Protein AF-A0A8S2EMT2-F1 (afdb_monomer)

Secondary structure (DSSP, 8-state):
-HHHHHTTS-HHHHHTT--THHHHTS---EEEEEEEEEETTTTEEEEEEEETTTTEEEEEE---S---SS--THHHHHHHHHHSS----EEESTT-TT-EEEHHHHHHHHHHHHHHHHHHHHHHHH-TT-EEEEEEETHHHHHHHHHHHHHHHH-TTS-EEEEEESPPP-B-HHHHHHHHHHS-TTSEEEEEETTBSGGG-S-GGGT-B--SEEEEE-SSSS--EEE---TT--S-TTTGGGGTTS-BTTGGGEETTEETTSSS-S---TT----PPP------S---SS-SSSHHHHHHHHHHHHHHHHHHHHHHHTTT-S-SSS--TTB-SS-B-TTT--BSS-B-S-TTEESTTS-EEPPTTB-SS-B-TTT--BSSPBPTTSSEESTTS-EEPPTTB-SS-B-TTT--BSS-BSSTTTEE-TTT--EEPPTTB-SS-B-TTT--BSS-BPTT-SEE-TTT--EE--S-B-SS-B-TTT--BTT-B-TTSSEE-TTT--EEPPTTB-SS-B-TTT--BTT-B-TTEESTTS-EE-TTS-TTTB-TTT--BSSPPPP----

Radius of gyration: 33.52 Å; Cα contacts (8 Å, |Δi|>4): 1206; chains: 1; bounding box: 61×83×91 Å

Structure (mmCIF, N/CA/C/O backbone):
data_AF-A0A8S2EMT2-F1
#
_entry.id   AF-A0A8S2EMT2-F1
#
loop_
_atom_site.group_PDB
_atom_site.id
_atom_site.type_symbol
_atom_site.label_atom_id
_atom_site.label_alt_id
_atom_site.label_comp_id
_atom_site.label_asym_id
_atom_site.label_entity_id
_atom_site.label_seq_id
_atom_site.pdbx_PDB_ins_code
_atom_site.Cartn_x
_atom_site.Cartn_y
_atom_site.Cartn_z
_atom_site.occupancy
_atom_site.B_iso_or_equiv
_atom_site.auth_seq_id
_atom_site.auth_comp_id
_atom_site.auth_asym_id
_atom_site.auth_atom_id
_atom_site.pdbx_PDB_model_num
ATOM 1 N N . MET A 1 1 ? 0.355 -5.137 -4.061 1.00 90.19 1 MET A N 1
ATOM 2 C CA . MET A 1 1 ? 1.809 -4.926 -3.924 1.00 90.19 1 MET A CA 1
ATOM 3 C C . MET A 1 1 ? 2.127 -3.438 -3.892 1.00 90.19 1 MET A C 1
ATOM 5 O O . MET A 1 1 ? 2.565 -2.979 -2.849 1.00 90.19 1 MET A O 1
ATOM 9 N N . PHE A 1 2 ? 1.824 -2.662 -4.943 1.00 91.38 2 PHE A N 1
ATOM 10 C CA . PHE A 1 2 ? 2.103 -1.216 -4.968 1.00 91.38 2 PHE A CA 1
ATOM 11 C C . PHE A 1 2 ? 1.474 -0.435 -3.798 1.00 91.38 2 PHE A C 1
ATOM 13 O O . PHE A 1 2 ? 2.176 0.338 -3.159 1.00 91.38 2 PHE A O 1
ATOM 20 N N . TYR A 1 3 ? 0.226 -0.721 -3.400 1.00 93.12 3 TYR A N 1
ATOM 21 C CA . TYR A 1 3 ? -0.347 -0.154 -2.164 1.00 93.12 3 TYR A CA 1
ATOM 22 C C . TYR A 1 3 ? 0.468 -0.448 -0.896 1.00 93.12 3 TYR A C 1
ATOM 24 O O . TYR A 1 3 ? 0.648 0.434 -0.057 1.00 93.12 3 TYR A O 1
ATOM 32 N N . SER A 1 4 ? 0.963 -1.679 -0.750 1.00 93.06 4 SER A N 1
ATOM 33 C CA . SER A 1 4 ? 1.810 -2.094 0.373 1.00 93.06 4 SER A CA 1
ATOM 34 C C . SER A 1 4 ? 3.169 -1.388 0.318 1.00 93.06 4 SER A C 1
ATOM 36 O O . SER A 1 4 ? 3.699 -0.995 1.351 1.00 93.06 4 SER A O 1
ATOM 38 N N . SER A 1 5 ? 3.704 -1.182 -0.889 1.00 89.88 5 SER A N 1
ATOM 39 C CA . SER A 1 5 ? 4.933 -0.424 -1.128 1.00 89.88 5 SER A CA 1
ATOM 40 C C . SER A 1 5 ? 4.777 1.061 -0.789 1.00 89.88 5 SER A C 1
ATOM 42 O O . SER A 1 5 ? 5.636 1.628 -0.125 1.00 89.88 5 SER A O 1
ATOM 44 N N . ALA A 1 6 ? 3.644 1.680 -1.136 1.00 87.56 6 ALA A N 1
ATOM 45 C CA . ALA A 1 6 ? 3.365 3.084 -0.825 1.00 87.56 6 ALA A CA 1
ATOM 46 C C . ALA A 1 6 ? 3.378 3.375 0.686 1.00 87.56 6 ALA A C 1
ATOM 48 O O . ALA A 1 6 ? 3.703 4.485 1.101 1.00 87.56 6 ALA A O 1
ATOM 49 N N . ALA A 1 7 ? 3.107 2.370 1.528 1.00 88.62 7 ALA A N 1
ATOM 50 C CA . ALA A 1 7 ? 3.228 2.503 2.977 1.00 88.62 7 ALA A CA 1
ATOM 51 C C . ALA A 1 7 ? 4.682 2.719 3.445 1.00 88.62 7 ALA A C 1
ATOM 53 O O . ALA A 1 7 ? 4.890 3.099 4.588 1.00 88.62 7 ALA A O 1
ATOM 54 N N . TYR A 1 8 ? 5.695 2.502 2.604 1.00 82.12 8 TYR A N 1
ATOM 55 C CA . TYR A 1 8 ? 7.089 2.838 2.917 1.00 82.12 8 TYR A CA 1
ATOM 56 C C . TYR A 1 8 ? 7.453 4.289 2.601 1.00 82.12 8 TYR A C 1
ATOM 58 O O . TYR A 1 8 ? 8.500 4.758 3.039 1.00 82.12 8 TYR A O 1
ATOM 66 N N . CYS A 1 9 ? 6.604 5.006 1.867 1.00 78.81 9 CYS A N 1
ATOM 67 C CA . CYS A 1 9 ? 6.913 6.358 1.432 1.00 78.81 9 CYS A CA 1
ATOM 68 C C . CYS A 1 9 ? 6.706 7.369 2.561 1.00 78.81 9 CYS A C 1
ATOM 70 O O . CYS A 1 9 ? 5.952 7.130 3.512 1.00 78.81 9 CYS A O 1
ATOM 72 N N . ASP A 1 10 ? 7.370 8.521 2.448 1.00 72.12 10 ASP A N 1
ATOM 73 C CA . ASP A 1 10 ? 7.250 9.569 3.451 1.00 72.12 10 ASP A CA 1
ATOM 74 C C . ASP A 1 10 ? 5.797 10.083 3.555 1.00 72.12 10 ASP A C 1
ATOM 76 O O . ASP A 1 10 ? 5.048 10.063 2.569 1.00 72.12 10 ASP A O 1
ATOM 80 N N . PRO A 1 11 ? 5.377 10.562 4.740 1.00 66.38 11 PRO A N 1
ATOM 81 C CA . PRO A 1 11 ? 3.988 10.947 4.970 1.00 66.38 11 PRO A CA 1
ATOM 82 C C . PRO A 1 11 ? 3.484 12.039 4.031 1.00 66.38 11 PRO A C 1
ATOM 84 O O . PRO A 1 11 ? 2.315 12.013 3.653 1.00 66.38 11 PRO A O 1
ATOM 87 N N . LEU A 1 12 ? 4.336 12.996 3.647 1.00 62.09 12 LEU A N 1
ATOM 88 C CA . LEU A 1 12 ? 3.917 14.101 2.790 1.00 62.09 12 LEU A CA 1
ATOM 89 C C . LEU A 1 12 ? 3.658 13.603 1.369 1.00 62.09 12 LEU A C 1
ATOM 91 O O . LEU A 1 12 ? 2.616 13.927 0.796 1.00 62.09 12 LEU A O 1
ATOM 95 N N . SER A 1 13 ? 4.556 12.777 0.831 1.00 65.31 13 SER A N 1
ATOM 96 C CA . SER A 1 13 ? 4.378 12.231 -0.512 1.00 65.31 13 SER A CA 1
ATOM 97 C C . SER A 1 13 ? 3.191 11.273 -0.602 1.00 65.31 13 SER A C 1
ATOM 99 O O . SER A 1 13 ? 2.497 11.210 -1.618 1.00 65.31 13 SER A O 1
ATOM 101 N N . LEU A 1 14 ? 2.914 10.546 0.481 1.00 71.25 14 LEU A N 1
ATOM 102 C CA . LEU A 1 14 ? 1.743 9.684 0.586 1.00 71.25 14 LEU A CA 1
ATOM 103 C C . LEU A 1 14 ? 0.446 10.503 0.662 1.00 71.25 14 LEU A C 1
ATOM 105 O O . LEU A 1 14 ? -0.489 10.225 -0.083 1.00 71.25 14 LEU A O 1
ATOM 109 N N . LEU A 1 15 ? 0.399 11.557 1.486 1.00 64.81 15 LEU A N 1
ATOM 110 C CA . LEU A 1 15 ? -0.756 12.464 1.599 1.00 64.81 15 LEU A CA 1
ATOM 111 C C . LEU A 1 15 ? -1.109 13.154 0.274 1.00 64.81 15 LEU A C 1
ATOM 113 O O . LEU A 1 15 ? -2.287 13.393 -0.003 1.00 64.81 15 LEU A O 1
ATOM 117 N N . LEU A 1 16 ? -0.094 13.485 -0.527 1.00 65.00 16 LEU A N 1
ATOM 118 C CA . LEU A 1 16 ? -0.238 14.096 -1.851 1.00 65.00 16 LEU A CA 1
ATOM 119 C C . LEU A 1 16 ? -0.380 13.068 -2.984 1.00 65.00 16 LEU A C 1
ATOM 121 O O . LEU A 1 16 ? -0.591 13.462 -4.129 1.00 65.00 16 LEU A O 1
ATOM 125 N N . TRP A 1 17 ? -0.260 11.774 -2.675 1.00 73.31 17 TRP A N 1
ATOM 126 C CA . TRP A 1 17 ? -0.222 10.667 -3.632 1.00 73.31 17 TRP A CA 1
ATOM 127 C C . TRP A 1 17 ? 0.763 10.867 -4.798 1.00 73.31 17 TRP A C 1
ATOM 129 O O . TRP A 1 17 ? 0.495 10.502 -5.941 1.00 73.31 17 TRP A O 1
ATOM 139 N N . ASN A 1 18 ? 1.928 11.451 -4.518 1.00 69.56 18 ASN A N 1
ATOM 140 C CA . ASN A 1 18 ? 2.980 11.740 -5.501 1.00 69.56 18 ASN A CA 1
ATOM 141 C C . ASN A 1 18 ? 4.268 10.941 -5.225 1.00 69.56 18 ASN A C 1
ATOM 143 O O . ASN A 1 18 ? 5.365 11.342 -5.606 1.00 69.56 18 ASN A O 1
ATOM 147 N N . CYS A 1 19 ? 4.129 9.780 -4.586 1.00 71.19 19 CYS A N 1
ATOM 148 C CA . CYS A 1 19 ? 5.221 8.946 -4.095 1.00 71.19 19 CYS A CA 1
ATOM 149 C C . CYS A 1 19 ? 5.916 8.075 -5.165 1.00 71.19 19 CYS A C 1
ATOM 151 O O . CYS A 1 19 ? 6.325 6.946 -4.898 1.00 71.19 19 CYS A O 1
ATOM 153 N N . GLY A 1 20 ? 6.060 8.591 -6.389 1.00 75.12 20 GLY A N 1
ATOM 154 C CA . GLY A 1 20 ? 6.711 7.889 -7.498 1.00 75.12 20 GLY A CA 1
ATOM 155 C C . GLY A 1 20 ? 5.977 6.613 -7.924 1.00 75.12 20 GLY A C 1
ATOM 156 O O . GLY A 1 20 ? 4.745 6.566 -7.915 1.00 75.12 20 GLY A O 1
ATOM 157 N N . ILE A 1 21 ? 6.747 5.577 -8.282 1.00 77.44 21 ILE A N 1
ATOM 158 C CA . ILE A 1 21 ? 6.247 4.306 -8.838 1.00 77.44 21 ILE A CA 1
ATOM 159 C C . ILE A 1 21 ? 5.255 3.630 -7.885 1.00 77.44 21 ILE A C 1
ATOM 161 O O . ILE A 1 21 ? 4.264 3.057 -8.342 1.00 77.44 21 ILE A O 1
ATOM 165 N N . ALA A 1 22 ? 5.478 3.734 -6.571 1.00 81.81 22 ALA A N 1
ATOM 166 C CA . ALA A 1 22 ? 4.587 3.164 -5.563 1.00 81.81 22 ALA A CA 1
ATOM 167 C C . ALA A 1 22 ? 3.153 3.717 -5.649 1.00 81.81 22 ALA A C 1
ATOM 169 O O . ALA A 1 22 ? 2.200 2.970 -5.430 1.00 81.81 22 ALA A O 1
ATOM 170 N N . CYS A 1 23 ? 3.000 5.000 -5.994 1.00 81.62 23 CYS A N 1
ATOM 171 C CA . CYS A 1 23 ? 1.708 5.668 -6.150 1.00 81.62 23 CYS A CA 1
ATOM 172 C C . CYS A 1 23 ? 1.177 5.547 -7.586 1.00 81.62 23 CYS A C 1
ATOM 174 O O . CYS A 1 23 ? 0.016 5.175 -7.771 1.00 81.62 23 CYS A O 1
ATOM 176 N N . SER A 1 24 ? 2.016 5.828 -8.593 1.00 80.00 24 SER A N 1
ATOM 177 C CA . SER A 1 24 ? 1.608 5.929 -10.004 1.00 80.00 24 SER A CA 1
ATOM 178 C C . SER A 1 24 ? 1.220 4.597 -10.640 1.00 80.00 24 SER A C 1
ATOM 180 O O . SER A 1 24 ? 0.508 4.595 -11.636 1.00 80.00 24 SER A O 1
ATOM 182 N N . SER A 1 25 ? 1.668 3.476 -10.069 1.00 81.62 25 SER A N 1
ATOM 183 C CA . SER A 1 25 ? 1.337 2.130 -10.561 1.00 81.62 25 SER A CA 1
ATOM 184 C C . SER A 1 25 ? 0.007 1.592 -10.019 1.00 81.62 25 SER A C 1
ATOM 186 O O . SER A 1 25 ? -0.362 0.460 -10.319 1.00 81.62 25 SER A O 1
ATOM 188 N N . ASN A 1 26 ? -0.709 2.360 -9.189 1.00 78.56 26 ASN A N 1
ATOM 189 C CA . ASN A 1 26 ? -2.070 2.015 -8.794 1.00 78.56 26 ASN A CA 1
ATOM 190 C C . ASN A 1 26 ? -3.043 2.697 -9.761 1.00 78.56 26 ASN A C 1
ATOM 192 O O . ASN A 1 26 ? -3.207 3.915 -9.702 1.00 78.56 26 ASN A O 1
ATOM 196 N N . ASP A 1 27 ? -3.706 1.915 -10.615 1.00 58.19 27 ASP A N 1
ATOM 197 C CA . ASP A 1 27 ? -4.757 2.402 -11.514 1.00 58.19 27 ASP A CA 1
ATOM 198 C C . ASP A 1 27 ? -5.907 3.001 -10.682 1.00 58.19 27 ASP A C 1
ATOM 200 O O . ASP A 1 27 ? -6.735 2.285 -10.111 1.00 58.19 27 ASP A O 1
ATOM 204 N N . GLY A 1 28 ? -5.927 4.326 -10.512 1.00 54.31 28 GLY A N 1
ATOM 205 C CA . GLY A 1 28 ? -6.880 4.976 -9.615 1.00 54.31 28 GLY A CA 1
ATOM 206 C C . GLY A 1 28 ? -6.704 6.480 -9.465 1.00 54.31 28 GLY A C 1
ATOM 207 O O . GLY A 1 28 ? -5.623 6.958 -9.141 1.00 54.31 28 GLY A O 1
ATOM 208 N N . ILE A 1 29 ? -7.804 7.228 -9.586 1.00 51.94 29 ILE A N 1
ATOM 209 C CA . ILE A 1 29 ? -7.896 8.578 -9.019 1.00 51.94 29 ILE A CA 1
ATOM 210 C C . ILE A 1 29 ? -8.283 8.406 -7.547 1.00 51.94 29 ILE A C 1
ATOM 212 O O . ILE A 1 29 ? -9.406 7.987 -7.244 1.00 51.94 29 ILE A O 1
ATOM 216 N N . LEU A 1 30 ? -7.367 8.711 -6.627 1.00 55.41 30 LEU A N 1
ATOM 217 C CA . LEU A 1 30 ? -7.718 8.823 -5.215 1.00 55.41 30 LEU A CA 1
ATOM 218 C C . LEU A 1 30 ? -8.499 10.117 -4.995 1.00 55.41 30 LEU A C 1
ATOM 220 O O . LEU A 1 30 ? -7.953 11.211 -5.116 1.00 55.41 30 LEU A O 1
ATOM 224 N N . THR A 1 31 ? -9.784 10.009 -4.671 1.00 43.38 31 THR A N 1
ATOM 225 C CA . THR A 1 31 ? -10.615 11.180 -4.339 1.00 43.38 31 THR A CA 1
ATOM 226 C C . THR A 1 31 ? -10.537 11.567 -2.869 1.00 43.38 31 THR A C 1
ATOM 228 O O . THR A 1 31 ? -10.885 12.694 -2.524 1.00 43.38 31 THR A O 1
ATOM 231 N N . VAL A 1 32 ? -10.054 10.669 -2.005 1.00 50.59 32 VAL A N 1
ATOM 232 C CA . VAL A 1 32 ? -9.861 10.925 -0.574 1.00 50.59 32 VAL A CA 1
ATOM 233 C C . VAL A 1 32 ? -8.372 10.885 -0.261 1.00 50.59 32 VAL A C 1
ATOM 235 O O . VAL A 1 32 ? -7.713 9.866 -0.486 1.00 50.59 32 VAL A O 1
ATOM 238 N N . ARG A 1 33 ? -7.842 11.997 0.267 1.00 55.78 33 ARG A N 1
ATOM 239 C CA . ARG A 1 33 ? -6.451 12.058 0.736 1.00 55.78 33 ARG A CA 1
ATOM 240 C C . ARG A 1 33 ? -6.209 10.936 1.751 1.00 55.78 33 ARG A C 1
ATOM 242 O O . ARG A 1 33 ? -7.058 10.746 2.624 1.00 55.78 33 ARG A O 1
ATOM 249 N N . PRO A 1 34 ? -5.092 10.196 1.654 1.00 56.75 34 PRO A N 1
ATOM 250 C CA . PRO A 1 34 ? -4.808 9.127 2.596 1.00 56.75 34 PRO A CA 1
ATOM 251 C C . PRO A 1 34 ? -4.825 9.613 4.047 1.00 56.75 34 PRO A C 1
ATOM 253 O O . PRO A 1 34 ? -4.205 10.620 4.374 1.00 56.75 34 PRO A O 1
ATOM 256 N N . VAL A 1 35 ? -5.505 8.889 4.933 1.00 63.19 35 VAL A N 1
ATOM 257 C CA . VAL A 1 35 ? -5.385 9.108 6.379 1.00 63.19 35 VAL A CA 1
ATOM 258 C C . VAL A 1 35 ? -4.200 8.287 6.860 1.00 63.19 35 VAL A C 1
ATOM 260 O O . VAL A 1 35 ? -4.246 7.064 6.775 1.00 63.19 35 VAL A O 1
ATOM 263 N N . VAL A 1 36 ? -3.138 8.949 7.322 1.00 62.56 36 VAL A N 1
ATOM 264 C CA . VAL A 1 36 ? -1.882 8.301 7.730 1.00 62.56 36 VAL A CA 1
ATOM 265 C C . VAL A 1 36 ? -1.873 8.037 9.238 1.00 62.56 36 VAL A C 1
ATOM 267 O O . VAL A 1 36 ? -2.155 8.926 10.040 1.00 62.56 36 VAL A O 1
ATOM 270 N N . TYR A 1 37 ? -1.504 6.820 9.627 1.00 66.62 37 TYR A N 1
ATOM 271 C CA . TYR A 1 37 ? -1.344 6.384 11.013 1.00 66.62 37 TYR A CA 1
ATOM 272 C C . TYR A 1 37 ? 0.135 6.371 11.366 1.00 66.62 37 TYR A C 1
ATOM 274 O O . TYR A 1 37 ? 0.910 5.676 10.713 1.00 66.62 37 TYR A O 1
ATOM 282 N N . VAL A 1 38 ? 0.531 7.103 12.408 1.00 59.66 38 VAL A N 1
ATOM 283 C CA . VAL A 1 38 ? 1.911 7.094 12.906 1.00 59.66 38 VAL A CA 1
ATOM 284 C C . VAL A 1 38 ? 1.902 6.994 14.420 1.00 59.66 38 VAL A C 1
ATOM 286 O O . VAL A 1 38 ? 1.283 7.808 15.101 1.00 59.66 38 VAL A O 1
ATOM 289 N N . THR A 1 39 ? 2.638 6.028 14.961 1.00 54.03 39 THR A N 1
ATOM 290 C CA . THR A 1 39 ? 2.944 5.973 16.394 1.00 54.03 39 THR A CA 1
ATOM 291 C C . THR A 1 39 ? 4.429 5.732 16.605 1.00 54.03 39 THR A C 1
ATOM 293 O O . THR A 1 39 ? 5.025 4.800 16.068 1.00 54.03 39 THR A O 1
ATOM 296 N N . THR A 1 40 ? 5.044 6.590 17.415 1.00 51.91 40 THR A N 1
ATOM 297 C CA . THR A 1 40 ? 6.455 6.472 17.801 1.00 51.91 40 THR A CA 1
ATOM 298 C C . THR A 1 40 ? 6.669 5.437 18.904 1.00 51.91 40 THR A C 1
ATOM 300 O O . THR A 1 40 ? 7.792 4.977 19.077 1.00 51.91 40 THR A O 1
ATOM 303 N N . LYS A 1 41 ? 5.607 5.044 19.628 1.00 48.59 41 LYS A N 1
ATOM 304 C CA . LYS A 1 41 ? 5.672 4.055 20.719 1.00 48.59 41 LYS A CA 1
ATOM 305 C C . LYS A 1 41 ? 5.903 2.635 20.185 1.00 48.59 41 LYS A C 1
ATOM 307 O O . LYS A 1 41 ? 6.656 1.884 20.789 1.00 48.59 41 LYS A O 1
ATOM 312 N N . SER A 1 42 ? 5.300 2.288 19.045 1.00 51.97 42 SER A N 1
ATOM 313 C CA . SER A 1 42 ? 5.423 0.965 18.406 1.00 51.97 42 SER A CA 1
ATOM 314 C C . SER A 1 42 ? 6.009 1.015 16.990 1.00 51.97 42 SER A C 1
ATOM 316 O O . SER A 1 42 ? 5.944 0.024 16.266 1.00 51.97 42 SER A O 1
ATOM 318 N N . PHE A 1 43 ? 6.545 2.171 16.569 1.00 63.72 43 PHE A N 1
ATOM 319 C CA . PHE A 1 43 ? 7.090 2.419 15.222 1.00 63.72 43 PHE A CA 1
ATOM 320 C C . PHE A 1 43 ? 6.164 1.966 14.080 1.00 63.72 43 PHE A C 1
ATOM 322 O O . PHE A 1 43 ? 6.614 1.601 12.993 1.00 63.72 43 PHE A O 1
ATOM 329 N N . THR A 1 44 ? 4.856 1.971 14.339 1.00 67.88 44 THR A N 1
ATOM 330 C CA . THR A 1 44 ? 3.846 1.459 13.420 1.00 67.88 44 THR A CA 1
ATOM 331 C C . THR A 1 44 ? 3.396 2.563 12.477 1.00 67.88 44 THR A C 1
ATOM 333 O O . THR A 1 44 ? 3.132 3.689 12.909 1.00 67.88 44 THR A O 1
ATOM 336 N N . TYR A 1 45 ? 3.313 2.219 11.192 1.00 76.75 45 TYR A N 1
ATOM 337 C CA . TYR A 1 45 ? 2.970 3.140 10.121 1.00 76.75 45 TYR A CA 1
ATOM 338 C C . TYR A 1 45 ? 2.007 2.492 9.126 1.00 76.75 45 TYR A C 1
ATOM 340 O O . TYR A 1 45 ? 2.179 1.330 8.749 1.00 76.75 45 TYR A O 1
ATOM 348 N N . GLY A 1 46 ? 1.004 3.239 8.680 1.00 86.88 46 GLY A N 1
ATOM 349 C CA . GLY A 1 46 ? 0.066 2.786 7.659 1.00 86.88 46 GLY A CA 1
ATOM 350 C C . GLY A 1 46 ? -0.825 3.912 7.161 1.00 86.88 46 GLY A C 1
ATOM 351 O O . GLY A 1 46 ? -0.707 5.047 7.617 1.00 86.88 46 GLY A O 1
ATOM 352 N N . TYR A 1 47 ? -1.723 3.603 6.234 1.00 87.50 47 TYR A N 1
ATOM 353 C CA . TYR A 1 47 ? -2.706 4.559 5.744 1.00 87.50 47 TYR A CA 1
ATOM 354 C C . TYR A 1 47 ? -4.011 3.890 5.325 1.00 87.50 47 TYR A C 1
ATOM 356 O O . TYR A 1 47 ? -4.038 2.689 5.045 1.00 87.50 47 TYR A O 1
ATOM 364 N N . ALA A 1 48 ? -5.076 4.684 5.229 1.00 89.00 48 ALA A N 1
ATOM 365 C CA . ALA A 1 48 ? -6.282 4.304 4.505 1.00 89.00 48 ALA A CA 1
ATOM 366 C C . ALA A 1 48 ? -6.661 5.331 3.438 1.00 89.00 48 ALA A C 1
ATOM 368 O O . ALA A 1 48 ? -6.505 6.534 3.637 1.00 89.00 48 ALA A O 1
ATOM 369 N N . THR A 1 49 ? -7.171 4.862 2.304 1.00 87.00 49 THR A N 1
ATOM 370 C CA . THR A 1 49 ? -7.665 5.709 1.209 1.00 87.00 49 THR A CA 1
ATOM 371 C C . THR A 1 49 ? -8.766 4.996 0.423 1.00 87.00 49 THR A C 1
ATOM 373 O O . THR A 1 49 ? -9.121 3.859 0.727 1.00 87.00 49 THR A O 1
ATOM 376 N N . TYR A 1 50 ? -9.319 5.657 -0.588 1.00 84.62 50 TYR A N 1
ATOM 377 C CA . TYR A 1 50 ? -10.337 5.116 -1.474 1.00 84.62 50 TYR A CA 1
ATOM 378 C C . TYR A 1 50 ? -9.936 5.291 -2.938 1.00 84.62 50 TYR A C 1
ATOM 380 O O . TYR A 1 50 ? -9.672 6.405 -3.398 1.00 84.62 50 TYR A O 1
ATOM 388 N N . ASN A 1 51 ? -9.925 4.182 -3.673 1.00 85.75 51 ASN A N 1
ATOM 389 C CA . ASN A 1 51 ? -9.724 4.153 -5.111 1.00 85.75 51 ASN A CA 1
ATOM 390 C C . ASN A 1 51 ? -11.086 4.128 -5.819 1.00 85.75 51 ASN A C 1
ATOM 392 O O . ASN A 1 51 ? -11.844 3.162 -5.714 1.00 85.75 51 ASN A O 1
ATOM 396 N N . THR A 1 52 ? -11.365 5.190 -6.577 1.00 81.62 52 THR A N 1
ATOM 397 C CA . THR A 1 52 ? -12.624 5.364 -7.319 1.00 81.62 52 THR A CA 1
ATOM 398 C C . THR A 1 52 ? -12.797 4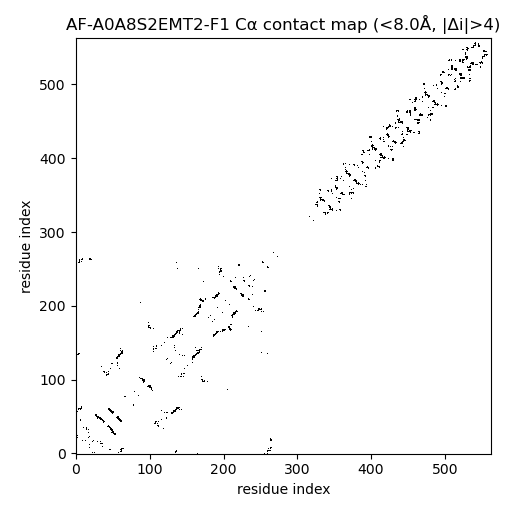.420 -8.500 1.00 81.62 52 THR A C 1
ATOM 400 O O . THR A 1 52 ? -13.926 4.057 -8.815 1.00 81.62 52 THR A O 1
ATOM 403 N N . ILE A 1 53 ? -11.706 4.030 -9.160 1.00 81.44 53 ILE A N 1
ATOM 404 C CA . ILE A 1 53 ? -11.741 3.194 -10.366 1.00 81.44 53 ILE A CA 1
ATOM 405 C C . ILE A 1 53 ? -12.093 1.759 -9.990 1.00 81.44 53 ILE A C 1
ATOM 407 O O . ILE A 1 53 ? -12.942 1.135 -10.618 1.00 81.44 53 ILE A O 1
ATOM 411 N N . THR A 1 54 ? -11.463 1.249 -8.934 1.00 86.56 54 THR A N 1
ATOM 412 C CA . THR A 1 54 ? -11.694 -0.118 -8.449 1.00 86.56 54 THR A CA 1
ATOM 413 C C . THR A 1 54 ? -12.814 -0.202 -7.414 1.00 86.56 54 THR A C 1
ATOM 415 O O . THR A 1 54 ? -13.113 -1.297 -6.948 1.00 86.56 54 THR A O 1
ATOM 418 N N . ASN A 1 55 ? -13.426 0.930 -7.033 1.00 89.62 55 ASN A N 1
ATOM 419 C CA . ASN A 1 55 ? -14.413 1.024 -5.952 1.00 89.62 55 ASN A CA 1
ATOM 420 C C . ASN A 1 55 ? -13.940 0.273 -4.692 1.00 89.62 55 ASN A C 1
ATOM 422 O O . ASN A 1 55 ? -14.601 -0.632 -4.175 1.00 89.62 55 ASN A O 1
ATOM 426 N N . THR A 1 56 ? -12.724 0.598 -4.251 1.00 92.12 56 THR A N 1
ATOM 427 C CA . THR A 1 56 ? -12.029 -0.141 -3.194 1.00 92.12 56 THR A CA 1
ATOM 428 C C . THR A 1 56 ? -11.473 0.815 -2.143 1.00 92.12 56 THR A C 1
ATOM 430 O O . THR A 1 56 ? -10.743 1.755 -2.453 1.00 92.12 56 THR A O 1
ATOM 433 N N . ILE A 1 57 ? -11.799 0.554 -0.881 1.00 93.75 57 ILE A N 1
ATOM 434 C CA . ILE A 1 57 ? -11.178 1.169 0.290 1.00 93.75 57 ILE A CA 1
ATOM 435 C C . ILE A 1 57 ? -9.887 0.409 0.576 1.00 93.75 57 ILE A C 1
ATOM 437 O O . ILE A 1 57 ? -9.915 -0.789 0.834 1.00 93.75 57 ILE A O 1
ATOM 441 N N . ILE A 1 58 ? -8.755 1.094 0.533 1.00 94.81 58 ILE A N 1
ATOM 442 C CA . ILE A 1 58 ? -7.438 0.509 0.775 1.00 94.81 58 ILE A CA 1
ATOM 443 C C . ILE A 1 58 ? -7.034 0.799 2.212 1.00 94.81 58 ILE A C 1
ATOM 445 O O . ILE A 1 58 ? -7.110 1.948 2.637 1.00 94.81 58 ILE A O 1
ATOM 449 N N . VAL A 1 59 ? -6.554 -0.213 2.930 1.00 96.31 59 VAL A N 1
ATOM 450 C CA . VAL A 1 59 ? -5.890 -0.079 4.232 1.00 96.31 59 VAL A CA 1
ATOM 451 C C . VAL A 1 59 ? -4.540 -0.775 4.135 1.00 96.31 59 VAL A C 1
ATOM 453 O O . VAL A 1 59 ? -4.485 -1.991 3.963 1.00 96.31 59 VAL A O 1
ATOM 456 N N . ALA A 1 60 ? -3.447 -0.023 4.212 1.00 95.38 60 ALA A N 1
ATOM 457 C CA . ALA A 1 60 ? -2.107 -0.556 3.995 1.00 95.38 60 ALA A CA 1
ATOM 458 C C . ALA A 1 60 ? -1.170 -0.251 5.165 1.00 95.38 60 ALA A C 1
ATOM 460 O O . ALA A 1 60 ? -1.134 0.873 5.664 1.00 95.38 60 ALA A O 1
ATOM 461 N N . PHE A 1 61 ? -0.379 -1.245 5.571 1.00 93.81 61 PHE A N 1
ATOM 462 C CA . PHE A 1 61 ? 0.587 -1.127 6.664 1.00 93.81 61 PHE A CA 1
ATOM 463 C C . PHE A 1 61 ? 2.015 -1.364 6.180 1.00 93.81 61 PHE A C 1
ATOM 465 O O . PHE A 1 61 ? 2.282 -2.265 5.377 1.00 93.81 61 PHE A O 1
ATOM 472 N N . ARG A 1 62 ? 2.940 -0.568 6.713 1.00 87.31 62 ARG A N 1
ATOM 473 C CA . ARG A 1 62 ? 4.377 -0.701 6.475 1.00 87.31 62 ARG A CA 1
ATOM 474 C C . ARG A 1 62 ? 4.968 -1.801 7.346 1.00 87.31 62 ARG A C 1
ATOM 476 O O . ARG A 1 62 ? 4.523 -2.017 8.472 1.00 87.31 62 ARG A O 1
ATOM 483 N N . GLY A 1 63 ? 6.024 -2.439 6.854 1.00 80.81 63 GLY A N 1
ATOM 484 C CA . GLY A 1 63 ? 6.938 -3.209 7.690 1.00 80.81 63 GLY A CA 1
ATOM 485 C C . GLY A 1 63 ? 7.962 -2.344 8.440 1.00 80.81 63 GLY A C 1
ATOM 486 O O . GLY A 1 63 ? 7.824 -1.124 8.578 1.00 80.81 63 GLY A O 1
ATOM 487 N N . THR A 1 64 ? 9.021 -2.991 8.921 1.00 69.69 64 THR A N 1
ATOM 488 C CA . THR A 1 64 ? 10.108 -2.347 9.672 1.00 69.69 64 THR A CA 1
ATOM 489 C C . THR A 1 64 ? 11.006 -1.514 8.748 1.00 69.69 64 THR A C 1
ATOM 491 O O . THR A 1 64 ? 11.584 -2.053 7.806 1.00 69.69 64 THR A O 1
ATOM 494 N N . ASP A 1 65 ? 11.168 -0.213 9.028 1.00 56.38 65 ASP A N 1
ATOM 495 C CA . ASP A 1 65 ? 12.216 0.607 8.393 1.00 56.38 65 ASP A CA 1
ATOM 496 C C . ASP A 1 65 ? 13.552 0.309 9.069 1.00 56.38 65 ASP A C 1
ATOM 498 O O . ASP A 1 65 ? 13.826 0.746 10.189 1.00 56.38 65 ASP A O 1
ATOM 502 N N . GLY A 1 66 ? 14.378 -0.482 8.401 1.00 41.41 66 GLY A N 1
ATOM 503 C CA . GLY A 1 66 ? 15.670 -0.907 8.933 1.00 41.41 66 GLY A CA 1
ATOM 504 C C . GLY A 1 66 ? 16.493 -1.732 7.957 1.00 41.41 66 GLY A C 1
ATOM 505 O O . GLY A 1 66 ? 17.463 -2.363 8.370 1.00 41.41 66 GLY A O 1
ATOM 506 N N . ILE A 1 67 ? 16.125 -1.720 6.674 1.00 39.81 67 ILE A N 1
ATOM 507 C CA . ILE A 1 67 ? 16.773 -2.505 5.625 1.00 39.81 67 ILE A CA 1
ATOM 508 C C . ILE A 1 67 ? 17.412 -1.524 4.639 1.00 39.81 67 ILE A C 1
ATOM 510 O O . ILE A 1 67 ? 16.805 -1.181 3.628 1.00 39.81 67 ILE A O 1
ATOM 514 N N . PRO A 1 68 ? 18.602 -0.975 4.946 1.00 33.41 68 PRO A N 1
ATOM 515 C CA . PRO A 1 68 ? 19.368 -0.244 3.953 1.00 33.41 68 PRO A CA 1
ATOM 516 C C . PRO A 1 68 ? 19.602 -1.122 2.722 1.00 33.41 68 PRO A C 1
ATOM 518 O O . PRO A 1 68 ? 19.869 -2.316 2.847 1.00 33.41 68 PRO A O 1
ATOM 521 N N . SER A 1 69 ? 19.610 -0.495 1.550 1.00 37.81 69 SER A N 1
ATOM 522 C CA . SER A 1 69 ? 20.044 -1.066 0.270 1.00 37.81 69 SER A CA 1
ATOM 523 C C . SER A 1 69 ? 21.511 -1.535 0.244 1.00 37.81 69 SER A C 1
ATOM 525 O O . SER A 1 69 ? 21.948 -2.084 -0.760 1.00 37.81 69 SER A O 1
ATOM 527 N N . ASP A 1 70 ? 22.263 -1.348 1.335 1.00 34.66 70 ASP A N 1
ATOM 528 C CA . ASP A 1 70 ? 23.616 -1.872 1.522 1.00 34.66 70 ASP A CA 1
ATOM 529 C C . ASP A 1 70 ? 23.582 -3.137 2.389 1.00 34.66 70 ASP A C 1
ATOM 531 O O . ASP A 1 70 ? 23.515 -3.084 3.623 1.00 34.66 70 ASP A O 1
ATOM 535 N N . ILE A 1 71 ? 23.678 -4.291 1.725 1.00 39.56 71 ILE A N 1
ATOM 536 C CA . ILE A 1 71 ? 23.892 -5.606 2.336 1.00 39.56 71 ILE A CA 1
ATOM 537 C C . ILE A 1 71 ? 25.274 -5.601 3.005 1.00 39.56 71 ILE A C 1
ATOM 539 O O . ILE A 1 71 ? 26.292 -5.948 2.412 1.00 39.56 71 ILE A O 1
ATOM 543 N N . THR A 1 72 ? 25.334 -5.187 4.267 1.00 29.92 72 THR A N 1
ATOM 544 C CA . THR A 1 72 ? 26.484 -5.438 5.140 1.00 29.92 72 THR A CA 1
ATOM 545 C C . THR A 1 72 ? 25.976 -5.960 6.475 1.00 29.92 72 THR A C 1
ATOM 547 O O . THR A 1 72 ? 24.969 -5.477 6.979 1.00 29.92 72 THR A O 1
ATOM 550 N N . PHE A 1 73 ? 26.690 -6.942 7.036 1.00 34.22 73 PHE A N 1
ATOM 551 C CA . PHE A 1 73 ? 26.479 -7.727 8.271 1.00 34.22 73 PHE A CA 1
ATOM 552 C C . PHE A 1 73 ? 25.715 -7.090 9.466 1.00 34.22 73 PHE A C 1
ATOM 554 O O . PHE A 1 73 ? 25.259 -7.813 10.343 1.00 34.22 73 PHE A O 1
ATOM 561 N N . ARG A 1 74 ? 25.540 -5.763 9.523 1.00 33.59 74 ARG A N 1
ATOM 562 C CA . ARG A 1 74 ? 24.691 -5.040 10.492 1.00 33.59 74 ARG A CA 1
ATOM 563 C C . ARG A 1 74 ? 23.180 -5.163 10.222 1.00 33.59 74 ARG A C 1
ATOM 565 O O . ARG A 1 74 ? 22.389 -4.849 11.109 1.00 33.59 74 ARG A O 1
ATOM 572 N N . THR A 1 75 ? 22.772 -5.587 9.024 1.00 45.47 75 THR A N 1
ATOM 573 C CA . THR A 1 75 ? 21.362 -5.796 8.636 1.00 45.47 75 THR A CA 1
ATOM 574 C C . THR A 1 75 ? 20.754 -7.022 9.303 1.00 45.47 75 THR A C 1
ATOM 576 O O . THR A 1 75 ? 19.612 -6.961 9.757 1.00 45.47 75 THR A O 1
ATOM 579 N N . LEU A 1 76 ? 21.547 -8.086 9.458 1.00 40.38 76 LEU A N 1
ATOM 580 C CA . LEU A 1 76 ? 21.139 -9.265 10.204 1.00 40.38 76 LEU A CA 1
ATOM 581 C C . LEU A 1 76 ? 20.922 -8.913 11.674 1.00 40.38 76 LEU A C 1
ATOM 583 O O . LEU A 1 76 ? 19.969 -9.400 12.218 1.00 40.38 76 LEU A O 1
ATOM 587 N N . GLU A 1 77 ? 21.678 -8.010 12.307 1.00 39.25 77 GLU A N 1
ATOM 588 C CA . GLU A 1 77 ? 21.396 -7.596 13.696 1.00 39.25 77 GLU A CA 1
ATOM 589 C C . GLU A 1 77 ? 20.154 -6.705 13.851 1.00 39.25 77 GLU A C 1
ATOM 591 O O . GLU A 1 77 ? 19.577 -6.691 14.922 1.00 39.25 77 GLU A O 1
ATOM 596 N N . SER A 1 78 ? 19.704 -5.956 12.837 1.00 40.69 78 SER A N 1
ATOM 597 C CA . SER A 1 78 ? 18.456 -5.163 12.935 1.00 40.69 78 SER A CA 1
ATOM 598 C C . SER A 1 78 ? 17.213 -6.015 12.652 1.00 40.69 78 SER A C 1
ATOM 600 O O . SER A 1 78 ? 16.188 -5.833 13.308 1.00 40.69 78 SER A O 1
ATOM 602 N N . PHE A 1 79 ? 17.332 -6.985 11.736 1.00 41.94 79 PHE A N 1
ATOM 603 C CA . PHE A 1 79 ? 16.369 -8.075 11.584 1.00 41.94 79 PHE A CA 1
ATOM 604 C C . PHE A 1 79 ? 16.379 -8.977 12.826 1.00 41.94 79 PHE A C 1
ATOM 606 O O . PHE A 1 79 ? 15.403 -9.095 13.546 1.00 41.94 79 PHE A O 1
ATOM 613 N N . LEU A 1 80 ? 17.535 -9.480 13.220 1.00 42.22 80 LEU A N 1
ATOM 614 C CA . LEU A 1 80 ? 17.696 -10.200 14.471 1.00 42.22 80 LEU A CA 1
ATOM 615 C C . LEU A 1 80 ? 17.366 -9.335 15.684 1.00 42.22 80 LEU A C 1
ATOM 617 O O . LEU A 1 80 ? 17.096 -9.918 16.701 1.00 42.22 80 LEU A O 1
ATOM 621 N N . ASN A 1 81 ? 17.322 -8.001 15.667 1.00 43.44 81 ASN A N 1
ATOM 622 C CA . ASN A 1 81 ? 16.846 -7.211 16.818 1.00 43.44 81 ASN A CA 1
ATOM 623 C C . ASN A 1 81 ? 15.318 -7.196 16.930 1.00 43.44 81 ASN A C 1
ATOM 625 O O . ASN A 1 81 ? 14.814 -6.959 18.030 1.00 43.44 81 ASN A O 1
ATOM 629 N N . TRP A 1 82 ? 14.577 -7.457 15.845 1.00 48.03 82 TRP A N 1
ATOM 630 C CA . TRP A 1 82 ? 13.196 -7.910 15.997 1.00 48.03 82 TRP A CA 1
ATOM 631 C C . TRP A 1 82 ? 13.184 -9.388 16.388 1.00 48.03 82 TRP A C 1
ATOM 633 O O . TRP A 1 82 ? 12.465 -9.691 17.326 1.00 48.03 82 TRP A O 1
ATOM 643 N N . GLU A 1 83 ? 14.047 -10.254 15.823 1.00 43.31 83 GLU A N 1
ATOM 644 C CA . GLU A 1 83 ? 14.091 -11.694 16.164 1.00 43.31 83 GLU A CA 1
ATOM 645 C C . GLU A 1 83 ? 14.656 -12.057 17.553 1.00 43.31 83 GLU A C 1
ATOM 647 O O . GLU A 1 83 ? 14.378 -13.126 18.079 1.00 43.31 83 GLU A O 1
ATOM 652 N N . THR A 1 84 ? 15.405 -11.168 18.200 1.00 35.09 84 THR A N 1
ATOM 653 C CA . THR A 1 84 ? 16.027 -11.348 19.527 1.00 35.09 84 THR A CA 1
ATOM 654 C C . THR A 1 84 ? 15.280 -10.576 20.607 1.00 35.09 84 THR A C 1
ATOM 656 O O . THR A 1 84 ? 15.445 -10.884 21.783 1.00 35.09 84 THR A O 1
ATOM 659 N N . ASN A 1 85 ? 14.393 -9.647 20.219 1.00 40.19 85 ASN A N 1
ATOM 660 C CA . ASN A 1 85 ? 13.303 -9.164 21.072 1.00 40.19 85 ASN A CA 1
ATOM 661 C C . ASN A 1 85 ? 11.992 -9.947 20.838 1.00 40.19 85 ASN A C 1
ATOM 663 O O . ASN A 1 85 ? 10.956 -9.531 21.360 1.00 40.19 85 ASN A O 1
ATOM 667 N N . LEU A 1 86 ? 12.010 -11.061 20.079 1.00 47.97 86 LEU A N 1
ATOM 668 C CA . LEU A 1 86 ? 10.880 -11.992 19.972 1.00 47.97 86 LEU A CA 1
ATOM 669 C C . LEU A 1 86 ? 10.656 -12.661 21.330 1.00 47.97 86 LEU A C 1
ATOM 671 O O . LEU A 1 86 ? 11.072 -13.786 21.598 1.00 47.97 86 LEU A O 1
ATOM 675 N N . GLU A 1 87 ? 9.871 -12.000 22.169 1.00 54.25 87 GLU A N 1
ATOM 676 C CA . GLU A 1 87 ? 8.841 -12.744 22.865 1.00 54.25 87 GLU A CA 1
ATOM 677 C C . GLU A 1 87 ? 7.923 -13.349 21.791 1.00 54.25 87 GLU A C 1
ATOM 679 O O . GLU A 1 87 ? 6.895 -12.782 21.436 1.00 54.25 87 GLU A O 1
ATOM 684 N N . PHE A 1 88 ? 8.271 -14.552 21.312 1.00 65.44 88 PHE A N 1
ATOM 685 C CA . PHE A 1 88 ? 7.366 -15.469 20.601 1.00 65.44 88 PHE A CA 1
ATOM 686 C C . PHE A 1 88 ? 6.112 -15.813 21.425 1.00 65.44 88 PHE A C 1
ATOM 688 O O . PHE A 1 88 ? 5.239 -16.567 20.994 1.00 65.44 88 PHE A O 1
ATOM 695 N N . THR A 1 89 ? 6.022 -15.260 22.630 1.00 80.19 89 THR A N 1
ATOM 696 C CA . THR A 1 89 ? 4.864 -15.210 23.495 1.00 80.19 89 THR A CA 1
ATOM 697 C C . THR A 1 89 ? 3.626 -14.791 22.717 1.00 80.19 89 THR A C 1
ATOM 699 O O . THR A 1 89 ? 3.509 -13.690 22.173 1.00 80.19 89 THR A O 1
ATOM 702 N N . MET A 1 90 ? 2.657 -15.696 22.716 1.00 86.81 90 MET A N 1
ATOM 703 C CA . MET A 1 90 ? 1.311 -15.359 22.306 1.00 86.81 90 MET A CA 1
ATOM 704 C C . MET A 1 90 ? 0.496 -14.896 23.507 1.00 86.81 90 MET A C 1
ATOM 706 O O . MET A 1 90 ? 0.598 -15.464 24.598 1.00 86.81 90 MET A O 1
ATOM 710 N N . ILE A 1 91 ? -0.375 -13.926 23.274 1.00 92.06 91 ILE A N 1
ATOM 711 C CA . ILE A 1 91 ? -1.404 -13.495 24.220 1.00 92.06 91 ILE A CA 1
ATOM 712 C C . ILE A 1 91 ? -2.782 -13.915 23.721 1.00 92.06 91 ILE A C 1
ATOM 714 O O . ILE A 1 91 ? -2.972 -14.145 22.524 1.00 92.06 91 ILE A O 1
ATOM 718 N N . ASP A 1 92 ? -3.742 -14.012 24.637 1.00 93.56 92 ASP A N 1
ATOM 719 C CA . ASP A 1 92 ? -5.126 -14.319 24.284 1.00 93.56 92 ASP A CA 1
ATOM 720 C C . ASP A 1 92 ? -5.725 -13.185 23.441 1.00 93.56 92 ASP A C 1
ATOM 722 O O . ASP A 1 92 ? -5.639 -12.004 23.785 1.00 93.56 92 ASP A O 1
ATOM 726 N N . TYR A 1 93 ? -6.351 -13.545 22.323 1.00 92.12 93 TYR A N 1
ATOM 727 C CA . TYR A 1 93 ? -6.958 -12.594 21.404 1.00 92.12 93 TYR A CA 1
ATOM 728 C C . TYR A 1 93 ? -8.394 -12.281 21.834 1.00 92.12 93 TYR A C 1
ATOM 730 O O . TYR A 1 93 ? -9.297 -13.101 21.662 1.00 92.12 93 TYR A O 1
ATOM 738 N N . ASN A 1 94 ? -8.612 -11.086 22.392 1.00 89.25 94 ASN A N 1
ATOM 739 C CA . ASN A 1 94 ? -9.934 -10.520 22.704 1.00 89.25 94 ASN A CA 1
ATOM 740 C C . ASN A 1 94 ? -10.879 -11.455 23.496 1.00 89.25 94 ASN A C 1
ATOM 742 O O . ASN A 1 94 ? -12.096 -11.401 23.328 1.00 89.25 94 ASN A O 1
ATOM 746 N N . GLY A 1 95 ? -10.335 -12.327 24.353 1.00 85.25 95 GLY A N 1
ATOM 747 C CA . GLY A 1 95 ? -11.123 -13.265 25.163 1.00 85.25 95 GLY A CA 1
ATOM 748 C C . GLY A 1 95 ? -11.767 -14.417 24.382 1.00 85.25 95 GLY A C 1
ATOM 749 O O . GLY A 1 95 ? -12.594 -15.138 24.941 1.00 85.25 95 GLY A O 1
ATOM 750 N N . VAL A 1 96 ? -11.402 -14.619 23.111 1.00 91.50 96 VAL A N 1
ATOM 751 C CA . VAL A 1 96 ? -11.866 -15.766 22.323 1.00 91.50 96 VAL A CA 1
ATOM 752 C C . VAL A 1 96 ? -11.164 -17.035 22.839 1.00 91.50 96 VAL A C 1
ATOM 754 O O . VAL A 1 96 ? -9.931 -17.061 22.909 1.00 91.50 96 VAL A O 1
ATOM 757 N N . PRO A 1 97 ? -11.902 -18.101 23.209 1.00 92.38 97 PRO A N 1
ATOM 758 C CA . PRO A 1 97 ? -11.311 -19.295 23.808 1.00 92.38 97 PRO A CA 1
ATOM 759 C C . PRO A 1 97 ? -10.170 -19.883 22.973 1.00 92.38 97 PRO A C 1
ATOM 761 O O . PRO A 1 97 ? -10.309 -20.080 21.766 1.00 92.38 97 PRO A O 1
ATOM 764 N N . ASN A 1 98 ? -9.044 -20.179 23.631 1.00 93.31 98 ASN A N 1
ATOM 765 C CA . ASN A 1 98 ? -7.839 -20.794 23.053 1.00 93.31 98 ASN A CA 1
ATOM 766 C C . ASN A 1 98 ? -7.194 -20.039 21.877 1.00 93.31 98 ASN A C 1
ATOM 768 O O . ASN A 1 98 ? -6.223 -20.531 21.306 1.00 93.31 98 ASN A O 1
ATOM 772 N N . THR A 1 99 ? -7.700 -18.865 21.515 1.00 95.12 99 THR A N 1
ATOM 773 C CA . THR A 1 99 ? -7.275 -18.093 20.348 1.00 95.12 99 THR A CA 1
ATOM 774 C C . THR A 1 99 ? -6.163 -17.159 20.773 1.00 95.12 99 THR A C 1
ATOM 776 O O . THR A 1 99 ? -6.372 -16.306 21.635 1.00 95.12 99 THR A O 1
ATOM 779 N N . LYS A 1 100 ? -4.976 -17.320 20.188 1.00 94.56 100 LYS A N 1
ATOM 780 C CA . LYS A 1 100 ? -3.802 -16.551 20.595 1.00 94.56 100 LYS A CA 1
ATOM 781 C C . LYS A 1 100 ? -3.064 -15.949 19.411 1.00 94.56 100 LYS A C 1
ATOM 783 O O . LYS A 1 100 ? -3.001 -16.552 18.340 1.00 94.56 100 LYS A O 1
ATOM 788 N N . VAL A 1 101 ? -2.490 -14.771 19.630 1.00 94.62 101 VAL A N 1
ATOM 789 C CA . VAL A 1 101 ? -1.736 -14.003 18.628 1.00 94.62 101 VAL A CA 1
ATOM 790 C C . VAL A 1 101 ? -0.423 -13.489 19.207 1.00 94.62 101 VAL A C 1
ATOM 792 O O . VAL A 1 101 ? -0.298 -13.329 20.421 1.00 94.62 101 VAL A O 1
ATOM 795 N N . HIS A 1 102 ? 0.545 -13.207 18.340 1.00 90.12 102 HIS A N 1
ATOM 796 C CA . HIS A 1 102 ? 1.843 -12.656 18.727 1.00 90.12 102 HIS A CA 1
ATOM 797 C C . HIS A 1 102 ? 1.692 -11.325 19.485 1.00 90.12 102 HIS A C 1
ATOM 799 O O . HIS A 1 102 ? 1.095 -10.372 18.966 1.00 90.12 102 HIS A O 1
ATOM 805 N N . ILE A 1 103 ? 2.282 -11.231 20.682 1.00 84.75 103 ILE A N 1
ATOM 806 C CA . ILE A 1 103 ? 2.155 -10.069 21.577 1.00 84.75 103 ILE A CA 1
ATOM 807 C C . ILE A 1 103 ? 2.581 -8.755 20.910 1.00 84.75 103 ILE A C 1
ATOM 809 O O . ILE A 1 103 ? 1.863 -7.754 20.966 1.00 84.75 103 ILE A O 1
ATOM 813 N N . GLY A 1 104 ? 3.711 -8.768 20.199 1.00 80.94 104 GLY A N 1
ATOM 814 C CA . GLY A 1 104 ? 4.245 -7.577 19.539 1.00 80.94 104 GLY A CA 1
ATOM 815 C C . GLY A 1 104 ? 3.355 -7.079 18.400 1.00 80.94 104 GLY A C 1
ATOM 816 O O . GLY A 1 104 ? 3.163 -5.874 18.255 1.00 80.94 104 GLY A O 1
ATOM 817 N N . PHE A 1 105 ? 2.755 -7.992 17.625 1.00 88.31 105 PHE A N 1
ATOM 818 C CA . PHE A 1 105 ? 1.878 -7.611 16.511 1.00 88.31 105 PHE A CA 1
ATOM 819 C C . PHE A 1 105 ? 0.551 -7.084 17.042 1.00 88.31 105 PHE A C 1
ATOM 821 O O . 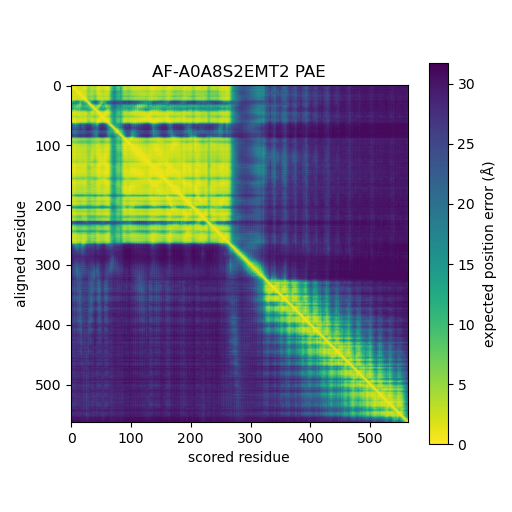PHE A 1 105 ? 0.051 -6.074 16.547 1.00 88.31 105 PHE A O 1
ATOM 828 N N . TYR A 1 106 ? 0.022 -7.724 18.089 1.00 88.25 106 TYR A N 1
ATOM 829 C CA . TYR A 1 106 ? -1.184 -7.266 18.760 1.00 88.25 106 TYR A CA 1
ATOM 830 C C . TYR A 1 106 ? -1.018 -5.848 19.296 1.00 88.25 106 TYR A C 1
ATOM 832 O O . TYR A 1 106 ? -1.819 -4.990 18.944 1.00 88.25 106 TYR A O 1
ATOM 840 N N . HIS A 1 107 ? 0.028 -5.564 20.077 1.00 82.06 107 HIS A N 1
ATOM 841 C CA . HIS A 1 107 ? 0.235 -4.224 20.633 1.00 82.06 107 HIS A CA 1
ATOM 842 C C . HIS A 1 107 ? 0.546 -3.169 19.569 1.00 82.06 107 HIS A C 1
ATOM 844 O O . HIS A 1 107 ? 0.068 -2.040 19.676 1.00 82.06 107 HIS A O 1
ATOM 850 N N . ALA A 1 108 ? 1.307 -3.524 18.530 1.00 80.75 108 ALA A N 1
ATOM 851 C CA . ALA A 1 108 ? 1.578 -2.619 17.418 1.00 80.75 108 ALA A CA 1
ATOM 852 C C . ALA A 1 108 ? 0.290 -2.225 16.680 1.00 80.75 108 ALA A C 1
ATOM 854 O O . ALA A 1 108 ? 0.081 -1.045 16.397 1.00 80.75 108 ALA A O 1
ATOM 855 N N . TYR A 1 109 ? -0.598 -3.189 16.420 1.00 86.62 109 TYR A N 1
ATOM 856 C CA . TYR A 1 109 ? -1.899 -2.905 15.822 1.00 86.62 109 TYR A CA 1
ATOM 857 C C . TYR A 1 109 ? -2.822 -2.152 16.787 1.00 86.62 109 TYR A C 1
ATOM 859 O O . TYR A 1 109 ? -3.432 -1.159 16.401 1.00 86.62 109 TYR A O 1
ATOM 867 N N . ASP A 1 110 ? -2.897 -2.578 18.048 1.00 84.69 110 ASP A N 1
ATOM 868 C CA . ASP A 1 110 ? -3.737 -1.966 19.082 1.00 84.69 110 ASP A CA 1
ATOM 869 C C . ASP A 1 110 ? -3.442 -0.468 19.253 1.00 84.69 110 ASP A C 1
ATOM 871 O O . ASP A 1 110 ? -4.367 0.335 19.340 1.00 84.69 110 ASP A O 1
ATOM 875 N N . ALA A 1 111 ? -2.168 -0.071 19.156 1.00 77.38 111 ALA A N 1
ATOM 876 C CA . ALA A 1 111 ? -1.735 1.325 19.224 1.00 77.38 111 ALA A CA 1
ATOM 877 C C . ALA A 1 111 ? -2.298 2.232 18.110 1.00 77.38 111 ALA A C 1
ATOM 879 O O . ALA A 1 111 ? -2.315 3.456 18.274 1.00 77.38 111 ALA A O 1
ATOM 880 N N . ILE A 1 112 ? -2.730 1.662 16.980 1.00 78.75 112 ILE A N 1
ATOM 881 C CA . ILE A 1 112 ? -3.325 2.398 15.850 1.00 78.75 112 ILE A CA 1
ATOM 882 C C . ILE A 1 112 ? -4.759 1.957 15.516 1.00 78.75 112 ILE A C 1
ATOM 884 O O . ILE A 1 112 ? -5.367 2.472 14.573 1.00 78.75 112 ILE A O 1
ATOM 888 N N . LYS A 1 113 ? -5.313 1.001 16.271 1.00 83.88 113 LYS A N 1
ATOM 889 C CA . LYS A 1 113 ? -6.601 0.347 16.001 1.00 83.88 113 LYS A CA 1
ATOM 890 C C . LYS A 1 113 ? -7.737 1.357 15.900 1.00 83.88 113 LYS A C 1
ATOM 892 O O . LYS A 1 113 ? -8.521 1.305 14.955 1.00 83.88 113 LYS A O 1
ATOM 897 N N . THR A 1 114 ? -7.807 2.307 16.831 1.00 81.19 114 THR A N 1
ATOM 898 C CA . THR A 1 114 ? -8.854 3.338 16.845 1.00 81.19 114 THR A CA 1
ATOM 899 C C . THR A 1 114 ? -8.794 4.217 15.597 1.00 81.19 114 THR A C 1
ATOM 901 O O . THR A 1 114 ? -9.821 4.471 14.974 1.00 81.19 114 THR A O 1
ATOM 904 N N . GLN A 1 115 ? -7.599 4.628 15.172 1.00 78.25 115 GLN A N 1
ATOM 905 C CA . GLN A 1 115 ? -7.400 5.465 13.988 1.00 78.25 115 GLN A CA 1
ATOM 906 C C . GLN A 1 115 ? -7.795 4.719 12.706 1.00 78.25 115 GLN A C 1
ATOM 908 O O . GLN A 1 115 ? -8.484 5.282 11.847 1.00 78.25 115 GLN A O 1
ATOM 913 N N . VAL A 1 116 ? -7.415 3.441 12.600 1.00 84.38 116 VAL A N 1
ATOM 914 C CA . VAL A 1 116 ? -7.803 2.558 11.489 1.00 84.38 116 VAL A CA 1
ATOM 915 C C . VAL A 1 116 ? -9.322 2.407 11.442 1.00 84.38 116 VAL A C 1
ATOM 917 O O . VAL A 1 116 ? -9.932 2.690 10.410 1.00 84.38 116 VAL A O 1
ATOM 920 N N . ARG A 1 117 ? -9.955 2.039 12.565 1.00 84.56 117 ARG A N 1
ATOM 921 C CA . ARG A 1 117 ? -11.413 1.881 12.661 1.00 84.56 117 ARG A CA 1
ATOM 922 C C . ARG A 1 117 ? -12.147 3.150 12.247 1.00 84.56 117 ARG A C 1
ATOM 924 O O . ARG A 1 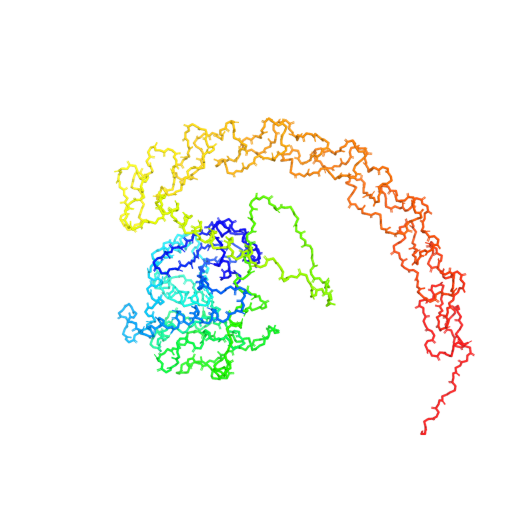117 ? -13.033 3.055 11.403 1.00 84.56 117 ARG A O 1
ATOM 931 N N . SER A 1 118 ? -11.769 4.313 12.779 1.00 77.94 118 SER A N 1
ATOM 932 C CA . SER A 1 118 ? -12.422 5.593 12.470 1.00 77.94 118 SER A CA 1
ATOM 933 C C . SER A 1 118 ? -12.295 5.982 10.997 1.00 77.94 118 SER A C 1
ATOM 935 O O . SER A 1 118 ? -13.262 6.440 10.391 1.00 77.94 118 SER A O 1
ATOM 937 N N . SER A 1 119 ? -11.129 5.755 10.390 1.00 79.69 119 SER A N 1
ATOM 938 C CA . SER A 1 119 ? -10.920 6.065 8.970 1.00 79.69 119 SER A CA 1
ATOM 939 C C . SER A 1 119 ? -11.751 5.158 8.069 1.00 79.69 119 SER A C 1
ATOM 941 O O . SER A 1 119 ? -12.415 5.629 7.148 1.00 79.69 119 SER A O 1
ATOM 943 N N . VAL A 1 120 ? -11.747 3.852 8.352 1.00 84.06 120 VAL A N 1
ATOM 944 C CA . VAL A 1 120 ? -12.529 2.880 7.582 1.00 84.06 120 VAL A CA 1
ATOM 945 C C . VAL A 1 120 ? -14.021 3.111 7.788 1.00 84.06 120 VAL A C 1
ATOM 947 O O . VAL A 1 120 ? -14.764 3.027 6.819 1.00 84.06 120 VAL A O 1
ATOM 950 N N . TYR A 1 121 ? -14.463 3.489 8.993 1.00 81.62 121 TYR A N 1
ATOM 951 C CA . TYR A 1 121 ? -15.853 3.876 9.242 1.00 81.62 121 TYR A CA 1
ATOM 952 C C . TYR A 1 121 ? -16.291 4.992 8.295 1.00 81.62 121 TYR A C 1
ATOM 954 O O . TYR A 1 121 ? -17.265 4.828 7.566 1.00 81.62 121 TYR A O 1
ATOM 962 N N . ALA A 1 122 ? -15.549 6.103 8.258 1.00 77.00 122 ALA A N 1
ATOM 963 C CA . ALA A 1 122 ? -15.878 7.240 7.404 1.00 77.00 122 ALA A CA 1
ATOM 964 C C . ALA A 1 122 ? -15.941 6.843 5.918 1.00 77.00 122 ALA A C 1
ATOM 966 O O . ALA A 1 122 ? -16.865 7.237 5.201 1.00 77.00 122 ALA A O 1
ATOM 967 N N . LEU A 1 123 ? -14.995 6.017 5.463 1.00 82.00 123 LEU A N 1
ATOM 968 C CA . LEU A 1 123 ? -14.946 5.544 4.082 1.00 82.00 123 LEU A CA 1
ATOM 969 C C . LEU A 1 123 ? -16.091 4.582 3.748 1.00 82.00 123 LEU A C 1
ATOM 971 O O . LEU A 1 123 ? -16.715 4.746 2.707 1.00 82.00 123 LEU A O 1
ATOM 975 N N . VAL A 1 124 ? -16.420 3.630 4.623 1.00 83.44 124 VAL A N 1
ATOM 976 C CA . VAL A 1 124 ? -17.532 2.683 4.421 1.00 83.44 124 VAL A CA 1
ATOM 977 C C . VAL A 1 124 ? -18.884 3.399 4.472 1.00 83.44 124 VAL A C 1
ATOM 979 O O . VAL A 1 124 ? -19.775 3.059 3.703 1.00 83.44 124 VAL A O 1
ATOM 982 N N . GLN A 1 125 ? -19.049 4.423 5.316 1.00 81.44 125 GLN A N 1
ATOM 983 C CA . GLN A 1 125 ? -20.265 5.249 5.309 1.00 81.44 125 GLN A CA 1
ATOM 984 C C . GLN A 1 125 ? -20.415 6.032 3.998 1.00 81.44 125 GLN A C 1
ATOM 986 O O . GLN A 1 125 ? -21.519 6.169 3.477 1.00 81.44 125 GLN A O 1
ATOM 991 N N . THR A 1 126 ? -19.303 6.527 3.452 1.00 80.25 126 THR A N 1
ATOM 992 C CA . THR A 1 126 ? -19.300 7.295 2.199 1.00 80.25 126 THR A CA 1
ATOM 993 C C . THR A 1 126 ? -19.466 6.388 0.974 1.00 80.25 126 THR A C 1
ATOM 995 O O . THR A 1 126 ? -20.157 6.746 0.022 1.00 80.25 126 THR A O 1
ATOM 998 N N . PHE A 1 127 ? -18.864 5.198 1.006 1.00 85.31 127 PHE A N 1
ATOM 999 C CA . PHE A 1 127 ? -18.817 4.231 -0.091 1.00 85.31 127 PHE A CA 1
ATOM 1000 C C . PHE A 1 127 ? -19.271 2.840 0.392 1.00 85.31 127 PHE A C 1
ATOM 1002 O O . PHE A 1 127 ? -18.471 1.908 0.463 1.00 85.31 127 PHE A O 1
ATOM 1009 N N . PRO A 1 128 ? -20.565 2.656 0.709 1.00 84.69 128 PRO A N 1
ATOM 1010 C CA . PRO A 1 128 ? -21.069 1.439 1.360 1.00 84.69 128 PRO A CA 1
ATOM 1011 C C . PRO A 1 128 ? -20.989 0.173 0.498 1.00 84.69 128 PRO A C 1
ATOM 1013 O O . PRO A 1 128 ? -21.117 -0.931 1.017 1.00 84.69 128 PRO A O 1
ATOM 1016 N N . GLN A 1 129 ? -20.789 0.320 -0.815 1.00 90.50 129 GLN A N 1
ATOM 1017 C CA . GLN A 1 129 ? -20.614 -0.795 -1.753 1.00 90.50 129 GLN A CA 1
ATOM 1018 C C . GLN A 1 129 ? -19.140 -1.080 -2.078 1.00 90.50 129 GLN A C 1
ATOM 1020 O O . GLN A 1 129 ? -18.859 -1.947 -2.904 1.00 90.50 129 GLN A O 1
ATOM 1025 N N . ALA A 1 130 ? -18.199 -0.332 -1.496 1.00 91.81 130 ALA A N 1
ATOM 1026 C CA . ALA A 1 130 ? -16.784 -0.524 -1.763 1.00 91.81 130 ALA A CA 1
ATOM 1027 C C . ALA A 1 130 ? -16.257 -1.786 -1.073 1.00 91.81 130 ALA A C 1
ATOM 1029 O O . ALA A 1 130 ? -16.618 -2.100 0.063 1.00 91.81 130 ALA A O 1
ATOM 1030 N N . THR A 1 131 ? -15.349 -2.491 -1.747 1.00 95.00 131 THR A N 1
ATOM 1031 C CA . THR A 1 131 ? -14.580 -3.566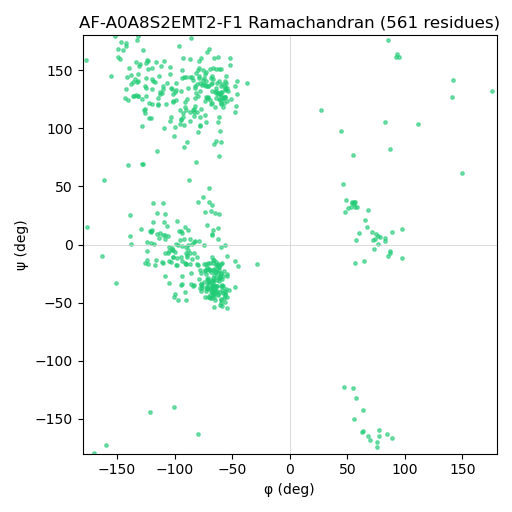 -1.105 1.00 95.00 131 THR A CA 1
ATOM 1032 C C . THR A 1 131 ? -13.501 -2.946 -0.226 1.00 95.00 131 THR A C 1
ATOM 1034 O O . THR A 1 131 ? -12.843 -1.998 -0.639 1.00 95.00 131 THR A O 1
ATOM 1037 N N . VAL A 1 132 ? -13.284 -3.471 0.974 1.00 96.25 132 VAL A N 1
ATOM 1038 C CA . VAL A 1 132 ? -12.172 -3.067 1.838 1.00 96.25 132 VAL A CA 1
ATOM 1039 C C . VAL A 1 132 ? -11.003 -4.022 1.598 1.00 96.25 132 VAL A C 1
ATOM 1041 O O . VAL A 1 132 ? -11.031 -5.181 2.006 1.00 96.25 132 VAL A O 1
ATOM 1044 N N . LEU A 1 133 ? -9.967 -3.542 0.919 1.00 96.56 133 LEU A N 1
ATOM 1045 C CA . LEU A 1 133 ? -8.717 -4.256 0.702 1.00 96.56 133 LEU A CA 1
ATOM 1046 C C . LEU A 1 133 ? -7.715 -3.885 1.796 1.00 96.56 133 LEU A C 1
ATOM 1048 O O . LEU A 1 133 ? -7.214 -2.762 1.845 1.00 96.56 133 LEU A O 1
ATOM 1052 N N . VAL A 1 134 ? -7.384 -4.855 2.640 1.00 98.25 134 VAL A N 1
ATOM 1053 C CA . VAL A 1 134 ? -6.358 -4.731 3.673 1.00 98.25 134 VAL A CA 1
ATOM 1054 C C . VAL A 1 134 ? -5.070 -5.374 3.169 1.00 98.25 134 VAL A C 1
ATOM 1056 O O . VAL A 1 134 ? -5.074 -6.491 2.648 1.00 98.25 134 VAL A O 1
ATOM 1059 N N . THR A 1 135 ? -3.948 -4.670 3.286 1.00 98.06 135 THR A N 1
ATOM 1060 C CA . THR A 1 135 ? -2.669 -5.150 2.766 1.00 98.06 135 THR A CA 1
ATOM 1061 C C . THR A 1 135 ? -1.472 -4.710 3.595 1.00 98.06 135 THR A C 1
ATOM 1063 O O . THR A 1 135 ? -1.522 -3.750 4.357 1.00 98.06 135 THR A O 1
ATOM 1066 N N . GLY A 1 136 ? -0.360 -5.419 3.447 1.00 96.50 136 GLY A N 1
ATOM 1067 C CA . GLY A 1 136 ? 0.892 -5.057 4.090 1.00 96.50 136 GLY A CA 1
ATOM 1068 C C . GLY A 1 136 ? 2.024 -5.988 3.692 1.00 96.50 136 GLY A C 1
ATOM 1069 O O . GLY A 1 136 ? 1.794 -7.104 3.219 1.00 96.50 136 GLY A O 1
ATOM 1070 N N . HIS A 1 137 ? 3.245 -5.496 3.868 1.00 94.56 137 HIS A N 1
ATOM 1071 C CA . HIS A 1 137 ? 4.473 -6.245 3.629 1.00 94.56 137 HIS A CA 1
ATOM 1072 C C . HIS A 1 137 ? 5.219 -6.481 4.945 1.00 94.56 137 HIS A C 1
ATOM 1074 O O . HIS A 1 137 ? 5.221 -5.593 5.803 1.00 94.56 137 HIS A O 1
ATOM 1080 N N . SER A 1 138 ? 5.882 -7.633 5.099 1.00 91.88 138 SER A N 1
ATOM 1081 C CA . SER A 1 138 ? 6.686 -7.947 6.288 1.00 91.88 138 SER A CA 1
ATOM 1082 C C . SER A 1 138 ? 5.839 -7.880 7.569 1.00 91.88 138 SER A C 1
ATOM 1084 O O . SER A 1 138 ? 4.709 -8.373 7.588 1.00 91.88 138 SER A O 1
ATOM 1086 N N . LEU A 1 139 ? 6.319 -7.201 8.619 1.00 88.50 139 LEU A N 1
ATOM 1087 C CA . LEU A 1 139 ? 5.538 -6.833 9.809 1.00 88.50 139 LEU A CA 1
ATOM 1088 C C . LEU A 1 139 ? 4.169 -6.215 9.455 1.00 88.50 139 LEU A C 1
ATOM 1090 O O . LEU A 1 139 ? 3.172 -6.512 10.108 1.00 88.50 139 LEU A O 1
ATOM 1094 N N . GLY A 1 140 ? 4.084 -5.415 8.390 1.00 93.31 140 GLY A N 1
ATOM 1095 C CA . GLY A 1 140 ? 2.826 -4.841 7.917 1.00 93.31 140 GLY A CA 1
ATOM 1096 C C . GLY A 1 140 ? 1.802 -5.897 7.488 1.00 93.31 140 GLY A C 1
ATOM 1097 O O . GLY A 1 140 ? 0.605 -5.669 7.629 1.00 93.31 140 GLY A O 1
ATOM 1098 N N . GLY A 1 141 ? 2.237 -7.072 7.021 1.00 96.50 141 GLY A N 1
ATOM 1099 C CA . GLY A 1 141 ? 1.355 -8.208 6.728 1.00 96.50 141 GLY A CA 1
ATOM 1100 C C . GLY A 1 141 ? 0.694 -8.786 7.986 1.00 96.50 141 GLY A C 1
ATOM 1101 O O . GLY A 1 141 ? -0.503 -9.089 7.982 1.00 96.50 141 GLY A O 1
ATOM 1102 N N . ALA A 1 142 ? 1.428 -8.837 9.100 1.00 95.19 142 ALA A N 1
ATOM 1103 C CA . ALA A 1 142 ? 0.871 -9.251 10.385 1.00 95.19 142 ALA A CA 1
ATOM 1104 C C . ALA A 1 142 ? -0.170 -8.250 10.905 1.00 95.19 142 ALA A C 1
ATOM 1106 O O . ALA A 1 142 ? -1.257 -8.641 11.336 1.00 95.19 142 ALA A O 1
ATOM 1107 N N . LEU A 1 143 ? 0.126 -6.951 10.796 1.00 95.75 143 LEU A N 1
ATOM 1108 C CA . LEU A 1 143 ? -0.813 -5.887 11.163 1.00 95.75 143 LEU A CA 1
ATOM 1109 C C . LEU A 1 143 ? -2.056 -5.896 10.271 1.00 95.75 143 LEU A C 1
ATOM 1111 O O . LEU A 1 143 ? -3.166 -5.775 10.778 1.00 95.75 143 LEU A O 1
ATOM 1115 N N . ALA A 1 144 ? -1.884 -6.113 8.965 1.00 98.12 144 ALA A N 1
ATOM 1116 C CA . ALA A 1 144 ? -2.980 -6.275 8.015 1.00 98.12 144 ALA A CA 1
ATOM 1117 C C . ALA A 1 144 ? -3.892 -7.452 8.387 1.00 98.12 144 ALA A C 1
ATOM 1119 O O . ALA A 1 144 ? -5.111 -7.342 8.288 1.00 98.12 144 ALA A O 1
ATOM 1120 N N . THR A 1 145 ? -3.316 -8.556 8.866 1.00 98.00 145 THR A N 1
ATOM 1121 C CA . THR A 1 145 ? -4.076 -9.730 9.315 1.00 98.00 145 THR A CA 1
ATOM 1122 C C . THR A 1 145 ? -4.942 -9.414 10.531 1.00 98.00 145 THR A C 1
ATOM 1124 O O . THR A 1 145 ? -6.137 -9.704 10.521 1.00 98.00 145 THR A O 1
ATOM 1127 N N . LEU A 1 146 ? -4.371 -8.766 11.552 1.00 97.88 146 LEU A N 1
ATOM 1128 C CA . LEU A 1 146 ? -5.115 -8.340 12.742 1.00 97.88 146 LEU A CA 1
ATOM 1129 C C . LEU A 1 146 ? -6.167 -7.272 12.410 1.00 97.88 146 LEU A C 1
ATOM 1131 O O . LEU A 1 146 ? -7.275 -7.318 12.940 1.00 97.88 146 LEU A O 1
ATOM 1135 N N . ALA A 1 147 ? -5.845 -6.352 11.501 1.00 97.56 147 ALA A N 1
ATOM 1136 C CA . ALA A 1 147 ? -6.768 -5.329 11.037 1.00 97.56 147 ALA A CA 1
ATOM 1137 C C . ALA A 1 147 ? -7.949 -5.912 10.261 1.00 97.56 147 ALA A C 1
ATOM 1139 O O . ALA A 1 147 ? -9.071 -5.453 10.439 1.00 97.56 147 ALA A O 1
ATOM 1140 N N . ALA A 1 148 ? -7.731 -6.927 9.423 1.00 97.69 148 ALA A N 1
ATOM 1141 C CA . ALA A 1 148 ? -8.803 -7.531 8.641 1.00 97.69 148 ALA A CA 1
ATOM 1142 C C . ALA A 1 148 ? -9.904 -8.101 9.546 1.00 97.69 148 ALA A C 1
ATOM 1144 O O . ALA A 1 148 ? -11.075 -7.775 9.354 1.00 97.69 148 ALA A O 1
ATOM 1145 N N . ILE A 1 149 ? -9.543 -8.903 10.553 1.00 96.69 149 ILE A N 1
ATOM 1146 C CA . ILE A 1 149 ? -10.520 -9.478 11.490 1.00 96.69 149 ILE A CA 1
ATOM 1147 C C . ILE A 1 149 ? -11.187 -8.421 12.365 1.00 96.69 149 ILE A C 1
ATOM 1149 O O . ILE A 1 149 ? -12.401 -8.462 12.538 1.00 96.69 149 ILE A O 1
ATOM 1153 N N . ASP A 1 150 ? -10.426 -7.436 12.840 1.00 96.62 150 ASP A N 1
ATOM 1154 C CA . ASP A 1 150 ? -10.948 -6.321 13.630 1.00 96.62 150 ASP A CA 1
ATOM 1155 C C . ASP A 1 150 ? -12.008 -5.520 12.858 1.00 96.62 150 ASP A C 1
ATOM 1157 O O . ASP A 1 150 ? -13.114 -5.280 13.347 1.00 96.62 150 ASP A O 1
ATOM 1161 N N . LEU A 1 151 ? -11.703 -5.178 11.604 1.00 95.62 151 LEU A N 1
ATOM 1162 C CA . LEU A 1 151 ? -12.620 -4.477 10.713 1.00 95.62 151 LEU A CA 1
ATOM 1163 C C . LEU A 1 151 ? -13.826 -5.343 10.345 1.00 95.62 151 LEU A C 1
ATOM 1165 O O . LEU A 1 151 ? -14.927 -4.812 10.229 1.00 95.62 151 LEU A O 1
ATOM 1169 N N . LYS A 1 152 ? -13.655 -6.662 10.190 1.00 94.56 152 LYS A N 1
ATOM 1170 C CA . LYS A 1 152 ? -14.766 -7.571 9.872 1.00 94.56 152 LYS A CA 1
ATOM 1171 C C . LYS A 1 152 ? -15.748 -7.708 11.027 1.00 94.56 152 LYS A C 1
ATOM 1173 O O . LYS A 1 152 ? -16.951 -7.749 10.789 1.00 94.56 152 LYS A O 1
ATOM 1178 N N . GLN A 1 153 ? -15.246 -7.734 12.258 1.00 92.06 153 GLN A N 1
ATOM 1179 C CA . GLN A 1 153 ? -16.069 -7.717 13.468 1.00 92.06 153 GLN A CA 1
ATOM 1180 C C . GLN A 1 153 ? -16.818 -6.392 13.627 1.00 92.06 153 GLN A C 1
ATOM 1182 O O . GLN A 1 153 ? -17.978 -6.385 14.030 1.00 92.06 153 GLN A O 1
ATOM 1187 N N . GLN A 1 154 ? -16.163 -5.273 13.312 1.00 89.44 154 GLN A N 1
ATOM 1188 C CA . GLN A 1 154 ? -16.754 -3.946 13.467 1.00 89.44 154 GLN A CA 1
ATOM 1189 C C . GLN A 1 154 ? -17.754 -3.605 12.349 1.00 89.44 154 GLN A C 1
ATOM 1191 O O . GLN A 1 154 ? -18.741 -2.908 12.587 1.00 89.44 154 GLN A O 1
ATOM 1196 N N . TYR A 1 155 ? -17.504 -4.087 11.131 1.00 89.44 155 TYR A N 1
ATOM 1197 C CA . TYR A 1 155 ? -18.267 -3.773 9.924 1.00 89.44 155 TYR A CA 1
ATOM 1198 C C . TYR A 1 155 ? -18.710 -5.062 9.227 1.00 89.44 155 TYR A C 1
ATOM 1200 O O . TYR A 1 155 ? -18.238 -5.394 8.141 1.00 89.44 155 TYR A O 1
ATOM 1208 N N . GLU A 1 156 ? -19.641 -5.793 9.844 1.00 86.62 156 GLU A N 1
ATOM 1209 C CA . GLU A 1 156 ? -20.074 -7.124 9.386 1.00 86.62 156 GLU A CA 1
ATOM 1210 C C . GLU A 1 156 ? -20.509 -7.148 7.908 1.00 86.62 156 GLU A C 1
ATOM 1212 O O . GLU A 1 156 ? -20.157 -8.071 7.169 1.00 86.62 156 GLU A O 1
ATOM 1217 N N . ALA A 1 157 ? -21.204 -6.100 7.451 1.00 86.50 157 ALA A N 1
ATOM 1218 C CA . ALA A 1 157 ? -21.671 -5.966 6.070 1.00 86.50 157 ALA A CA 1
ATOM 1219 C C . ALA A 1 157 ? -20.554 -5.661 5.052 1.00 86.50 157 ALA A C 1
ATOM 1221 O O . ALA A 1 157 ? -20.764 -5.831 3.852 1.00 86.50 157 ALA A O 1
ATOM 1222 N N . ALA A 1 158 ? -19.373 -5.218 5.498 1.00 88.94 158 ALA A N 1
ATOM 1223 C CA . ALA A 1 158 ? -18.269 -4.902 4.602 1.00 88.94 158 ALA A CA 1
ATOM 1224 C C . ALA A 1 158 ? -17.665 -6.179 3.996 1.00 88.94 158 ALA A C 1
ATOM 1226 O O . ALA A 1 158 ? -17.414 -7.185 4.679 1.00 88.94 158 ALA A O 1
ATOM 1227 N N . ILE A 1 159 ? -17.394 -6.123 2.692 1.00 92.62 159 ILE A N 1
ATOM 1228 C CA . ILE A 1 159 ? -16.623 -7.144 1.983 1.00 92.62 159 ILE A CA 1
ATOM 1229 C C . ILE A 1 159 ? -15.151 -6.817 2.204 1.00 92.62 159 ILE A C 1
ATOM 1231 O O . ILE A 1 159 ? -14.677 -5.783 1.738 1.00 92.62 159 ILE A O 1
ATOM 1235 N N . ILE A 1 160 ? -14.437 -7.684 2.919 1.00 95.19 160 ILE A N 1
ATOM 1236 C CA . ILE A 1 160 ? -13.029 -7.476 3.262 1.00 95.19 160 ILE A CA 1
ATOM 1237 C C . ILE A 1 160 ? -12.170 -8.515 2.540 1.00 95.19 160 ILE A C 1
ATOM 1239 O O . ILE A 1 160 ? -12.444 -9.713 2.616 1.00 95.19 160 ILE A O 1
ATOM 1243 N N . GLN A 1 161 ? -11.124 -8.048 1.862 1.00 96.00 161 GLN A N 1
ATOM 1244 C CA . GLN A 1 161 ? -10.088 -8.876 1.249 1.00 96.00 161 GLN A CA 1
ATOM 1245 C C . GLN A 1 161 ? -8.738 -8.583 1.899 1.00 96.00 161 GLN A C 1
ATOM 1247 O O . GLN A 1 161 ? -8.413 -7.427 2.163 1.00 96.00 161 GLN A O 1
ATOM 1252 N N . LEU A 1 162 ? -7.940 -9.622 2.125 1.00 97.62 162 LEU A N 1
ATOM 1253 C CA . LEU A 1 162 ? -6.619 -9.521 2.733 1.00 97.62 162 LEU A CA 1
ATOM 1254 C C . LEU A 1 162 ? -5.555 -10.034 1.763 1.00 97.62 162 LEU A C 1
ATOM 1256 O O . LEU A 1 162 ? -5.579 -11.197 1.366 1.00 97.62 162 LEU A O 1
ATOM 1260 N N . TYR A 1 163 ? -4.604 -9.168 1.418 1.00 97.50 163 TYR A N 1
ATOM 1261 C CA . TYR A 1 163 ? -3.438 -9.513 0.603 1.00 97.50 163 TYR A CA 1
ATOM 1262 C C . TYR A 1 163 ? -2.166 -9.119 1.333 1.00 97.50 163 TYR A C 1
ATOM 1264 O O . TYR A 1 163 ? -1.907 -7.933 1.539 1.00 97.50 163 TYR A O 1
ATOM 1272 N N . THR A 1 164 ? -1.335 -10.088 1.682 1.00 97.88 164 THR A N 1
ATOM 1273 C CA . THR A 1 164 ? -0.066 -9.819 2.371 1.00 97.88 164 THR A CA 1
ATOM 1274 C C . THR A 1 164 ? 1.125 -10.298 1.553 1.00 97.88 164 THR A C 1
ATOM 1276 O O . THR A 1 164 ? 1.005 -11.243 0.776 1.00 97.88 164 THR A O 1
ATOM 1279 N N . PHE A 1 165 ? 2.268 -9.642 1.730 1.00 97.25 165 PHE A N 1
ATOM 1280 C CA . PHE A 1 165 ? 3.526 -9.951 1.051 1.00 97.25 165 PHE A CA 1
ATOM 1281 C C . PHE A 1 165 ? 4.581 -10.239 2.119 1.00 97.25 165 PHE A C 1
ATOM 1283 O O . PHE A 1 165 ? 4.794 -9.401 2.994 1.00 97.25 165 PHE A O 1
ATOM 1290 N N . GLY A 1 166 ? 5.191 -11.423 2.114 1.00 94.56 166 GLY A N 1
ATOM 1291 C CA . GLY A 1 166 ? 6.234 -11.759 3.093 1.00 94.56 166 GLY A CA 1
ATOM 1292 C C . GLY A 1 166 ? 5.770 -11.677 4.546 1.00 94.56 166 GLY A C 1
ATOM 1293 O O . GLY A 1 166 ? 6.533 -11.270 5.413 1.00 94.56 166 GLY A O 1
ATOM 1294 N N . SER A 1 167 ? 4.496 -11.972 4.821 1.00 94.81 167 SER A N 1
ATOM 1295 C CA . SER A 1 167 ? 3.956 -11.883 6.182 1.00 94.81 167 SER A CA 1
ATOM 1296 C C . SER A 1 167 ? 4.506 -13.003 7.069 1.00 94.81 167 SER A C 1
ATOM 1298 O O . SER A 1 167 ? 4.467 -14.159 6.631 1.00 94.81 167 SER A O 1
ATOM 1300 N N . PRO A 1 168 ? 4.906 -12.709 8.322 1.00 93.19 168 PRO A N 1
ATOM 1301 C CA . PRO A 1 168 ? 5.168 -13.739 9.321 1.00 93.19 168 PRO A CA 1
ATOM 1302 C C . PRO A 1 168 ? 3.864 -14.414 9.769 1.00 93.19 168 PRO A C 1
ATOM 1304 O O . PRO A 1 168 ? 2.762 -13.929 9.470 1.00 93.19 168 PRO A O 1
ATOM 1307 N N . ARG A 1 169 ? 3.981 -15.528 10.500 1.00 91.81 169 ARG A N 1
ATOM 1308 C CA . ARG A 1 169 ? 2.833 -16.170 11.162 1.00 91.81 169 ARG A CA 1
ATOM 1309 C C . ARG A 1 169 ? 2.318 -15.270 12.287 1.00 91.81 169 ARG A C 1
ATOM 1311 O O . ARG A 1 169 ? 3.100 -14.679 13.024 1.00 91.81 169 ARG A O 1
ATOM 1318 N N . VAL A 1 170 ? 0.997 -15.161 12.432 1.00 94.44 170 VAL A N 1
ATOM 1319 C CA . VAL A 1 170 ? 0.376 -14.156 13.325 1.00 94.44 170 VAL A CA 1
ATOM 1320 C C . VAL A 1 170 ? -0.168 -14.759 14.617 1.00 94.44 170 VAL A C 1
ATOM 1322 O O . VAL A 1 170 ? -0.123 -14.110 15.663 1.00 94.44 170 VAL A O 1
ATOM 1325 N N . GLY A 1 171 ? -0.664 -15.994 14.568 1.00 93.31 171 GLY A N 1
ATOM 1326 C CA . GLY A 1 171 ? -1.289 -16.647 15.712 1.00 93.31 171 GLY A CA 1
ATOM 1327 C C . GLY A 1 171 ? -1.321 -18.163 15.591 1.00 93.31 171 GLY A C 1
ATOM 1328 O O . GLY A 1 171 ? -0.716 -18.745 14.689 1.00 93.31 171 GLY A O 1
ATOM 1329 N N . ASN A 1 172 ? -2.020 -18.793 16.529 1.00 93.31 172 ASN A N 1
ATOM 1330 C CA . ASN A 1 172 ? -2.148 -20.244 16.602 1.00 93.31 172 ASN A CA 1
ATOM 1331 C C . ASN A 1 172 ? -3.289 -20.800 15.731 1.00 93.31 172 ASN A C 1
ATOM 1333 O O . ASN A 1 172 ? -4.055 -20.057 15.121 1.00 93.31 172 ASN A O 1
ATOM 1337 N N . ALA A 1 173 ? -3.433 -22.129 15.714 1.00 91.38 173 ALA A N 1
ATOM 1338 C CA . ALA A 1 173 ? -4.473 -22.817 14.942 1.00 91.38 173 ALA A CA 1
ATOM 1339 C C . ALA A 1 173 ? -5.889 -22.335 15.286 1.00 91.38 173 ALA A C 1
ATOM 1341 O O . ALA A 1 173 ? -6.681 -22.080 14.388 1.00 91.38 173 ALA A O 1
ATOM 1342 N N . ALA A 1 174 ? -6.171 -22.094 16.571 1.00 93.25 174 ALA A N 1
ATOM 1343 C CA . ALA A 1 174 ? -7.456 -21.547 16.998 1.00 93.25 174 ALA A CA 1
ATOM 1344 C C . ALA A 1 174 ? -7.713 -20.133 16.443 1.00 93.25 174 ALA A C 1
ATOM 1346 O O . ALA A 1 174 ? -8.843 -19.825 16.081 1.00 93.25 174 ALA A O 1
ATOM 1347 N N . PHE A 1 175 ? -6.682 -19.287 16.319 1.00 94.62 175 PHE A N 1
ATOM 1348 C CA . PHE A 1 175 ? -6.800 -17.994 15.638 1.00 94.62 175 PHE A CA 1
ATOM 1349 C C . PHE A 1 175 ? -7.082 -18.140 14.143 1.00 94.62 175 PHE A C 1
ATOM 1351 O O . PHE A 1 175 ? -7.924 -17.419 13.610 1.00 94.62 175 PHE A O 1
ATOM 1358 N N . VAL A 1 176 ? -6.443 -19.092 13.467 1.00 91.88 176 VAL A N 1
ATOM 1359 C CA . VAL A 1 176 ? -6.712 -19.362 12.047 1.00 91.88 176 VAL A CA 1
ATOM 1360 C C . VAL A 1 176 ? -8.129 -19.897 11.837 1.00 91.88 176 VAL A C 1
ATOM 1362 O O . VAL A 1 176 ? -8.849 -19.399 10.972 1.00 91.88 176 VAL A O 1
ATOM 1365 N N . ASP A 1 177 ? -8.570 -20.843 12.664 1.00 91.12 177 ASP A N 1
ATOM 1366 C CA . ASP A 1 177 ? -9.941 -21.354 12.634 1.00 91.12 177 ASP A CA 1
ATOM 1367 C C . ASP A 1 177 ? -10.945 -20.227 12.914 1.00 91.12 177 ASP A C 1
ATOM 1369 O O . ASP A 1 177 ? -11.955 -20.108 12.221 1.00 91.12 177 ASP A O 1
ATOM 1373 N N . TYR A 1 178 ? -10.633 -19.344 13.870 1.00 93.12 178 TYR A N 1
ATOM 1374 C CA . TYR A 1 178 ? -11.430 -18.159 14.169 1.00 93.12 178 TYR A CA 1
ATOM 1375 C C . TYR A 1 178 ? -11.547 -17.221 12.961 1.00 93.12 178 TYR A C 1
ATOM 1377 O O . TYR A 1 178 ? -12.661 -16.833 12.612 1.00 93.12 178 TYR A O 1
ATOM 1385 N N . MET A 1 179 ? -10.449 -16.914 12.262 1.00 93.19 179 MET A N 1
ATOM 1386 C CA . MET A 1 179 ? -10.473 -16.134 11.014 1.00 93.19 179 MET A CA 1
ATOM 1387 C C . MET A 1 179 ? -11.419 -16.761 9.980 1.00 93.19 179 MET A C 1
ATOM 1389 O O . MET A 1 179 ? -12.250 -16.065 9.394 1.00 93.19 179 MET A O 1
ATOM 1393 N N . TYR A 1 180 ? -11.358 -18.079 9.788 1.00 90.75 180 TYR A N 1
ATOM 1394 C CA . TYR A 1 180 ? -12.205 -18.774 8.814 1.00 90.75 180 TYR A CA 1
ATOM 1395 C C . TYR A 1 180 ? -13.700 -18.793 9.172 1.00 90.75 180 TYR A C 1
ATOM 1397 O O . TYR A 1 180 ? -14.517 -19.104 8.308 1.00 90.75 180 TYR A O 1
ATOM 1405 N N . THR A 1 181 ? -14.092 -18.393 10.388 1.00 91.94 181 THR A N 1
ATOM 1406 C CA . THR A 1 181 ? -15.513 -18.148 10.709 1.00 91.94 181 THR A CA 1
ATOM 1407 C C . THR A 1 181 ? -16.060 -16.855 10.092 1.00 91.94 181 THR A C 1
ATOM 1409 O O . THR A 1 181 ? -17.267 -16.743 9.890 1.00 91.94 181 THR A O 1
ATOM 1412 N N . PHE A 1 182 ? -15.190 -15.897 9.747 1.00 92.62 182 PHE A N 1
ATOM 1413 C CA . PHE A 1 182 ? -15.568 -14.589 9.192 1.00 92.62 182 PHE A CA 1
ATOM 1414 C C . PHE A 1 182 ? -15.233 -14.431 7.709 1.00 92.62 182 PHE A C 1
ATOM 1416 O O . PHE A 1 182 ? -15.870 -13.638 7.009 1.00 92.62 182 PHE A O 1
ATOM 1423 N N . PHE A 1 183 ? -14.217 -15.152 7.238 1.00 90.31 183 PHE A N 1
ATOM 1424 C CA . PHE A 1 183 ? -13.695 -15.033 5.884 1.00 90.31 183 PHE A CA 1
ATOM 1425 C C . PHE A 1 183 ? -13.936 -16.324 5.100 1.00 90.31 183 PHE A C 1
ATOM 1427 O O . PHE A 1 183 ? -13.417 -17.373 5.492 1.00 90.31 183 PHE A O 1
ATOM 1434 N N . PRO A 1 184 ? -14.672 -16.274 3.975 1.00 78.12 184 PRO A N 1
ATOM 1435 C CA . PRO A 1 184 ? -14.784 -17.429 3.099 1.00 78.12 184 PRO A CA 1
ATOM 1436 C C . PRO A 1 184 ? -13.423 -17.763 2.468 1.00 78.12 184 PRO A C 1
ATOM 1438 O O . PRO A 1 184 ? -12.514 -16.927 2.388 1.00 78.12 184 PRO A O 1
ATOM 1441 N N . GLN A 1 185 ? -13.283 -19.002 1.986 1.00 70.75 185 GLN A N 1
ATOM 1442 C CA . GLN A 1 185 ? -12.103 -19.388 1.213 1.00 70.75 185 GLN A CA 1
ATOM 1443 C C . GLN A 1 185 ? -11.936 -18.453 0.006 1.00 70.75 185 GLN A C 1
ATOM 1445 O O . GLN A 1 185 ? -12.898 -18.161 -0.703 1.00 70.75 185 GLN A O 1
ATOM 1450 N N . GLY A 1 186 ? -10.708 -17.979 -0.213 1.00 74.00 186 GLY A N 1
ATOM 1451 C CA . GLY A 1 186 ? -10.393 -17.045 -1.297 1.00 74.00 186 GLY A CA 1
ATOM 1452 C C . GLY A 1 186 ? -10.545 -15.557 -0.955 1.00 74.00 186 GLY A C 1
ATOM 1453 O O . GLY A 1 186 ? -10.470 -14.734 -1.863 1.00 74.00 186 GLY A O 1
ATOM 1454 N N . SER A 1 187 ? -10.731 -15.183 0.317 1.00 86.12 187 SER A N 1
ATOM 1455 C CA . SER A 1 187 ? -10.659 -13.775 0.764 1.00 86.12 187 SER A CA 1
ATOM 1456 C C . SER A 1 187 ? -9.312 -13.380 1.373 1.00 86.12 187 SER A C 1
ATOM 1458 O O . SER A 1 187 ? -9.068 -12.193 1.583 1.00 86.12 187 SER A O 1
ATOM 1460 N N . ILE A 1 188 ? -8.445 -14.354 1.660 1.00 93.31 188 ILE A N 1
ATOM 1461 C CA . ILE A 1 188 ? -7.140 -14.138 2.287 1.00 93.31 188 ILE A CA 1
ATOM 1462 C C . ILE A 1 188 ? -6.063 -14.790 1.422 1.00 93.31 188 ILE A C 1
ATOM 1464 O O . ILE A 1 188 ? -6.034 -16.016 1.289 1.00 93.31 188 ILE A O 1
ATOM 1468 N N . TYR A 1 189 ? -5.175 -13.966 0.871 1.00 94.81 189 TYR A N 1
ATOM 1469 C CA . TYR A 1 189 ? -4.040 -14.386 0.060 1.00 94.81 189 TYR A CA 1
ATOM 1470 C C . TYR A 1 189 ? -2.728 -13.938 0.689 1.00 94.81 189 TYR A C 1
ATOM 1472 O O . TYR A 1 189 ? -2.545 -12.782 1.091 1.00 94.81 189 TYR A O 1
ATOM 1480 N N . ARG A 1 190 ? -1.783 -14.870 0.732 1.00 94.81 190 ARG A N 1
ATOM 1481 C CA . ARG A 1 190 ? -0.454 -14.661 1.289 1.00 94.81 190 ARG A CA 1
ATOM 1482 C C . ARG A 1 190 ? 0.571 -14.925 0.201 1.00 94.81 190 ARG A C 1
ATOM 1484 O O . ARG A 1 190 ? 0.747 -16.054 -0.243 1.00 94.81 190 ARG A O 1
ATOM 1491 N N . ILE A 1 191 ? 1.199 -13.860 -0.271 1.00 96.88 191 ILE A N 1
ATOM 1492 C CA . ILE A 1 191 ? 2.176 -13.917 -1.347 1.00 96.88 191 ILE A CA 1
ATOM 1493 C C . ILE A 1 191 ? 3.544 -14.140 -0.709 1.00 96.88 191 ILE A C 1
ATOM 1495 O O . ILE A 1 191 ? 3.958 -13.369 0.161 1.00 96.88 191 ILE A O 1
ATOM 1499 N N . VAL A 1 192 ? 4.235 -15.187 -1.154 1.00 95.38 192 VAL A N 1
ATOM 1500 C CA . VAL A 1 192 ? 5.576 -15.557 -0.686 1.00 95.38 192 VAL A CA 1
ATOM 1501 C C . VAL A 1 192 ? 6.511 -15.646 -1.878 1.00 95.38 192 VAL A C 1
ATOM 1503 O O . VAL A 1 192 ? 6.159 -16.242 -2.898 1.00 95.38 192 VAL A O 1
ATOM 1506 N N . HIS A 1 193 ? 7.703 -15.072 -1.750 1.00 94.00 193 HIS A N 1
ATOM 1507 C CA . HIS A 1 193 ? 8.711 -15.111 -2.797 1.00 94.00 193 HIS A CA 1
ATOM 1508 C C . HIS A 1 193 ? 9.908 -15.986 -2.411 1.00 94.00 193 HIS A C 1
ATOM 1510 O O . HIS A 1 193 ? 10.478 -15.832 -1.334 1.00 94.00 193 HIS A O 1
ATOM 1516 N N . SER A 1 194 ? 10.290 -16.888 -3.317 1.00 92.12 194 SER A N 1
ATOM 1517 C CA . SER A 1 194 ? 11.474 -17.741 -3.237 1.00 92.12 194 SER A CA 1
ATOM 1518 C C . SER A 1 194 ? 11.591 -18.395 -1.853 1.00 92.12 194 SER A C 1
ATOM 1520 O O . SER A 1 194 ? 10.671 -19.076 -1.392 1.00 92.12 194 SER A O 1
ATOM 1522 N N . ASN A 1 195 ? 12.710 -18.159 -1.190 1.00 87.38 195 ASN A N 1
ATOM 1523 C CA . ASN A 1 195 ? 13.117 -18.638 0.110 1.00 87.38 195 ASN A CA 1
ATOM 1524 C C . ASN A 1 195 ? 13.134 -17.511 1.158 1.00 87.38 195 ASN A C 1
ATOM 1526 O O . ASN A 1 195 ? 13.996 -17.495 2.038 1.00 87.38 195 ASN A O 1
ATOM 1530 N N . ASP A 1 196 ? 12.190 -16.569 1.057 1.00 87.75 196 ASP A N 1
ATOM 1531 C CA . ASP A 1 196 ? 11.989 -15.514 2.052 1.00 87.75 196 ASP A CA 1
ATOM 1532 C C . ASP A 1 196 ? 11.881 -16.104 3.471 1.00 87.75 196 ASP A C 1
ATOM 1534 O O . ASP A 1 196 ? 11.050 -16.976 3.753 1.00 87.75 196 ASP A O 1
ATOM 1538 N N . ILE A 1 197 ? 12.738 -15.602 4.362 1.00 83.31 197 ILE A N 1
ATOM 1539 C CA . ILE A 1 197 ? 12.819 -15.993 5.770 1.00 83.31 197 ILE A CA 1
ATOM 1540 C C . ILE A 1 197 ? 11.575 -15.609 6.575 1.00 83.31 197 ILE A C 1
ATOM 1542 O O . ILE A 1 197 ? 11.161 -16.370 7.449 1.00 83.31 197 ILE A O 1
ATOM 1546 N N . VAL A 1 198 ? 10.944 -14.467 6.295 1.00 87.31 198 VAL A N 1
ATOM 1547 C CA . VAL A 1 198 ? 9.926 -13.884 7.185 1.00 87.31 198 VAL A CA 1
ATOM 1548 C C . VAL A 1 198 ? 8.654 -14.736 7.264 1.00 87.31 198 VAL A C 1
ATOM 1550 O O . VAL A 1 198 ? 8.166 -14.967 8.370 1.00 87.31 198 VAL A O 1
ATOM 1553 N N . PRO A 1 199 ? 8.135 -15.310 6.164 1.00 90.50 199 PRO A N 1
ATOM 1554 C CA . PRO A 1 199 ? 7.062 -16.298 6.228 1.00 90.50 199 PRO A CA 1
ATOM 1555 C C . PRO A 1 199 ? 7.388 -17.562 7.024 1.00 90.50 199 PRO A C 1
ATOM 1557 O O . PRO A 1 199 ? 6.469 -18.295 7.377 1.00 90.50 199 PRO A O 1
ATOM 1560 N N . GLN A 1 200 ? 8.654 -17.854 7.317 1.00 83.62 200 GLN A N 1
ATOM 1561 C CA . GLN A 1 200 ? 9.026 -19.051 8.072 1.00 83.62 200 GLN A CA 1
ATOM 1562 C C . GLN A 1 200 ? 9.039 -18.837 9.585 1.00 83.62 200 GLN A C 1
ATOM 1564 O O . GLN A 1 200 ? 9.244 -19.803 10.325 1.00 83.62 200 GLN A O 1
ATOM 1569 N N . VAL A 1 201 ? 8.730 -17.627 10.053 1.00 81.81 201 VAL A N 1
ATOM 1570 C CA . VAL A 1 201 ? 8.771 -17.243 11.466 1.00 81.81 201 VAL A CA 1
ATOM 1571 C C . VAL A 1 201 ? 7.480 -16.535 11.915 1.00 81.81 201 VAL A C 1
ATOM 1573 O O . VAL A 1 201 ? 6.789 -15.923 11.097 1.00 81.81 201 VAL A O 1
ATOM 1576 N N . PRO A 1 202 ? 7.120 -16.599 13.211 1.00 78.56 202 PRO A N 1
ATOM 1577 C CA . PRO A 1 202 ? 7.562 -17.586 14.207 1.00 78.56 202 PRO A CA 1
ATOM 1578 C C . PRO A 1 202 ? 7.372 -19.031 13.735 1.00 78.56 202 PRO A C 1
ATOM 1580 O O . PRO A 1 202 ? 6.560 -19.283 12.844 1.00 78.56 202 PRO A O 1
ATOM 1583 N N . THR A 1 203 ? 8.145 -19.979 14.253 1.00 72.31 203 THR A N 1
ATOM 1584 C CA . THR A 1 203 ? 8.183 -21.349 13.710 1.00 72.31 203 THR A CA 1
ATOM 1585 C C . THR A 1 203 ? 6.963 -22.175 14.133 1.00 72.31 203 THR A C 1
ATOM 1587 O O . THR A 1 203 ? 6.309 -21.895 15.136 1.00 72.31 203 THR A O 1
ATOM 1590 N N . PHE A 1 204 ? 6.673 -23.265 13.413 1.00 60.25 204 PHE A N 1
ATOM 1591 C CA . PHE A 1 204 ? 5.602 -24.196 13.802 1.00 60.25 204 PHE A CA 1
ATOM 1592 C C . PHE A 1 204 ? 5.836 -24.836 15.184 1.00 60.25 204 PHE A C 1
ATOM 1594 O O . PHE A 1 204 ? 4.883 -25.138 15.899 1.00 60.25 204 PHE A O 1
ATOM 1601 N N . MET A 1 205 ? 7.100 -25.001 15.600 1.00 60.19 205 MET A N 1
ATOM 1602 C CA . MET A 1 205 ? 7.445 -25.519 16.933 1.00 60.19 205 MET A CA 1
ATOM 1603 C C . MET A 1 205 ? 6.925 -24.623 18.068 1.00 60.19 205 MET A C 1
ATOM 1605 O O . MET A 1 205 ? 6.758 -25.088 19.193 1.00 60.19 205 MET A O 1
ATOM 1609 N N . GLU A 1 206 ? 6.612 -23.363 17.769 1.00 65.62 206 GLU A N 1
ATOM 1610 C CA . GLU A 1 206 ? 6.061 -22.383 18.707 1.00 65.62 206 GLU A CA 1
ATOM 1611 C C . GLU A 1 206 ? 4.522 -22.324 18.653 1.00 65.62 206 GLU A C 1
ATOM 1613 O O . GLU A 1 206 ? 3.918 -21.445 19.258 1.00 65.62 206 GLU A O 1
ATOM 1618 N N . ASN A 1 207 ? 3.872 -23.282 17.977 1.00 84.31 207 ASN A N 1
ATOM 1619 C CA . ASN A 1 207 ? 2.419 -23.382 17.763 1.00 84.31 207 ASN A CA 1
ATOM 1620 C C . ASN A 1 207 ? 1.803 -22.258 16.911 1.00 84.31 207 ASN A C 1
ATOM 1622 O O . ASN A 1 207 ? 0.590 -22.040 16.971 1.00 84.31 207 ASN A O 1
ATOM 1626 N N . TYR A 1 208 ? 2.610 -21.567 16.108 1.00 88.12 208 TYR A N 1
ATOM 1627 C CA . TYR A 1 208 ? 2.127 -20.610 15.117 1.00 88.12 208 TYR A CA 1
ATOM 1628 C C . TYR A 1 208 ? 1.784 -21.302 13.798 1.00 88.12 208 TYR A C 1
ATOM 1630 O O . TYR A 1 208 ? 2.494 -22.209 13.362 1.00 88.12 208 TYR A O 1
ATOM 1638 N N . VAL A 1 209 ? 0.733 -20.829 13.129 1.00 89.94 209 VAL A N 1
ATOM 1639 C CA . VAL A 1 209 ? 0.327 -21.287 11.791 1.00 89.94 209 VAL A CA 1
ATOM 1640 C C . VAL A 1 209 ? -0.126 -20.114 10.920 1.00 89.94 209 VAL A C 1
ATOM 1642 O O . VAL A 1 209 ? -0.603 -19.091 11.422 1.00 89.94 209 VAL A O 1
ATOM 1645 N N . HIS A 1 210 ? 0.032 -20.246 9.605 1.00 90.81 210 HIS A N 1
ATOM 1646 C CA . HIS A 1 210 ? -0.448 -19.259 8.640 1.00 90.81 210 HIS A CA 1
ATOM 1647 C C . HIS A 1 210 ? -1.961 -19.297 8.430 1.00 90.81 210 HIS A C 1
ATOM 1649 O O . HIS A 1 210 ? -2.610 -20.339 8.485 1.00 90.81 210 HIS A O 1
ATOM 1655 N N . VAL A 1 211 ? -2.501 -18.121 8.108 1.00 90.50 211 VAL A N 1
ATOM 1656 C CA . VAL A 1 211 ? -3.865 -17.938 7.606 1.00 90.50 211 VAL A CA 1
ATOM 1657 C C . VAL A 1 211 ? -3.839 -17.677 6.098 1.00 90.50 211 VAL A C 1
ATOM 1659 O O . VAL A 1 211 ? -2.933 -17.015 5.586 1.00 90.50 211 VAL A O 1
ATOM 1662 N N . GLY A 1 212 ? -4.872 -18.143 5.397 1.00 89.69 212 GLY A N 1
ATOM 1663 C CA . GLY A 1 212 ? -5.099 -17.862 3.984 1.00 89.69 212 GLY A CA 1
ATOM 1664 C C . GLY A 1 212 ? -4.374 -18.787 3.013 1.00 89.69 212 GLY A C 1
ATOM 1665 O O . GLY A 1 212 ? -3.601 -19.663 3.391 1.00 89.69 212 GLY A O 1
ATOM 1666 N N . ILE A 1 213 ? -4.655 -18.573 1.729 1.00 90.75 213 ILE A N 1
ATOM 1667 C CA . ILE A 1 213 ? -4.073 -19.339 0.627 1.00 90.75 213 ILE A CA 1
ATOM 1668 C C . ILE A 1 213 ? -2.693 -18.768 0.312 1.00 90.75 213 ILE A C 1
ATOM 1670 O O . ILE A 1 213 ? -2.555 -17.572 0.036 1.00 90.75 213 ILE A O 1
ATOM 1674 N N . GLU A 1 214 ? -1.677 -19.626 0.314 1.00 92.88 214 GLU A N 1
ATOM 1675 C CA . GLU A 1 214 ? -0.334 -19.243 -0.108 1.00 92.88 214 GLU A CA 1
ATOM 1676 C C . GLU A 1 214 ? -0.228 -19.230 -1.638 1.00 92.88 214 GLU A C 1
ATOM 1678 O O . GLU A 1 214 ? -0.554 -20.203 -2.322 1.00 92.88 214 GLU A O 1
ATOM 1683 N N . ILE A 1 215 ? 0.251 -18.105 -2.162 1.00 94.62 215 ILE A N 1
ATOM 1684 C CA . ILE A 1 215 ? 0.657 -17.927 -3.552 1.00 94.62 215 ILE A CA 1
ATOM 1685 C C . ILE A 1 215 ? 2.178 -17.806 -3.550 1.00 94.62 215 ILE A C 1
ATOM 1687 O O . ILE A 1 215 ? 2.730 -16.755 -3.209 1.00 94.62 215 ILE A O 1
ATOM 1691 N N . TRP A 1 216 ? 2.852 -18.900 -3.887 1.00 95.19 216 TRP A N 1
ATOM 1692 C CA . TRP A 1 216 ? 4.304 -18.999 -3.821 1.00 95.19 216 TRP A CA 1
ATOM 1693 C C . TRP A 1 216 ? 4.939 -18.786 -5.191 1.00 95.19 216 TRP A C 1
ATOM 1695 O O . TRP A 1 216 ? 4.617 -19.494 -6.142 1.00 95.19 216 TRP A O 1
ATOM 1705 N N . TYR A 1 217 ? 5.858 -17.830 -5.279 1.00 94.88 217 TYR A N 1
ATOM 1706 C CA . TYR A 1 217 ? 6.679 -17.560 -6.458 1.00 94.88 217 TYR A CA 1
ATOM 1707 C C . TYR A 1 217 ? 8.066 -18.173 -6.242 1.00 94.88 217 TYR A C 1
ATOM 1709 O O . TYR A 1 217 ? 8.904 -17.505 -5.632 1.00 94.88 217 TYR A O 1
ATOM 1717 N N . PRO A 1 218 ? 8.330 -19.418 -6.684 1.00 89.75 218 PRO A N 1
ATOM 1718 C CA . PRO A 1 218 ? 9.596 -20.100 -6.410 1.00 89.75 218 PRO A CA 1
ATOM 1719 C C . PRO A 1 218 ? 10.798 -19.425 -7.079 1.00 89.75 218 PRO A C 1
ATOM 1721 O O . PRO A 1 218 ? 11.910 -19.549 -6.582 1.00 89.75 218 PRO A O 1
ATOM 1724 N N . ASN A 1 219 ? 10.572 -18.707 -8.185 1.00 88.69 219 ASN A N 1
ATOM 1725 C CA . ASN A 1 219 ? 11.602 -18.054 -8.990 1.00 88.69 219 ASN A CA 1
ATOM 1726 C C . ASN A 1 219 ? 11.219 -16.597 -9.317 1.00 88.69 219 ASN A C 1
ATOM 1728 O O . ASN A 1 219 ? 10.111 -16.139 -9.032 1.00 88.69 219 ASN A O 1
ATOM 1732 N N . ASN A 1 220 ? 12.135 -15.879 -9.974 1.00 84.38 220 ASN A N 1
ATOM 1733 C CA . ASN A 1 220 ? 11.958 -14.483 -10.404 1.00 84.38 220 ASN A CA 1
ATOM 1734 C C . ASN A 1 220 ? 11.184 -14.320 -11.728 1.00 84.38 220 ASN A C 1
ATOM 1736 O O . ASN A 1 220 ? 11.032 -13.204 -12.213 1.00 84.38 220 ASN A O 1
ATOM 1740 N N . ASP A 1 221 ? 10.705 -15.407 -12.331 1.00 85.94 221 ASP A N 1
ATOM 1741 C CA . ASP A 1 221 ? 10.055 -15.431 -13.651 1.00 85.94 221 ASP A CA 1
ATOM 1742 C C . ASP A 1 221 ? 8.534 -15.182 -13.606 1.00 85.94 221 ASP A C 1
ATOM 1744 O O . ASP A 1 221 ? 7.837 -15.397 -14.596 1.00 85.94 221 ASP A O 1
ATOM 1748 N N . LEU A 1 222 ? 8.016 -14.732 -12.456 1.00 87.75 222 LEU A N 1
ATOM 1749 C CA . LEU A 1 222 ? 6.591 -14.503 -12.181 1.00 87.75 222 LEU A CA 1
ATOM 1750 C C . LEU A 1 222 ? 5.707 -15.756 -12.300 1.00 87.75 222 LEU A C 1
ATOM 1752 O O . LEU A 1 222 ? 4.479 -15.649 -12.226 1.00 87.75 222 LEU A O 1
ATOM 1756 N N . THR A 1 223 ? 6.295 -16.947 -12.425 1.00 91.50 223 THR A N 1
ATOM 1757 C CA . THR A 1 223 ? 5.544 -18.193 -12.285 1.00 91.50 223 THR A CA 1
ATOM 1758 C C . THR A 1 223 ? 5.203 -18.406 -10.815 1.00 91.50 223 THR A C 1
ATOM 1760 O O . THR A 1 223 ? 6.028 -18.180 -9.928 1.00 91.50 223 THR A O 1
ATOM 1763 N N . TYR A 1 224 ? 3.963 -18.811 -10.542 1.00 93.25 224 TYR A N 1
ATOM 1764 C CA . TYR A 1 224 ? 3.504 -19.046 -9.179 1.00 93.25 224 TYR A CA 1
ATOM 1765 C C . TYR A 1 224 ? 2.833 -20.401 -9.030 1.00 93.25 224 TYR A C 1
ATOM 1767 O O . TYR A 1 224 ? 2.266 -20.972 -9.965 1.00 93.25 224 TYR A O 1
ATOM 1775 N N . ARG A 1 225 ? 2.866 -20.887 -7.796 1.00 92.69 225 ARG A N 1
ATOM 1776 C CA . ARG A 1 225 ? 2.148 -22.056 -7.326 1.00 92.69 225 ARG A CA 1
ATOM 1777 C C . ARG A 1 225 ? 1.119 -21.615 -6.301 1.00 92.69 225 ARG A C 1
ATOM 1779 O O . ARG A 1 225 ? 1.455 -20.955 -5.322 1.00 92.69 225 ARG A O 1
ATOM 1786 N N . GLN A 1 226 ? -0.133 -21.992 -6.521 1.00 91.88 226 GLN A N 1
ATOM 1787 C CA . GLN A 1 226 ? -1.166 -21.869 -5.502 1.00 91.88 226 GLN A CA 1
ATOM 1788 C C . GLN A 1 226 ? -1.105 -23.096 -4.592 1.00 91.88 226 GLN A C 1
ATOM 1790 O O . GLN A 1 226 ? -1.326 -24.223 -5.035 1.00 91.88 226 GLN A O 1
ATOM 1795 N N . CYS A 1 227 ? -0.782 -22.868 -3.329 1.00 87.19 227 CYS A N 1
ATOM 1796 C CA . CYS A 1 227 ? -0.584 -23.900 -2.323 1.00 87.19 227 CYS A CA 1
ATOM 1797 C C . CYS A 1 227 ? -1.914 -24.133 -1.614 1.00 87.19 227 CYS A C 1
ATOM 1799 O O . CYS A 1 227 ? -2.380 -23.302 -0.830 1.00 87.19 227 CYS A O 1
ATOM 1801 N N . LEU A 1 228 ? -2.577 -25.228 -1.979 1.00 71.19 228 LEU A N 1
ATOM 1802 C CA . LEU A 1 228 ? -3.931 -25.540 -1.542 1.00 71.19 228 LEU A CA 1
ATOM 1803 C C . LEU A 1 228 ? -3.893 -26.601 -0.453 1.00 71.19 228 LE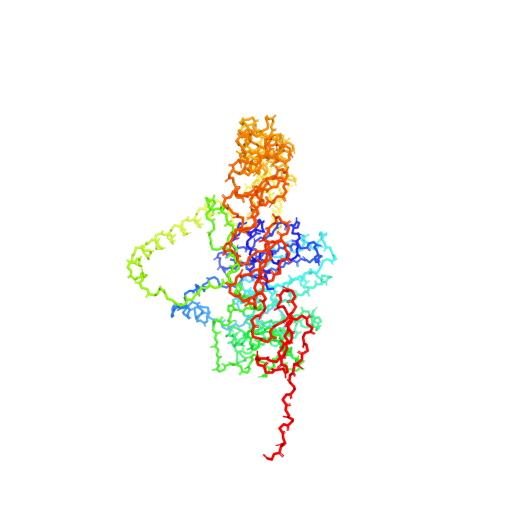U A C 1
ATOM 1805 O O . LEU A 1 228 ? -3.653 -27.766 -0.756 1.00 71.19 228 LEU A O 1
ATOM 1809 N N . LEU A 1 229 ? -4.218 -26.224 0.783 1.00 67.00 229 LEU A N 1
ATOM 1810 C CA . LEU A 1 229 ? -4.603 -27.175 1.821 1.00 67.00 229 LEU A CA 1
ATOM 1811 C C . LEU A 1 229 ? -5.794 -26.654 2.626 1.00 67.00 229 LEU A C 1
ATOM 1813 O O . LEU A 1 229 ? -5.967 -25.453 2.830 1.00 67.00 229 LEU A O 1
ATOM 1817 N N . ALA A 1 230 ? -6.635 -27.601 3.038 1.00 53.28 230 ALA A N 1
ATOM 1818 C CA . ALA A 1 230 ? -7.727 -27.399 3.975 1.00 53.28 230 ALA A CA 1
ATOM 1819 C C . ALA A 1 230 ? -7.323 -27.979 5.346 1.00 53.28 230 ALA A C 1
ATOM 1821 O O . ALA A 1 230 ? -6.529 -28.928 5.388 1.00 53.28 230 ALA A O 1
ATOM 1822 N N . PRO A 1 231 ? -7.875 -27.455 6.458 1.00 51.06 231 PRO A N 1
ATOM 1823 C CA . PRO A 1 231 ? -7.633 -27.983 7.800 1.00 51.06 231 PRO A CA 1
ATOM 1824 C C . PRO A 1 231 ? -7.745 -29.520 7.855 1.00 51.06 231 PRO A C 1
ATOM 1826 O O . PRO A 1 231 ? -8.626 -30.089 7.203 1.00 51.06 231 PRO A O 1
ATOM 1829 N N . PRO A 1 232 ? -6.874 -30.213 8.614 1.00 54.47 232 PRO A N 1
ATOM 1830 C CA . PRO A 1 232 ? -6.018 -29.687 9.683 1.00 54.47 232 PRO A CA 1
ATOM 1831 C C . PRO A 1 232 ? -4.611 -29.253 9.236 1.00 54.47 232 PRO A C 1
ATOM 1833 O O . PRO A 1 232 ? -3.787 -28.914 10.083 1.00 54.47 232 PRO A O 1
ATOM 1836 N N . VAL A 1 233 ? -4.297 -29.293 7.936 1.00 64.12 233 VAL A N 1
ATOM 1837 C CA . VAL A 1 233 ? -2.973 -28.891 7.441 1.00 64.12 233 VAL A CA 1
ATOM 1838 C C . VAL A 1 233 ? -3.039 -27.434 6.996 1.00 64.12 233 VAL A C 1
ATOM 1840 O O . VAL A 1 233 ? -3.613 -27.115 5.960 1.00 64.12 233 VAL A O 1
ATOM 1843 N N . TYR A 1 234 ? -2.495 -26.545 7.825 1.00 71.19 234 TYR A N 1
ATOM 1844 C CA . TYR A 1 234 ? -2.554 -25.096 7.615 1.00 71.19 234 TYR A CA 1
ATOM 1845 C C . TYR A 1 234 ? -1.507 -24.583 6.608 1.00 71.19 234 TYR A C 1
ATOM 1847 O O . TYR A 1 234 ? -1.645 -23.475 6.099 1.00 71.19 234 TYR A O 1
ATOM 1855 N N . GLU A 1 235 ? -0.472 -25.379 6.305 1.00 78.38 235 GLU A N 1
ATOM 1856 C CA . GLU A 1 235 ? 0.656 -24.992 5.445 1.00 78.38 235 GLU A CA 1
ATOM 1857 C C . GLU A 1 235 ? 1.119 -26.156 4.564 1.00 78.38 235 GLU A C 1
ATOM 1859 O O . GLU A 1 235 ? 1.278 -27.279 5.046 1.00 78.38 235 GLU A O 1
ATOM 1864 N N . ASP A 1 236 ? 1.343 -25.894 3.273 1.00 85.44 236 ASP A N 1
ATOM 1865 C CA . ASP A 1 236 ? 1.789 -26.909 2.315 1.00 85.44 236 ASP A CA 1
ATOM 1866 C C . ASP A 1 236 ? 3.305 -27.135 2.424 1.00 85.44 236 ASP A C 1
ATOM 1868 O O . ASP A 1 236 ? 4.085 -26.244 2.062 1.00 85.44 236 ASP A O 1
ATOM 1872 N N . PRO A 1 237 ? 3.760 -28.329 2.861 1.00 84.19 237 PRO A N 1
ATOM 1873 C CA . PRO A 1 237 ? 5.182 -28.605 3.024 1.00 84.19 237 PRO A CA 1
ATOM 1874 C C . PRO A 1 237 ? 5.951 -28.621 1.696 1.00 84.19 237 PRO A C 1
ATOM 1876 O O . PRO A 1 237 ? 7.180 -28.604 1.698 1.00 84.19 237 PRO A O 1
ATOM 1879 N N . THR A 1 238 ? 5.252 -28.660 0.560 1.00 85.81 238 THR A N 1
ATOM 1880 C CA . THR A 1 238 ? 5.837 -28.658 -0.786 1.00 85.81 238 THR A CA 1
ATOM 1881 C C . THR A 1 238 ? 5.952 -27.259 -1.402 1.00 85.81 238 THR A C 1
ATOM 1883 O O . THR A 1 238 ? 6.433 -27.132 -2.529 1.00 85.81 238 THR A O 1
ATOM 1886 N N . CYS A 1 239 ? 5.510 -26.214 -0.696 1.00 90.50 239 CYS A N 1
ATOM 1887 C CA . CYS A 1 239 ? 5.616 -24.817 -1.123 1.00 90.50 239 CYS A CA 1
ATOM 1888 C C . CYS A 1 239 ? 6.789 -24.097 -0.447 1.00 90.50 239 CYS A C 1
ATOM 1890 O O . CYS A 1 239 ? 7.852 -24.703 -0.306 1.00 90.50 239 CYS A O 1
ATOM 1892 N N . SER A 1 240 ? 6.647 -22.833 -0.025 1.00 89.44 240 SER A N 1
ATOM 1893 C CA . SER A 1 240 ? 7.754 -22.092 0.596 1.00 89.44 240 SER A CA 1
ATOM 1894 C C . SER A 1 240 ? 8.310 -22.782 1.844 1.00 89.44 240 SER A C 1
ATOM 1896 O O . SER A 1 240 ? 9.503 -22.676 2.113 1.00 89.44 240 SER A O 1
ATOM 1898 N N . PHE A 1 241 ? 7.499 -23.574 2.553 1.00 85.12 241 PHE A N 1
ATOM 1899 C CA . PHE A 1 241 ? 7.959 -24.387 3.683 1.00 85.12 241 PHE A CA 1
ATOM 1900 C C . PHE A 1 241 ? 9.048 -25.409 3.297 1.00 85.12 241 PHE A C 1
ATOM 1902 O O . PHE A 1 241 ? 9.888 -25.770 4.119 1.00 85.12 241 PHE A O 1
ATOM 1909 N N . SER A 1 242 ? 9.113 -25.832 2.029 1.00 84.06 242 SER A N 1
ATOM 1910 C CA . SER A 1 242 ? 10.201 -26.688 1.530 1.00 84.06 242 SER A CA 1
ATOM 1911 C C . SER A 1 242 ? 11.578 -26.008 1.564 1.00 84.06 242 SER A C 1
ATOM 1913 O O . SER A 1 242 ? 12.598 -26.692 1.508 1.00 84.06 242 SER A O 1
ATOM 1915 N N . GLN A 1 243 ? 11.621 -24.676 1.678 1.00 84.38 243 GLN A N 1
ATOM 1916 C CA . GLN A 1 243 ? 12.843 -23.869 1.641 1.00 84.38 243 GLN A CA 1
ATOM 1917 C C . GLN A 1 243 ? 13.414 -23.548 3.032 1.00 84.38 243 GLN A C 1
ATOM 1919 O O . GLN A 1 243 ? 14.420 -22.851 3.119 1.00 84.38 243 GLN A O 1
ATOM 1924 N N . VAL A 1 244 ? 12.834 -24.069 4.123 1.00 77.00 244 VAL A N 1
ATOM 1925 C CA . VAL A 1 244 ? 13.225 -23.752 5.520 1.00 77.00 244 VAL A CA 1
ATOM 1926 C C . VAL A 1 244 ? 14.719 -23.967 5.820 1.00 77.00 244 VAL A C 1
ATOM 1928 O O . VAL A 1 244 ? 15.267 -23.312 6.701 1.00 77.00 244 VAL A O 1
ATOM 1931 N N . LEU A 1 245 ? 15.407 -24.844 5.082 1.00 74.25 245 LEU A N 1
ATOM 1932 C CA . LEU A 1 245 ? 16.848 -25.093 5.250 1.00 74.25 245 LEU A CA 1
ATOM 1933 C C . LEU A 1 245 ? 17.757 -24.141 4.453 1.00 74.25 245 LEU A C 1
ATOM 1935 O O . LEU A 1 245 ? 18.975 -24.196 4.612 1.00 74.25 245 LEU A O 1
ATOM 1939 N N . ASN A 1 246 ? 17.198 -23.299 3.588 1.00 79.31 246 ASN A N 1
ATOM 1940 C CA . ASN A 1 246 ? 17.941 -22.427 2.684 1.00 79.31 246 ASN A CA 1
ATOM 1941 C C . ASN A 1 246 ? 17.254 -21.062 2.588 1.00 79.31 246 ASN A C 1
ATOM 1943 O O . ASN A 1 246 ? 16.692 -20.748 1.549 1.00 79.31 246 ASN A O 1
ATOM 1947 N N . LEU A 1 247 ? 17.260 -20.276 3.667 1.00 80.88 247 LEU A N 1
ATOM 1948 C CA . LEU A 1 247 ? 16.530 -19.004 3.756 1.00 80.88 247 LEU A CA 1
ATOM 1949 C C . LEU A 1 247 ? 17.378 -17.804 3.327 1.00 80.88 247 LEU A C 1
ATOM 1951 O O . LEU A 1 247 ? 18.575 -17.756 3.607 1.00 80.88 247 LEU A O 1
ATOM 1955 N N . ASP A 1 248 ? 16.742 -16.823 2.685 1.00 75.31 248 ASP A N 1
ATOM 1956 C CA . ASP A 1 248 ? 17.378 -15.590 2.225 1.00 75.31 248 ASP A CA 1
ATOM 1957 C C . ASP A 1 248 ? 16.543 -14.359 2.591 1.00 75.31 248 ASP A C 1
ATOM 1959 O O . ASP A 1 248 ? 15.352 -14.256 2.297 1.00 75.31 248 ASP A O 1
ATOM 1963 N N . ILE A 1 249 ? 17.202 -13.387 3.218 1.00 77.50 249 ILE A N 1
ATOM 1964 C CA . ILE A 1 249 ? 16.593 -12.105 3.553 1.00 77.50 249 ILE A CA 1
ATOM 1965 C C . ILE A 1 249 ? 16.485 -11.173 2.340 1.00 77.50 249 ILE A C 1
ATOM 1967 O O . ILE A 1 249 ? 15.620 -10.303 2.314 1.00 77.50 249 ILE A O 1
ATOM 1971 N N . ALA A 1 250 ? 17.316 -11.335 1.308 1.00 76.75 250 ALA A N 1
ATOM 1972 C CA . ALA A 1 250 ? 17.201 -10.537 0.089 1.00 76.75 250 ALA A CA 1
ATOM 1973 C C . ALA A 1 250 ? 15.910 -10.870 -0.677 1.00 76.75 250 ALA A C 1
ATOM 1975 O O . ALA A 1 250 ? 15.263 -9.961 -1.200 1.00 76.75 250 ALA A O 1
ATOM 1976 N N . ALA A 1 251 ? 15.480 -12.139 -0.658 1.00 81.62 251 ALA A N 1
ATOM 1977 C CA . ALA A 1 251 ? 14.189 -12.568 -1.200 1.00 81.62 251 ALA A CA 1
ATOM 1978 C C . ALA A 1 251 ? 13.001 -11.857 -0.525 1.00 81.62 251 ALA A C 1
ATOM 1980 O O . ALA A 1 251 ? 12.001 -11.581 -1.182 1.00 81.62 251 ALA A O 1
ATOM 1981 N N . HIS A 1 252 ? 13.135 -11.464 0.746 1.00 86.81 252 HIS A N 1
ATOM 1982 C CA . HIS A 1 252 ? 12.118 -10.688 1.460 1.00 86.81 252 HIS A CA 1
ATOM 1983 C C . HIS A 1 252 ? 11.868 -9.300 0.858 1.00 86.81 252 HIS A C 1
ATOM 1985 O O . HIS A 1 252 ? 10.832 -8.691 1.085 1.00 86.81 252 HIS A O 1
ATOM 1991 N N . MET A 1 253 ? 12.811 -8.763 0.088 1.00 83.56 253 MET A N 1
ATOM 1992 C CA . MET A 1 253 ? 12.675 -7.425 -0.484 1.00 83.56 253 MET A CA 1
ATOM 1993 C C . MET A 1 253 ? 12.014 -7.442 -1.860 1.00 83.56 253 MET A C 1
ATOM 1995 O O . MET A 1 253 ? 11.546 -6.400 -2.314 1.00 83.56 253 MET A O 1
ATOM 1999 N N . LEU A 1 254 ? 11.961 -8.597 -2.526 1.00 86.50 254 LEU A N 1
ATOM 2000 C CA . LEU A 1 254 ? 11.539 -8.730 -3.915 1.00 86.50 254 LEU A CA 1
ATOM 2001 C C . LEU A 1 254 ? 10.154 -9.379 -3.999 1.00 86.50 254 LEU A C 1
ATOM 2003 O O . LEU A 1 254 ? 9.948 -10.503 -3.564 1.00 86.50 254 LEU A O 1
ATOM 2007 N N . TYR A 1 255 ? 9.192 -8.682 -4.596 1.00 89.12 255 TYR A N 1
ATOM 2008 C CA . TYR A 1 255 ? 7.833 -9.185 -4.778 1.00 89.12 255 TYR A CA 1
ATOM 2009 C C . TYR A 1 255 ? 7.293 -8.775 -6.146 1.00 89.12 255 TYR A C 1
ATOM 2011 O O . TYR A 1 255 ? 7.247 -7.593 -6.479 1.00 89.12 255 TYR A O 1
ATOM 2019 N N . LEU A 1 256 ? 6.856 -9.762 -6.937 1.00 89.00 256 LEU A N 1
ATOM 2020 C CA . LEU A 1 256 ? 6.318 -9.563 -8.292 1.00 89.00 256 LEU A CA 1
ATOM 2021 C C . LEU A 1 256 ? 7.284 -8.814 -9.233 1.00 89.00 256 LEU A C 1
ATOM 2023 O O . LEU A 1 256 ? 6.851 -8.017 -10.058 1.00 89.00 256 LEU A O 1
ATOM 2027 N N . GLY A 1 257 ? 8.592 -9.049 -9.089 1.00 84.69 257 GLY A N 1
ATOM 2028 C CA . GLY A 1 257 ? 9.629 -8.398 -9.898 1.00 84.69 257 GLY A CA 1
ATOM 2029 C C . GLY A 1 257 ? 10.051 -7.005 -9.413 1.00 84.69 257 GLY A C 1
ATOM 2030 O O . GLY A 1 257 ? 10.902 -6.383 -10.042 1.00 84.69 257 GLY A O 1
ATOM 2031 N N . TYR A 1 258 ? 9.509 -6.522 -8.290 1.00 84.25 258 TYR A N 1
ATOM 2032 C CA . TYR A 1 258 ? 9.824 -5.203 -7.737 1.00 84.25 258 TYR A CA 1
ATOM 2033 C C . TYR A 1 258 ? 10.427 -5.290 -6.336 1.00 84.25 258 TYR A C 1
ATOM 2035 O O . TYR A 1 258 ? 9.974 -6.078 -5.506 1.00 84.25 258 TYR A O 1
ATOM 2043 N N . SER A 1 259 ? 11.403 -4.424 -6.046 1.00 84.94 259 SER A N 1
ATOM 2044 C CA . SER A 1 259 ? 11.854 -4.204 -4.670 1.00 84.94 259 SER A CA 1
ATOM 2045 C C . SER A 1 259 ? 10.794 -3.406 -3.912 1.00 84.94 259 SER A C 1
ATOM 2047 O O . SER A 1 259 ? 10.637 -2.205 -4.137 1.00 84.94 259 SER A O 1
ATOM 2049 N N . ILE A 1 260 ? 10.042 -4.066 -3.035 1.00 84.56 260 ILE A N 1
ATOM 2050 C CA . ILE A 1 260 ? 8.813 -3.521 -2.442 1.00 84.56 260 ILE A CA 1
ATOM 2051 C C . ILE A 1 260 ? 9.056 -2.304 -1.540 1.00 84.56 260 ILE A C 1
ATOM 2053 O O . ILE A 1 260 ? 8.145 -1.506 -1.338 1.00 84.56 260 ILE A O 1
ATOM 2057 N N . THR A 1 261 ? 10.270 -2.107 -1.027 1.00 80.19 261 THR A N 1
ATOM 2058 C CA . THR A 1 261 ? 10.624 -0.938 -0.202 1.00 80.19 261 THR A CA 1
ATOM 2059 C C . THR A 1 261 ? 11.233 0.213 -1.001 1.00 80.19 261 THR A C 1
ATOM 2061 O O . THR A 1 261 ? 11.330 1.318 -0.479 1.00 80.19 261 THR A O 1
ATOM 2064 N N . ASN A 1 262 ? 11.648 -0.017 -2.253 1.00 76.00 262 ASN A N 1
ATOM 2065 C CA . ASN A 1 262 ? 12.440 0.938 -3.043 1.00 76.00 262 ASN A CA 1
ATOM 2066 C C . ASN A 1 262 ? 11.644 1.580 -4.193 1.00 76.00 262 ASN A C 1
ATOM 2068 O O . ASN A 1 262 ? 12.236 2.088 -5.141 1.00 76.00 262 ASN A O 1
ATOM 2072 N N . LEU A 1 263 ? 10.309 1.544 -4.143 1.00 77.31 263 LEU A N 1
ATOM 2073 C CA . LEU A 1 263 ? 9.458 2.191 -5.155 1.00 77.31 263 LEU A CA 1
ATOM 2074 C C . LEU A 1 263 ? 9.101 3.642 -4.809 1.00 77.31 263 LEU A C 1
ATOM 2076 O O . LEU A 1 263 ? 8.511 4.341 -5.636 1.00 77.31 263 LEU A O 1
ATOM 2080 N N . CYS A 1 264 ? 9.456 4.083 -3.602 1.00 70.88 264 CYS A N 1
ATOM 2081 C CA . CYS A 1 264 ? 9.360 5.470 -3.173 1.00 70.88 264 CYS A CA 1
ATOM 2082 C C . CYS A 1 264 ? 10.605 6.245 -3.641 1.00 70.88 264 C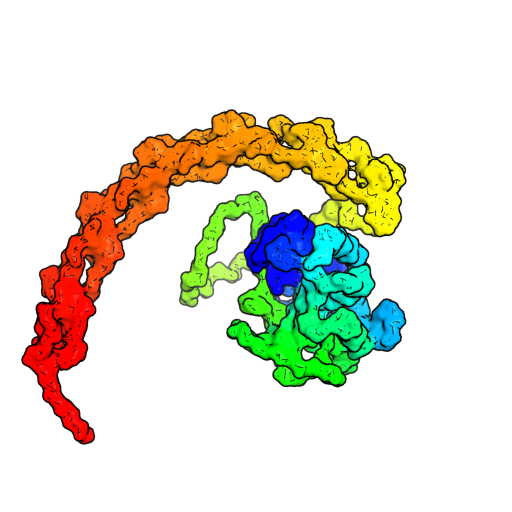YS A C 1
ATOM 2084 O O . CYS A 1 264 ? 11.711 5.702 -3.586 1.00 70.88 264 CYS A O 1
ATOM 2086 N N . PRO A 1 265 ? 10.471 7.510 -4.070 1.00 58.34 265 PRO A N 1
ATOM 2087 C CA . PRO A 1 265 ? 11.619 8.326 -4.442 1.00 58.34 265 PRO A CA 1
ATOM 2088 C C . PRO A 1 265 ? 12.557 8.540 -3.242 1.00 58.34 265 PRO A C 1
ATOM 2090 O O . PRO A 1 265 ? 12.124 8.937 -2.161 1.00 58.34 265 PRO A O 1
ATOM 2093 N N . ILE A 1 266 ? 13.856 8.300 -3.445 1.00 46.69 266 ILE A N 1
ATOM 2094 C CA . ILE A 1 266 ? 14.912 8.688 -2.503 1.00 46.69 266 ILE A CA 1
ATOM 2095 C C . ILE A 1 266 ? 15.143 10.186 -2.716 1.00 46.69 266 ILE A C 1
ATOM 2097 O O . ILE A 1 266 ? 15.760 10.555 -3.703 1.00 46.69 266 ILE A O 1
ATOM 2101 N N . GLU A 1 267 ? 14.606 11.027 -1.829 1.00 38.44 267 GLU A N 1
ATOM 2102 C CA . GLU A 1 267 ? 14.861 12.476 -1.753 1.00 38.44 267 GLU A CA 1
ATOM 2103 C C . GLU A 1 267 ? 14.838 13.235 -3.102 1.00 38.44 267 GLU A C 1
ATOM 2105 O O . GLU A 1 267 ? 15.859 13.386 -3.767 1.00 38.44 267 GLU A O 1
ATOM 2110 N N . CYS A 1 268 ? 13.719 13.879 -3.445 1.00 27.00 268 CYS A N 1
ATOM 2111 C CA . CYS A 1 268 ? 13.821 15.145 -4.176 1.00 27.00 268 CYS A CA 1
ATOM 2112 C C . CYS A 1 268 ? 13.766 16.285 -3.153 1.00 27.00 268 CYS A C 1
ATOM 2114 O O . CYS A 1 268 ? 12.693 16.563 -2.609 1.00 27.00 268 CYS A O 1
ATOM 2116 N N . PRO A 1 269 ? 14.880 16.993 -2.884 1.00 30.69 269 PRO A N 1
ATOM 2117 C CA . PRO A 1 269 ? 14.775 18.353 -2.390 1.00 30.69 269 PRO A CA 1
ATOM 2118 C C . PRO A 1 269 ? 13.916 19.119 -3.399 1.00 30.69 269 PRO A C 1
ATOM 2120 O O . PRO A 1 269 ? 14.081 18.957 -4.609 1.00 30.69 269 PRO A O 1
ATOM 2123 N N . LEU A 1 270 ? 13.014 19.964 -2.910 1.00 29.88 270 LEU A N 1
ATOM 2124 C CA . LEU A 1 270 ? 12.127 20.834 -3.695 1.00 29.88 270 LEU A CA 1
ATOM 2125 C C . LEU A 1 270 ? 12.870 21.868 -4.586 1.00 29.88 270 LEU A C 1
ATOM 2127 O O . LEU A 1 270 ? 12.323 22.923 -4.888 1.00 29.88 270 LEU A O 1
ATOM 2131 N N . SER A 1 271 ? 14.111 21.604 -5.006 1.00 29.92 271 SER A N 1
ATOM 2132 C CA . SER A 1 271 ? 14.949 22.495 -5.807 1.00 29.92 271 SER A CA 1
ATOM 2133 C C . SER A 1 271 ? 15.470 21.918 -7.130 1.00 29.92 271 SER A C 1
ATOM 2135 O O . SER A 1 271 ? 16.065 22.687 -7.872 1.00 29.92 271 SER A O 1
ATOM 2137 N N . GLU A 1 272 ? 15.269 20.634 -7.471 1.00 29.30 272 GLU A N 1
ATOM 2138 C CA . GLU A 1 272 ? 15.910 20.042 -8.675 1.00 29.30 272 GLU A CA 1
ATOM 2139 C C . GLU A 1 272 ? 15.023 19.100 -9.524 1.00 29.30 272 GLU A C 1
ATOM 2141 O O . GLU A 1 272 ? 15.529 18.269 -10.272 1.00 29.30 272 GLU A O 1
ATOM 2146 N N . CYS A 1 273 ? 13.692 19.231 -9.496 1.00 26.41 273 CYS A N 1
ATOM 2147 C CA . CYS A 1 273 ? 12.829 18.523 -10.460 1.00 26.41 273 CYS A CA 1
ATOM 2148 C C . CYS A 1 273 ? 12.764 19.257 -11.810 1.00 26.41 273 CYS A C 1
ATOM 2150 O O . CYS A 1 273 ? 11.738 19.816 -12.189 1.00 26.41 273 CYS A O 1
ATOM 2152 N N . THR A 1 274 ? 13.868 19.225 -12.550 1.00 25.80 274 THR A N 1
ATOM 2153 C CA . THR A 1 274 ? 13.883 19.412 -14.005 1.00 25.80 274 THR A CA 1
ATOM 2154 C C . THR A 1 274 ? 14.507 18.170 -14.626 1.00 25.80 274 THR A C 1
ATOM 2156 O O . THR A 1 274 ? 15.713 17.974 -14.515 1.00 25.80 274 THR A O 1
ATOM 2159 N N . GLY A 1 275 ? 13.689 17.349 -15.288 1.00 25.92 275 GLY A N 1
ATOM 2160 C CA . GLY A 1 275 ? 14.154 16.287 -16.180 1.00 25.92 275 GLY A CA 1
ATOM 2161 C C . GLY A 1 275 ? 13.889 14.875 -15.664 1.00 25.92 275 GLY A C 1
ATOM 2162 O O . GLY A 1 275 ? 14.617 14.356 -14.826 1.00 25.92 275 GLY A O 1
ATOM 2163 N N . CYS A 1 276 ? 12.880 14.217 -16.232 1.00 21.42 276 CYS A N 1
ATOM 2164 C CA . CYS A 1 276 ? 12.873 12.758 -16.307 1.00 21.42 276 CYS A CA 1
ATOM 2165 C C . CYS A 1 276 ? 13.989 12.311 -17.264 1.00 21.42 276 CYS A C 1
ATOM 2167 O O . CYS A 1 276 ? 14.022 12.818 -18.389 1.00 21.42 276 CYS A O 1
ATOM 2169 N N . PRO A 1 277 ? 14.835 11.329 -16.913 1.00 25.97 277 PRO A N 1
ATOM 2170 C CA . PRO A 1 277 ? 15.580 10.582 -17.905 1.00 25.97 277 PRO A CA 1
ATOM 2171 C C . PRO A 1 277 ? 14.837 9.308 -18.305 1.00 25.97 277 PRO A C 1
ATOM 2173 O O . PRO A 1 277 ? 14.179 8.630 -17.516 1.00 25.97 277 PRO A O 1
ATOM 2176 N N . VAL A 1 278 ? 14.990 9.051 -19.591 1.00 25.11 278 VAL A N 1
ATOM 2177 C CA . VAL A 1 278 ? 14.451 7.998 -20.439 1.00 25.11 278 VAL A CA 1
ATOM 2178 C C . VAL A 1 278 ? 15.245 6.691 -20.245 1.00 25.11 278 VAL A C 1
ATOM 2180 O O . VAL A 1 278 ? 16.427 6.743 -19.922 1.00 25.11 278 VAL A O 1
ATOM 2183 N N . ASN A 1 279 ? 14.574 5.554 -20.471 1.00 23.59 279 ASN A N 1
ATOM 2184 C CA . ASN A 1 279 ? 15.061 4.199 -20.800 1.00 23.59 279 ASN A CA 1
ATOM 2185 C C . ASN A 1 279 ? 16.466 3.760 -20.341 1.00 23.59 279 ASN A C 1
ATOM 2187 O O . ASN A 1 279 ? 17.483 4.172 -20.895 1.00 23.59 279 ASN A O 1
ATOM 2191 N N . LEU A 1 280 ? 16.502 2.756 -19.460 1.00 24.72 280 LEU A N 1
ATOM 2192 C CA . LEU A 1 280 ? 17.693 1.948 -19.192 1.00 24.72 280 LEU A CA 1
ATOM 2193 C C . LEU A 1 280 ? 17.745 0.737 -20.134 1.00 24.72 280 LEU A C 1
ATOM 2195 O O . LEU A 1 280 ? 17.308 -0.354 -19.785 1.00 24.72 280 LEU A O 1
ATOM 2199 N N . GLU A 1 281 ? 18.349 0.921 -21.305 1.00 27.78 281 GLU A N 1
ATOM 2200 C CA . GLU A 1 281 ? 19.041 -0.162 -22.006 1.00 27.78 281 GLU A CA 1
ATOM 2201 C C . GLU A 1 281 ? 20.485 0.273 -22.302 1.00 27.78 281 GLU A C 1
ATOM 2203 O O . GLU A 1 281 ? 20.711 1.307 -22.925 1.00 27.78 281 GLU A O 1
ATOM 2208 N N . LYS A 1 282 ? 21.436 -0.585 -21.899 1.00 28.92 282 LYS A N 1
ATOM 2209 C CA . LYS A 1 282 ? 22.891 -0.589 -22.178 1.00 28.92 282 LYS A CA 1
ATOM 2210 C C . LYS A 1 282 ? 23.790 0.308 -21.316 1.00 28.92 282 LYS A C 1
ATOM 2212 O O . LYS A 1 282 ? 23.977 1.480 -21.610 1.00 28.92 282 LYS A O 1
ATOM 2217 N N . MET A 1 283 ? 24.527 -0.317 -20.394 1.00 25.44 283 MET A N 1
ATOM 2218 C CA . MET A 1 283 ? 25.916 0.055 -20.081 1.00 25.44 283 MET A CA 1
ATOM 2219 C C . MET A 1 283 ? 26.732 -1.214 -19.777 1.00 25.44 283 MET A C 1
ATOM 2221 O O . MET A 1 283 ? 26.317 -2.038 -18.968 1.00 25.44 283 MET A O 1
ATOM 2225 N N . ASN A 1 284 ? 27.851 -1.375 -20.495 1.00 25.53 284 ASN A N 1
ATOM 2226 C CA . ASN A 1 284 ? 28.803 -2.488 -20.402 1.00 25.53 284 ASN A CA 1
ATOM 2227 C C . ASN A 1 284 ? 29.862 -2.253 -19.312 1.00 25.53 284 ASN A C 1
ATOM 2229 O O . ASN A 1 284 ? 30.153 -1.113 -18.952 1.00 25.53 284 ASN A O 1
ATOM 2233 N N . ASP A 1 285 ? 30.478 -3.357 -18.881 1.00 33.34 285 ASP A N 1
ATOM 2234 C CA . ASP A 1 285 ? 31.613 -3.444 -17.959 1.00 33.34 285 ASP A CA 1
ATOM 2235 C C . ASP A 1 285 ? 32.822 -2.604 -18.396 1.00 33.34 285 ASP A C 1
ATOM 2237 O O . ASP A 1 285 ? 33.400 -2.826 -19.463 1.00 33.34 285 ASP A O 1
ATOM 2241 N N . GLY A 1 286 ? 33.262 -1.700 -17.517 1.00 33.81 286 GLY A N 1
ATOM 2242 C CA . GLY A 1 286 ? 34.561 -1.046 -17.644 1.00 33.81 286 GLY A CA 1
ATOM 2243 C C . GLY A 1 286 ? 34.632 0.362 -17.074 1.00 33.81 286 GLY A C 1
ATOM 2244 O O . GLY A 1 286 ? 34.923 1.270 -17.831 1.00 33.81 286 GLY A O 1
ATOM 2245 N N . ASP A 1 287 ? 34.401 0.544 -15.768 1.00 27.19 287 ASP A N 1
ATOM 2246 C CA . ASP A 1 287 ? 34.905 1.716 -15.022 1.00 27.19 287 ASP A CA 1
ATOM 2247 C C . ASP A 1 287 ? 34.910 1.464 -13.496 1.00 27.19 287 ASP A C 1
ATOM 2249 O O . ASP A 1 287 ? 34.349 2.194 -12.678 1.00 27.19 287 ASP A O 1
ATOM 2253 N N . LEU A 1 288 ? 35.584 0.386 -13.077 1.00 30.30 288 LEU A N 1
ATOM 2254 C CA . LEU A 1 288 ? 35.925 0.127 -11.674 1.00 30.30 288 LEU A CA 1
ATOM 2255 C C . LEU A 1 288 ? 37.318 0.720 -11.380 1.00 30.30 288 LEU A C 1
ATOM 2257 O O . LEU A 1 288 ? 38.329 0.028 -11.476 1.00 30.30 288 LEU A O 1
ATOM 2261 N N . GLY A 1 289 ? 37.408 2.018 -11.061 1.00 29.44 289 GLY A N 1
ATOM 2262 C CA . GLY A 1 289 ? 38.734 2.630 -10.850 1.00 29.44 289 GLY A CA 1
ATOM 2263 C C . GLY A 1 289 ? 38.844 3.968 -10.117 1.00 29.44 289 GLY A C 1
ATOM 2264 O O . GLY A 1 289 ? 39.958 4.346 -9.763 1.00 29.44 289 GLY A O 1
ATOM 2265 N N . ALA A 1 290 ? 37.748 4.683 -9.831 1.00 27.23 290 ALA A N 1
ATOM 2266 C CA . ALA A 1 290 ? 37.837 6.050 -9.287 1.00 27.23 290 ALA A CA 1
ATOM 2267 C C . ALA A 1 290 ? 37.003 6.329 -8.015 1.00 27.23 290 ALA A C 1
ATOM 2269 O O . ALA A 1 290 ? 36.874 7.483 -7.610 1.00 27.23 290 ALA A O 1
ATOM 2270 N N . ALA A 1 291 ? 36.479 5.303 -7.333 1.00 28.45 291 ALA A N 1
ATOM 2271 C CA . ALA A 1 291 ? 35.551 5.465 -6.200 1.00 28.45 291 ALA A CA 1
ATOM 2272 C C . ALA A 1 291 ? 36.130 5.127 -4.804 1.00 28.45 291 ALA A C 1
ATOM 2274 O O . ALA A 1 291 ? 35.386 4.773 -3.894 1.00 28.45 291 ALA A O 1
ATOM 2275 N N . THR A 1 292 ? 37.447 5.227 -4.583 1.00 28.06 292 THR A N 1
ATOM 2276 C CA . THR A 1 292 ? 38.077 4.813 -3.303 1.00 28.06 292 THR A CA 1
ATOM 2277 C C . THR A 1 292 ? 38.681 5.932 -2.445 1.00 28.06 292 THR A C 1
ATOM 2279 O O . THR A 1 292 ? 39.306 5.636 -1.429 1.00 28.06 292 THR A O 1
ATOM 2282 N N . LYS A 1 293 ? 38.459 7.224 -2.743 1.00 27.08 293 LYS A N 1
ATOM 2283 C CA . LYS A 1 293 ? 38.982 8.332 -1.897 1.00 27.08 293 LYS A CA 1
ATOM 2284 C C . LYS A 1 293 ? 37.964 9.340 -1.345 1.00 27.08 293 LYS A C 1
ATOM 2286 O O . LYS A 1 293 ? 38.358 10.227 -0.593 1.00 27.08 293 LYS A O 1
ATOM 2291 N N . THR A 1 294 ? 36.666 9.174 -1.590 1.00 28.73 294 THR A N 1
ATOM 2292 C CA . THR A 1 294 ? 35.612 10.109 -1.126 1.00 28.73 294 THR A CA 1
ATOM 2293 C C . THR A 1 294 ? 34.814 9.625 0.100 1.00 28.73 294 THR A C 1
ATOM 2295 O O . THR A 1 294 ? 34.004 10.374 0.648 1.00 28.73 294 THR A O 1
ATOM 2298 N N . ASN A 1 295 ? 35.081 8.412 0.604 1.00 31.84 295 ASN A N 1
ATOM 2299 C CA . ASN A 1 295 ? 34.251 7.756 1.629 1.00 31.84 295 ASN A CA 1
ATOM 2300 C C . ASN A 1 295 ? 34.476 8.193 3.090 1.00 31.84 295 ASN A C 1
ATOM 2302 O O . ASN A 1 295 ? 33.655 7.895 3.955 1.00 31.84 295 ASN A O 1
ATOM 2306 N N . THR A 1 296 ? 35.517 8.962 3.410 1.00 28.39 296 THR A N 1
ATOM 2307 C CA . THR A 1 296 ? 35.765 9.417 4.797 1.00 28.39 296 THR A CA 1
ATOM 2308 C C . THR A 1 296 ? 35.113 10.760 5.145 1.00 28.39 296 THR A C 1
ATOM 2310 O O . THR A 1 296 ? 34.947 11.071 6.327 1.00 28.39 296 THR A O 1
ATOM 2313 N N . VAL A 1 297 ? 34.673 11.541 4.151 1.00 29.39 297 VAL A N 1
ATOM 2314 C CA . VAL A 1 297 ? 33.973 12.825 4.368 1.00 29.39 297 VAL A CA 1
ATOM 2315 C C . VAL A 1 297 ? 32.448 12.643 4.370 1.00 29.39 297 VAL A C 1
ATOM 2317 O O . VAL A 1 297 ? 31.761 13.282 5.173 1.00 29.39 297 VAL A O 1
ATOM 2320 N N . LEU A 1 298 ? 31.917 11.708 3.571 1.00 29.36 298 LEU A N 1
ATOM 2321 C CA . LEU A 1 298 ? 30.482 11.398 3.518 1.00 29.36 298 LEU A CA 1
ATOM 2322 C C . LEU A 1 298 ? 29.984 10.729 4.815 1.00 29.36 298 LEU A C 1
ATOM 2324 O O . LEU A 1 298 ? 28.962 11.141 5.360 1.00 29.36 298 LEU A O 1
ATOM 2328 N N . ALA A 1 299 ? 30.774 9.816 5.399 1.00 27.70 299 ALA A N 1
ATOM 2329 C CA . ALA A 1 299 ? 30.456 9.126 6.658 1.00 27.70 299 ALA A CA 1
ATOM 2330 C C . ALA A 1 299 ? 30.397 10.053 7.896 1.00 27.70 299 ALA A C 1
ATOM 2332 O O . ALA A 1 299 ? 29.726 9.755 8.887 1.00 27.70 299 ALA A O 1
ATOM 2333 N N . ARG A 1 300 ? 31.077 11.211 7.860 1.00 25.88 300 ARG A N 1
ATOM 2334 C CA . ARG A 1 300 ? 30.975 12.239 8.917 1.00 25.88 300 ARG A CA 1
ATOM 2335 C C . ARG A 1 300 ? 29.797 13.198 8.702 1.00 25.88 300 ARG A C 1
ATOM 2337 O O . ARG A 1 300 ? 29.292 13.737 9.689 1.00 25.88 300 ARG A O 1
ATOM 2344 N N . ARG A 1 301 ? 29.314 13.378 7.464 1.00 27.36 301 ARG A N 1
ATOM 2345 C CA . ARG A 1 301 ? 28.111 14.179 7.156 1.00 27.36 301 ARG A CA 1
ATOM 2346 C C . ARG A 1 301 ? 26.808 13.429 7.459 1.00 27.36 301 ARG A C 1
ATOM 2348 O O . ARG A 1 301 ? 25.916 14.035 8.047 1.00 27.36 301 ARG A O 1
ATOM 2355 N N . THR A 1 302 ? 26.734 12.117 7.225 1.00 29.33 302 THR A N 1
ATOM 2356 C CA . THR A 1 302 ? 25.575 11.276 7.610 1.00 29.33 302 THR A CA 1
ATOM 2357 C C . THR A 1 302 ? 25.351 11.212 9.124 1.00 29.33 302 THR A C 1
ATOM 2359 O O . THR A 1 302 ? 24.211 11.161 9.583 1.00 29.33 302 THR A O 1
ATOM 2362 N N . ARG A 1 303 ? 26.410 11.316 9.941 1.00 28.08 303 ARG A N 1
ATOM 2363 C CA . ARG A 1 303 ? 26.281 11.361 11.412 1.00 28.08 303 ARG A CA 1
ATOM 2364 C C . ARG A 1 303 ? 25.756 12.708 11.934 1.00 28.08 303 ARG A C 1
ATOM 2366 O O . ARG A 1 303 ? 25.035 12.727 12.927 1.00 28.08 303 ARG A O 1
ATOM 2373 N N . LYS A 1 304 ? 26.075 13.821 11.256 1.00 27.12 304 LYS A N 1
ATOM 2374 C CA . LYS A 1 304 ? 25.557 15.164 11.588 1.00 27.12 304 LYS A CA 1
ATOM 2375 C C . LYS A 1 304 ? 24.104 15.350 11.125 1.00 27.12 304 LYS A C 1
ATOM 2377 O O . LYS A 1 304 ? 23.316 15.929 11.866 1.00 27.12 304 LYS A O 1
ATOM 2382 N N . LEU A 1 305 ? 23.734 14.775 9.979 1.00 29.98 305 LEU A N 1
ATOM 2383 C CA . LEU A 1 305 ? 22.354 14.756 9.474 1.00 29.98 305 LEU A CA 1
ATOM 2384 C C . LEU A 1 305 ? 21.430 13.830 10.287 1.00 29.98 305 LEU A C 1
ATOM 2386 O O . LEU A 1 305 ? 20.272 14.176 10.486 1.00 29.98 305 LEU A O 1
ATOM 2390 N N . ARG A 1 306 ? 21.930 12.731 10.878 1.00 29.42 306 ARG A N 1
ATOM 2391 C CA . ARG A 1 306 ? 21.150 11.906 11.832 1.00 29.42 306 ARG A CA 1
ATOM 2392 C C . ARG A 1 306 ? 20.774 12.648 13.121 1.00 29.42 306 ARG A C 1
ATOM 2394 O O . ARG A 1 306 ? 19.678 12.452 13.637 1.00 29.42 306 ARG A O 1
ATOM 2401 N N . ILE A 1 307 ? 21.644 13.529 13.623 1.00 29.80 307 ILE A N 1
ATOM 2402 C CA . ILE A 1 307 ? 21.319 14.401 14.768 1.00 29.80 307 ILE A CA 1
ATOM 2403 C C . ILE A 1 307 ? 20.301 15.473 14.345 1.00 29.80 307 ILE A C 1
ATOM 2405 O O . ILE A 1 307 ? 19.416 15.817 15.121 1.00 29.80 307 ILE A O 1
ATOM 2409 N N . GLN A 1 308 ? 20.356 15.936 13.094 1.00 30.00 308 GLN A N 1
ATOM 2410 C CA . GLN A 1 308 ? 19.370 16.860 12.531 1.00 30.00 308 GLN A CA 1
ATOM 2411 C C . GLN A 1 308 ? 17.996 16.194 12.307 1.00 30.00 308 GLN A C 1
ATOM 2413 O O . GLN A 1 308 ? 16.976 16.835 12.535 1.00 30.00 308 GLN A O 1
ATOM 2418 N N . HIS A 1 309 ? 17.958 14.895 11.990 1.00 30.05 309 HIS A N 1
ATOM 2419 C CA . HIS A 1 309 ? 16.732 14.092 11.878 1.00 30.05 309 HIS A CA 1
ATOM 2420 C C . HIS A 1 309 ? 16.074 13.829 13.251 1.00 30.05 309 HIS A C 1
ATOM 2422 O O . HIS A 1 309 ? 14.857 13.934 13.393 1.00 30.05 309 HIS A O 1
ATOM 2428 N N . LEU A 1 310 ? 16.875 13.602 14.304 1.00 29.05 310 LEU A N 1
ATOM 2429 C CA . LEU A 1 310 ? 16.386 13.571 15.693 1.00 29.05 310 LEU A CA 1
ATOM 2430 C C . LEU A 1 310 ? 15.897 14.951 16.173 1.00 29.05 310 LEU A C 1
ATOM 2432 O O . LEU A 1 310 ? 14.996 15.035 17.006 1.00 29.05 310 LEU A O 1
ATOM 2436 N N . LEU A 1 311 ? 16.448 16.043 15.635 1.00 31.09 311 LEU A N 1
ATOM 2437 C CA . LEU A 1 311 ? 15.979 17.403 15.913 1.00 31.09 311 LEU A CA 1
ATOM 2438 C C . LEU A 1 311 ? 14.712 17.767 15.119 1.00 31.09 311 LEU A C 1
ATOM 2440 O O . LEU A 1 311 ? 13.882 18.500 15.647 1.00 31.09 311 LEU A O 1
ATOM 2444 N N . TYR A 1 312 ? 14.497 17.215 13.920 1.00 30.02 312 TYR A N 1
ATOM 2445 C CA . TYR A 1 312 ? 13.277 17.442 13.128 1.00 30.02 312 TYR A CA 1
ATOM 2446 C C . TYR A 1 312 ? 12.055 16.723 13.722 1.00 30.02 312 TYR A C 1
ATOM 2448 O O . TYR A 1 312 ? 10.985 17.321 13.845 1.00 30.02 312 TYR A O 1
ATOM 2456 N N . ASN A 1 313 ? 12.241 15.508 14.252 1.00 32.59 313 ASN A N 1
ATOM 2457 C CA . ASN A 1 313 ? 11.219 14.843 15.070 1.00 32.59 313 ASN A CA 1
ATOM 2458 C C . ASN A 1 313 ? 10.891 15.645 16.344 1.00 32.59 313 ASN A C 1
ATOM 2460 O O . ASN A 1 313 ? 9.740 15.682 16.771 1.00 32.59 313 ASN A O 1
ATOM 2464 N N . ASN A 1 314 ? 11.862 16.379 16.904 1.00 30.58 314 ASN A N 1
ATOM 2465 C CA . ASN A 1 314 ? 11.626 17.299 18.021 1.00 30.58 314 ASN A CA 1
ATOM 2466 C C . ASN A 1 314 ? 10.882 18.593 17.626 1.00 30.58 314 ASN A C 1
ATOM 2468 O O . ASN A 1 314 ? 10.241 19.208 18.479 1.00 30.58 314 ASN A O 1
ATOM 2472 N N . VAL A 1 315 ? 10.916 19.005 16.353 1.00 32.12 315 VAL A N 1
ATOM 2473 C CA . VAL A 1 315 ? 10.119 20.141 15.849 1.00 32.12 315 VAL A CA 1
ATOM 2474 C C . VAL A 1 315 ? 8.656 19.735 15.636 1.00 32.12 315 VAL A C 1
ATOM 2476 O O . VAL A 1 315 ? 7.766 20.536 15.923 1.00 32.12 315 VAL A O 1
ATOM 2479 N N . LEU A 1 316 ? 8.391 18.484 15.243 1.00 31.00 316 LEU A N 1
ATOM 2480 C CA . LEU A 1 316 ? 7.035 17.915 15.215 1.00 31.00 316 LEU A CA 1
ATOM 2481 C C . LEU A 1 316 ? 6.490 17.641 16.633 1.00 31.00 316 LEU A C 1
ATOM 2483 O O . LEU A 1 316 ? 5.322 17.922 16.898 1.00 31.00 316 LEU A O 1
ATOM 2487 N N . LEU A 1 317 ? 7.341 17.224 17.580 1.00 31.80 317 LEU A N 1
ATOM 2488 C CA . LEU A 1 317 ? 6.980 17.072 19.002 1.00 31.80 317 LEU A CA 1
ATOM 2489 C C . LEU A 1 317 ? 6.655 18.408 19.697 1.00 31.80 317 LEU A C 1
ATOM 2491 O O . LEU A 1 317 ? 5.804 18.440 20.581 1.00 31.80 317 LEU A O 1
ATOM 2495 N N . ARG A 1 318 ? 7.273 19.532 19.297 1.00 30.03 318 ARG A N 1
ATOM 2496 C CA . ARG A 1 318 ? 6.949 20.869 19.848 1.00 30.03 318 ARG A CA 1
ATOM 2497 C C . ARG A 1 318 ? 5.740 21.551 19.196 1.00 30.03 318 ARG A C 1
ATOM 2499 O O . ARG A 1 318 ? 5.318 22.592 19.691 1.00 30.03 318 ARG A O 1
ATOM 2506 N N . LYS A 1 319 ? 5.176 20.980 18.125 1.00 31.11 319 LYS A N 1
ATOM 2507 C CA . LYS A 1 319 ? 3.958 21.470 17.451 1.00 31.11 319 LYS A CA 1
ATOM 2508 C C . LYS A 1 319 ? 2.707 20.614 17.712 1.00 31.11 319 LYS A C 1
ATOM 2510 O O . LYS A 1 319 ? 1.716 20.786 17.017 1.00 31.11 319 LYS A O 1
ATOM 2515 N N . GLY A 1 320 ? 2.724 19.740 18.724 1.00 28.91 320 GLY A N 1
ATOM 2516 C CA . GLY A 1 320 ? 1.496 19.155 19.282 1.00 28.91 320 GLY A CA 1
ATOM 2517 C C . GLY A 1 320 ? 0.720 18.197 18.367 1.00 28.91 320 GLY A C 1
ATOM 2518 O O . GLY A 1 320 ? -0.491 18.103 18.504 1.00 28.91 320 GLY A O 1
ATOM 2519 N N . LEU A 1 321 ? 1.384 17.475 17.457 1.00 32.84 321 LEU A N 1
ATOM 2520 C CA . LEU A 1 321 ? 0.739 16.491 16.563 1.00 32.84 321 LEU A CA 1
ATOM 2521 C C . LEU A 1 321 ? 0.840 15.027 17.048 1.00 32.84 321 LEU A C 1
ATOM 2523 O O . LEU A 1 321 ? 0.663 14.090 16.279 1.00 32.84 321 LEU A O 1
ATOM 2527 N N . LEU A 1 322 ? 1.094 14.823 18.339 1.00 30.33 322 LEU A N 1
ATOM 2528 C CA . LEU A 1 322 ? 0.935 13.546 19.038 1.00 30.33 322 LEU A CA 1
ATOM 2529 C C . LEU A 1 322 ? 0.077 13.840 20.266 1.00 30.33 322 LEU A C 1
ATOM 2531 O O . LEU A 1 322 ? 0.583 14.412 21.228 1.00 30.33 322 LEU A O 1
ATOM 2535 N N . MET A 1 323 ? -1.211 13.513 20.222 1.00 35.69 323 MET A N 1
ATOM 2536 C CA . MET A 1 323 ? -2.085 13.680 21.382 1.00 35.69 323 MET A CA 1
ATOM 2537 C C . MET A 1 323 ? -2.344 12.319 22.024 1.00 35.69 323 MET A C 1
ATOM 2539 O O . MET A 1 323 ? -3.103 11.504 21.505 1.00 35.69 323 MET A O 1
ATOM 2543 N N . ASP A 1 324 ? -1.708 12.102 23.180 1.00 30.44 324 ASP A N 1
ATOM 2544 C CA . ASP A 1 324 ? -2.370 11.400 24.278 1.00 30.44 324 ASP A CA 1
ATOM 2545 C C . ASP A 1 324 ? -3.662 12.188 24.587 1.00 30.44 324 ASP A C 1
ATOM 2547 O O . ASP A 1 324 ? -3.651 13.420 24.577 1.00 30.44 324 ASP A O 1
ATOM 2551 N N . GLY A 1 325 ? -4.784 11.483 24.756 1.00 47.91 325 GLY A N 1
ATOM 2552 C CA . GLY A 1 325 ? -6.131 12.052 24.674 1.00 47.91 325 GLY A CA 1
ATOM 2553 C C . GLY A 1 325 ? -6.335 13.341 25.470 1.00 47.91 325 GLY A C 1
ATOM 2554 O O . GLY A 1 325 ? -6.327 13.315 26.691 1.00 47.91 325 GLY A O 1
ATOM 2555 N N . ILE A 1 326 ? -6.568 14.440 24.755 1.00 46.62 326 ILE A N 1
ATOM 2556 C CA . ILE A 1 326 ? -7.253 15.666 25.171 1.00 46.62 326 ILE A CA 1
ATOM 2557 C C . ILE A 1 326 ? -7.780 16.275 23.871 1.00 46.62 326 ILE A C 1
ATOM 2559 O O . ILE A 1 326 ? -7.143 16.162 22.822 1.00 46.62 326 ILE A O 1
ATOM 2563 N N . CYS A 1 327 ? -8.953 16.897 23.939 1.00 46.88 327 CYS A N 1
ATOM 2564 C CA . CYS A 1 327 ? -9.545 17.645 22.841 1.00 46.88 327 CYS A CA 1
ATOM 2565 C C . CYS A 1 327 ? -8.517 18.422 22.011 1.00 46.88 327 CYS A C 1
ATOM 2567 O O . CYS A 1 327 ? -7.627 19.045 22.601 1.00 46.88 327 CYS A O 1
ATOM 2569 N N . PRO A 1 328 ? -8.651 18.441 20.671 1.00 54.97 328 PRO A N 1
ATOM 2570 C CA . PRO A 1 328 ? -7.809 19.259 19.812 1.00 54.97 328 PRO A CA 1
ATOM 2571 C C . PRO A 1 328 ? -7.690 20.667 20.397 1.00 54.97 328 PRO A C 1
ATOM 2573 O O . PRO A 1 328 ? -8.700 21.288 20.741 1.00 54.97 328 PRO A O 1
ATOM 2576 N N . GLY A 1 329 ? -6.461 21.177 20.538 1.00 58.66 329 GLY A N 1
ATOM 2577 C CA . GLY A 1 329 ? -6.173 22.450 21.221 1.00 58.66 329 GLY A CA 1
ATOM 2578 C C . GLY A 1 329 ? -6.807 23.690 20.571 1.00 58.66 329 GLY A C 1
ATOM 2579 O O . GLY A 1 329 ? -6.553 24.816 20.996 1.00 58.66 329 GLY A O 1
ATOM 2580 N N . HIS A 1 330 ? -7.613 23.489 19.530 1.00 67.38 330 HIS A N 1
ATOM 2581 C CA . HIS A 1 330 ? -8.245 24.503 18.707 1.00 67.38 330 HIS A CA 1
ATOM 2582 C C . HIS A 1 330 ? -9.779 24.424 18.711 1.00 67.38 330 HIS A C 1
ATOM 2584 O O . HIS A 1 330 ? -10.388 25.126 17.908 1.00 67.38 330 HIS A O 1
ATOM 2590 N N . CYS A 1 331 ? -10.422 23.648 19.597 1.00 72.06 331 CYS A N 1
ATOM 2591 C CA . CYS A 1 331 ? -11.872 23.754 19.830 1.00 72.06 331 CYS A CA 1
ATOM 2592 C C . CYS A 1 331 ? -12.240 25.109 20.478 1.00 72.06 331 CYS A C 1
ATOM 2594 O O . CYS A 1 331 ? -11.448 25.698 21.213 1.00 72.06 331 CYS A O 1
ATOM 2596 N N . ASP A 1 332 ? -13.455 25.608 20.251 1.00 72.69 332 ASP A N 1
ATOM 2597 C CA . ASP A 1 332 ? -13.946 26.930 20.696 1.00 72.69 332 ASP A CA 1
ATOM 2598 C C . ASP A 1 332 ? -14.223 27.095 22.204 1.00 72.69 332 ASP A C 1
ATOM 2600 O O . ASP A 1 332 ? -14.874 28.051 22.624 1.00 72.69 332 ASP A O 1
ATOM 2604 N N . GLY A 1 333 ? -13.697 26.194 23.033 1.00 66.75 333 GLY A N 1
ATOM 2605 C CA . GLY A 1 333 ? -13.893 26.197 24.483 1.00 66.75 333 GLY A CA 1
ATOM 2606 C C . GLY A 1 333 ? -15.144 25.452 24.956 1.00 66.75 333 GLY A C 1
ATOM 2607 O O . GLY A 1 333 ? -15.271 25.210 26.152 1.00 66.75 333 GLY A O 1
ATOM 2608 N N . SER A 1 334 ? -16.020 25.000 24.052 1.00 73.44 334 SER A N 1
ATOM 2609 C CA . SER A 1 334 ? -17.152 24.103 24.369 1.00 73.44 334 SER A CA 1
ATOM 2610 C C . SER A 1 334 ? -16.744 22.644 24.643 1.00 73.44 334 SER A C 1
ATOM 2612 O O . SER A 1 334 ? -17.587 21.790 24.933 1.00 73.44 334 SER A O 1
ATOM 2614 N N . GLY A 1 335 ? -15.443 22.358 24.564 1.00 68.00 335 GLY A N 1
ATOM 2615 C CA . GLY A 1 335 ? -14.883 21.018 24.667 1.00 68.00 335 GLY A CA 1
ATOM 2616 C C . GLY A 1 335 ? -15.087 20.193 23.395 1.00 68.00 335 GLY A C 1
ATOM 2617 O O . GLY A 1 335 ? -15.567 20.665 22.363 1.00 68.00 335 GLY A O 1
ATOM 2618 N N . CYS A 1 336 ? -14.700 18.930 23.476 1.00 65.00 336 CYS A N 1
ATOM 2619 C CA . CYS A 1 336 ? -14.881 17.945 22.425 1.00 65.00 336 CYS A CA 1
ATOM 2620 C C . CYS A 1 336 ? -15.580 16.708 22.988 1.00 65.00 336 CYS A C 1
ATOM 2622 O O . CYS A 1 336 ? -15.751 16.550 24.199 1.00 65.00 336 CYS A O 1
ATOM 2624 N N . ASP A 1 337 ? -16.037 15.843 22.102 1.00 60.47 337 ASP A N 1
ATOM 2625 C CA . ASP A 1 337 ? -16.432 14.493 22.456 1.00 60.47 337 ASP A CA 1
ATOM 2626 C C . ASP A 1 337 ? -15.190 13.653 22.799 1.00 60.47 337 ASP A C 1
ATOM 2628 O O . ASP A 1 337 ? -14.241 13.584 22.024 1.00 60.47 337 ASP A O 1
ATOM 2632 N N . GLU A 1 338 ? -15.186 13.036 23.978 1.00 53.03 338 GLU A N 1
ATOM 2633 C CA . GLU A 1 338 ? -14.007 12.357 24.536 1.00 53.03 338 GLU A CA 1
ATOM 2634 C C . GLU A 1 338 ? -13.653 11.050 23.807 1.00 53.03 338 GLU A C 1
ATOM 2636 O O . GLU A 1 338 ? -12.544 10.542 23.962 1.00 53.03 338 GLU A O 1
ATOM 2641 N N . VAL A 1 339 ? -14.577 10.512 23.004 1.00 46.69 339 VAL A N 1
ATOM 2642 C CA . VAL A 1 339 ? -14.405 9.254 22.263 1.00 46.69 339 VAL A CA 1
ATOM 2643 C C . VAL A 1 339 ? -14.025 9.525 20.809 1.00 46.69 339 VAL A C 1
ATOM 2645 O O . VAL A 1 339 ? -13.158 8.856 20.252 1.00 46.69 339 VAL A O 1
ATOM 2648 N N . THR A 1 340 ? -14.672 10.505 20.183 1.00 48.97 340 THR A N 1
ATOM 2649 C CA . THR A 1 340 ? -14.510 10.826 18.757 1.00 48.97 340 THR A CA 1
ATOM 2650 C C . THR A 1 340 ? -13.560 11.996 18.504 1.00 48.97 340 THR A C 1
ATOM 2652 O O . THR A 1 340 ? -13.094 12.160 17.380 1.00 48.97 340 THR A O 1
ATOM 2655 N N . GLY A 1 341 ? -13.264 12.814 19.518 1.00 58.28 341 GLY A N 1
ATOM 2656 C CA . GLY A 1 341 ? -12.427 14.014 19.414 1.00 58.28 341 GLY A CA 1
ATOM 2657 C C . GLY A 1 341 ? -13.122 15.226 18.781 1.00 58.28 341 GLY A C 1
ATOM 2658 O O . GLY A 1 341 ? -12.500 16.280 18.655 1.00 58.28 341 GLY A O 1
ATOM 2659 N N . ILE A 1 342 ? -14.397 15.107 18.389 1.00 63.75 342 ILE A N 1
ATOM 2660 C CA . ILE A 1 342 ? -15.150 16.138 17.654 1.00 63.75 342 ILE A CA 1
ATOM 2661 C C . ILE A 1 342 ? -15.459 17.338 18.550 1.00 63.75 342 ILE A C 1
ATOM 2663 O O . ILE A 1 342 ? -16.045 17.182 19.622 1.00 63.75 342 ILE A O 1
ATOM 2667 N N . CYS A 1 343 ? -15.106 18.547 18.109 1.00 69.06 343 CYS A N 1
ATOM 2668 C CA . CYS A 1 343 ? -15.379 19.783 18.844 1.00 69.06 343 CYS A CA 1
ATOM 2669 C C . CYS A 1 343 ? -16.888 20.087 18.859 1.00 69.06 343 CYS A C 1
ATOM 2671 O O . CYS A 1 343 ? -17.507 20.227 17.804 1.00 69.06 343 CYS A O 1
ATOM 2673 N N . LYS A 1 344 ? -17.488 20.249 20.047 1.00 77.06 344 LYS A N 1
ATOM 2674 C CA . LYS A 1 344 ? -18.954 20.379 20.205 1.00 77.06 344 LYS A CA 1
ATOM 2675 C C . LYS A 1 344 ? -19.512 21.720 19.702 1.00 77.06 344 LYS A C 1
ATOM 2677 O O . LYS A 1 344 ? -20.644 21.770 19.234 1.00 77.06 344 LYS A O 1
ATOM 2682 N N . GLY A 1 345 ? -18.716 22.783 19.767 1.00 71.81 345 GLY A N 1
ATOM 2683 C CA . GLY A 1 345 ? -19.003 24.131 19.251 1.00 71.81 345 GLY A CA 1
ATOM 2684 C C . GLY A 1 345 ? -18.187 24.491 18.004 1.00 71.81 345 GLY A C 1
ATOM 2685 O O . GLY A 1 345 ? -18.280 25.599 17.478 1.00 71.81 345 GLY A O 1
ATOM 2686 N N . GLY A 1 346 ? -17.412 23.536 17.480 1.00 72.50 346 GLY A N 1
ATOM 2687 C CA . GLY A 1 346 ? -16.497 23.758 16.364 1.00 72.50 346 GLY A CA 1
ATOM 2688 C C . GLY A 1 346 ? -15.203 24.462 16.783 1.00 72.50 346 GLY A C 1
ATOM 2689 O O . GLY A 1 346 ? -14.784 24.419 17.941 1.00 72.50 346 GLY A O 1
ATOM 2690 N N . CYS A 1 347 ? -14.522 25.064 15.809 1.00 71.06 347 CYS A N 1
ATOM 2691 C CA . CYS A 1 347 ? -13.167 25.580 16.003 1.00 71.06 347 CYS A CA 1
ATOM 2692 C C . CYS A 1 347 ? -13.153 26.947 16.677 1.00 71.06 347 CYS A C 1
ATOM 2694 O O . CYS A 1 347 ? -14.041 27.769 16.453 1.00 71.06 347 CYS A O 1
ATOM 2696 N N . SER A 1 348 ? -12.122 27.204 17.478 1.00 72.62 348 SER A N 1
ATOM 2697 C CA . SER A 1 348 ? -11.862 28.471 18.160 1.00 72.62 348 SER A CA 1
ATOM 2698 C C . SER A 1 348 ? -11.886 29.668 17.208 1.00 72.62 348 SER A C 1
ATOM 2700 O O . SER A 1 348 ? -11.727 29.534 15.998 1.00 72.62 348 SER A O 1
ATOM 2702 N N . ASN A 1 349 ? -12.064 30.874 17.752 1.00 63.50 349 ASN A N 1
ATOM 2703 C CA . ASN A 1 349 ? -12.125 32.124 16.975 1.00 63.50 349 ASN A CA 1
ATOM 2704 C C . ASN A 1 349 ? -10.798 32.529 16.305 1.00 63.50 349 ASN A C 1
ATOM 2706 O O . ASN A 1 349 ? -10.696 33.617 15.743 1.00 63.50 349 ASN A O 1
ATOM 2710 N N . SER A 1 350 ? -9.778 31.670 16.340 1.00 58.97 350 SER A N 1
ATOM 2711 C CA . SER A 1 350 ? -8.654 31.793 15.425 1.00 58.97 350 SER A CA 1
ATOM 2712 C C . SER A 1 350 ? -9.120 31.242 14.079 1.00 58.97 350 SER A C 1
ATOM 2714 O O . SER A 1 350 ? -9.343 30.044 13.951 1.00 58.97 350 SER A O 1
ATOM 2716 N N . ASN A 1 351 ? -9.301 32.088 13.061 1.00 61.84 351 ASN A N 1
ATOM 2717 C CA . ASN A 1 351 ? -9.673 31.668 11.697 1.00 61.84 351 ASN A CA 1
ATOM 2718 C C . ASN A 1 351 ? -8.537 30.874 10.997 1.00 61.84 351 ASN A C 1
ATOM 2720 O O . ASN A 1 351 ? -8.280 31.022 9.808 1.00 61.84 351 ASN A O 1
ATOM 2724 N N . LEU A 1 352 ? -7.785 30.095 11.767 1.00 67.00 352 LEU A N 1
ATOM 2725 C CA . LEU A 1 352 ? -6.591 29.358 11.408 1.00 67.00 352 LEU A CA 1
ATOM 2726 C C . LEU A 1 352 ? -6.856 27.855 11.348 1.00 67.00 352 LEU A C 1
ATOM 2728 O O . LEU A 1 352 ? -5.952 27.145 10.932 1.00 67.00 352 LEU A O 1
ATOM 2732 N N . TRP A 1 353 ? -8.042 27.376 11.750 1.00 72.38 353 TRP A N 1
ATOM 2733 C CA . TRP A 1 353 ? -8.359 25.948 11.832 1.00 72.38 353 TRP A CA 1
ATOM 2734 C C . TRP A 1 353 ? -9.791 25.637 11.386 1.00 72.38 353 TRP A C 1
ATOM 2736 O O . TRP A 1 353 ? -10.716 26.405 11.666 1.00 72.38 353 TRP A O 1
ATOM 2746 N N . TRP A 1 354 ? -9.976 24.496 10.726 1.00 72.00 354 TRP A N 1
ATOM 2747 C CA . TRP A 1 354 ? -11.263 23.986 10.254 1.00 72.00 354 TRP A CA 1
ATOM 2748 C C . TRP A 1 354 ? -11.357 22.459 10.408 1.00 72.00 354 TRP A C 1
ATOM 2750 O O . TRP A 1 354 ? -10.394 21.796 10.794 1.00 72.00 354 TRP A O 1
ATOM 2760 N N . GLY A 1 355 ? -12.536 21.904 10.127 1.00 66.81 355 GLY A N 1
ATOM 2761 C CA . GLY A 1 355 ? -12.833 20.479 10.269 1.00 66.81 355 GLY A CA 1
ATOM 2762 C C . GLY A 1 355 ? -13.487 20.146 11.611 1.00 66.81 355 GLY A C 1
ATOM 2763 O O . GLY A 1 355 ? -13.413 20.912 12.569 1.00 66.81 355 GLY A O 1
ATOM 2764 N N . GLN A 1 356 ? -14.140 18.984 11.694 1.00 70.00 356 GLN A N 1
ATOM 2765 C CA . GLN A 1 356 ? -14.878 18.553 12.896 1.00 70.00 356 GLN A CA 1
ATOM 2766 C C . GLN A 1 356 ? -13.978 18.375 14.131 1.00 70.00 356 GLN A C 1
ATOM 2768 O O . GLN A 1 356 ? -14.446 18.493 15.263 1.00 70.00 356 GLN A O 1
ATOM 2773 N N . LEU A 1 357 ? -12.687 18.130 13.902 1.00 67.50 357 LEU A N 1
ATOM 2774 C CA . LEU A 1 357 ? -11.650 18.015 14.924 1.00 67.50 357 LEU A CA 1
ATOM 2775 C C . LEU A 1 357 ? -10.804 19.293 15.049 1.00 67.50 357 LEU A C 1
ATOM 2777 O O . LEU A 1 357 ? -9.946 19.363 15.916 1.00 67.50 357 LEU A O 1
ATOM 2781 N N . CYS A 1 358 ? -11.001 20.313 14.208 1.00 66.56 358 CYS A N 1
ATOM 2782 C CA . CYS A 1 358 ? -10.208 21.552 14.241 1.00 66.56 358 CYS A CA 1
ATOM 2783 C C . CYS A 1 358 ? -8.689 21.335 14.179 1.00 66.56 358 CYS A C 1
ATOM 2785 O O . CYS A 1 358 ? -7.907 22.089 14.757 1.00 66.56 358 CYS A O 1
ATOM 2787 N N . ASP A 1 359 ? -8.284 20.286 13.476 1.00 67.69 359 ASP A N 1
ATOM 2788 C CA . ASP A 1 359 ? -6.911 19.841 13.267 1.00 67.69 359 ASP A CA 1
ATOM 2789 C C . ASP A 1 359 ? -6.380 20.243 11.884 1.00 67.69 359 ASP A C 1
ATOM 2791 O O . ASP A 1 359 ? -5.177 20.166 11.632 1.00 67.69 359 ASP A O 1
ATOM 2795 N N . GLN A 1 360 ? -7.259 20.716 10.995 1.00 66.75 360 GLN A N 1
ATOM 2796 C CA . GLN A 1 360 ? -6.881 21.176 9.667 1.00 66.75 360 GLN A CA 1
ATOM 2797 C C . GLN A 1 360 ? -6.553 22.667 9.712 1.00 66.75 360 GLN A C 1
ATOM 2799 O O . GLN A 1 360 ? -7.447 23.473 9.980 1.00 66.75 360 GLN A O 1
ATOM 2804 N N . PRO A 1 361 ? -5.305 23.081 9.444 1.00 68.25 361 PRO A N 1
ATOM 2805 C CA . PRO A 1 361 ? -4.987 24.493 9.377 1.00 68.25 361 PRO A CA 1
ATOM 2806 C C . PRO A 1 361 ?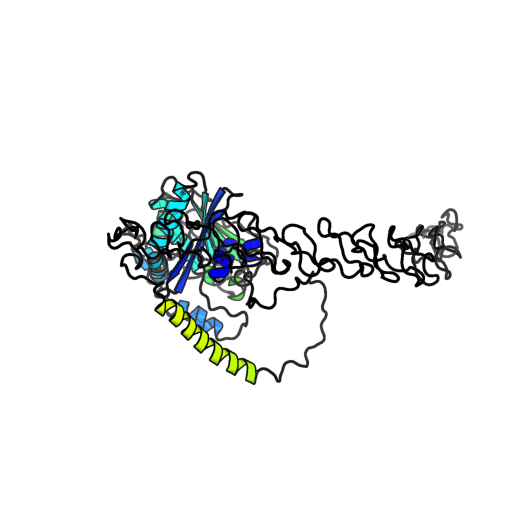 -5.655 25.122 8.149 1.00 68.25 361 PRO A C 1
ATOM 2808 O O . PRO A 1 361 ? -5.626 24.567 7.049 1.00 68.25 361 PRO A O 1
ATOM 2811 N N . CYS A 1 362 ? -6.219 26.315 8.310 1.00 67.69 362 CYS A N 1
ATOM 2812 C CA . CYS A 1 362 ? -6.535 27.176 7.182 1.00 67.69 362 CYS A CA 1
ATOM 2813 C C . CYS A 1 362 ? -5.225 27.508 6.463 1.00 67.69 362 CYS A C 1
ATOM 2815 O O . CYS A 1 362 ? -4.278 28.001 7.084 1.00 67.69 362 CYS A O 1
ATOM 2817 N N . LEU A 1 363 ? -5.159 27.247 5.157 1.00 64.19 363 LEU A N 1
ATOM 2818 C CA . LEU A 1 363 ? -4.012 27.632 4.341 1.00 64.19 363 LEU A CA 1
ATOM 2819 C C . LEU A 1 363 ? -3.836 29.151 4.473 1.00 64.19 363 LEU A C 1
ATOM 2821 O O . LEU A 1 363 ? -4.770 29.914 4.226 1.00 64.19 363 LEU A O 1
ATOM 2825 N N . GLY A 1 364 ? -2.660 29.590 4.937 1.00 59.19 364 GLY A N 1
ATOM 2826 C CA . GLY A 1 364 ? -2.363 30.966 5.372 1.00 59.19 364 GLY A CA 1
ATOM 2827 C C . GLY A 1 364 ? -2.353 32.022 4.258 1.00 59.19 364 GLY A C 1
ATOM 2828 O O . GLY A 1 364 ? -1.609 32.997 4.331 1.00 59.19 364 GLY A O 1
ATOM 2829 N N . HIS A 1 365 ? -3.132 31.805 3.203 1.00 68.25 365 HIS A N 1
ATOM 2830 C CA . HIS A 1 365 ? -3.227 32.616 1.998 1.00 68.25 365 HIS A CA 1
ATOM 2831 C C . HIS A 1 365 ? -4.634 33.211 1.800 1.00 68.25 365 HIS A C 1
ATOM 2833 O O . HIS A 1 365 ? -4.842 33.947 0.837 1.00 68.25 365 HIS A O 1
ATOM 2839 N N . CYS A 1 366 ? -5.587 32.955 2.708 1.00 68.25 366 CYS A N 1
ATOM 2840 C CA . CYS A 1 366 ? -6.883 33.644 2.751 1.00 68.25 366 CYS A CA 1
ATOM 2841 C C . CYS A 1 366 ? -6.733 35.082 3.287 1.00 68.25 366 CYS A C 1
ATOM 2843 O O . CYS A 1 366 ? -6.048 35.303 4.287 1.00 68.25 366 CYS A O 1
ATOM 2845 N N . ASP A 1 367 ? -7.399 36.059 2.669 1.00 67.75 367 ASP A N 1
ATOM 2846 C CA . ASP A 1 367 ? -7.383 37.450 3.136 1.00 67.75 367 ASP A CA 1
ATOM 2847 C C . ASP A 1 367 ? -8.205 37.640 4.418 1.00 67.75 367 ASP A C 1
ATOM 2849 O O . ASP A 1 367 ? -9.378 37.266 4.447 1.00 67.75 367 ASP A O 1
ATOM 2853 N N . GLY A 1 368 ? -7.587 38.230 5.450 1.00 61.66 368 GLY A N 1
ATOM 2854 C CA . GLY A 1 368 ? -8.197 38.898 6.613 1.00 61.66 368 GLY A CA 1
ATOM 2855 C C . GLY A 1 368 ? -9.190 38.137 7.509 1.00 61.66 368 GLY A C 1
ATOM 2856 O O . GLY A 1 368 ? -9.453 38.583 8.623 1.00 61.66 368 GLY A O 1
ATOM 2857 N N . MET A 1 369 ? -9.748 37.007 7.074 1.00 62.69 369 MET A N 1
ATOM 2858 C CA . MET A 1 369 ? -10.867 36.309 7.721 1.00 62.69 369 MET A CA 1
ATOM 2859 C C . MET A 1 369 ? -10.709 34.783 7.740 1.00 62.69 369 MET A C 1
ATOM 2861 O O . MET A 1 369 ? -11.619 34.082 8.172 1.00 62.69 369 MET A O 1
ATOM 2865 N N . GLY A 1 370 ? -9.545 34.269 7.329 1.00 67.62 370 GLY A N 1
ATOM 2866 C CA . GLY A 1 370 ? -9.228 32.841 7.349 1.00 67.62 370 GLY A CA 1
ATOM 2867 C C . GLY A 1 370 ? -10.225 31.970 6.580 1.00 67.62 370 GLY A C 1
ATOM 2868 O O . GLY A 1 370 ? -10.791 32.417 5.579 1.00 67.62 370 GLY A O 1
ATOM 2869 N N . CYS A 1 371 ? -10.410 30.718 7.005 1.00 71.44 371 CYS A N 1
ATOM 2870 C CA . CYS A 1 371 ? -11.242 29.749 6.291 1.00 71.44 371 CYS A CA 1
ATOM 2871 C C . CYS A 1 371 ? -12.526 29.363 7.039 1.00 71.44 371 CYS A C 1
ATOM 2873 O O . CYS A 1 371 ? -12.627 29.449 8.263 1.00 71.44 371 CYS A O 1
ATOM 2875 N N . ARG A 1 372 ? -13.542 28.964 6.273 1.00 73.56 372 ARG A N 1
ATOM 2876 C CA . ARG A 1 372 ? -14.813 28.445 6.761 1.00 73.56 372 ARG A CA 1
ATOM 2877 C C . ARG A 1 372 ? -14.563 27.137 7.502 1.00 73.56 372 ARG A C 1
ATOM 2879 O O . ARG A 1 372 ? -13.872 26.246 7.014 1.00 73.56 372 ARG A O 1
ATOM 2886 N N . LYS A 1 373 ? -15.155 27.026 8.688 1.00 71.00 373 LYS A N 1
ATOM 2887 C CA . LYS A 1 373 ? -14.871 25.941 9.635 1.00 71.00 373 LYS A CA 1
ATOM 2888 C C . LYS A 1 373 ? -15.382 24.572 9.165 1.00 71.00 373 LYS A C 1
ATOM 2890 O O . LYS A 1 373 ? -14.873 23.555 9.622 1.00 71.00 373 LYS A O 1
ATOM 2895 N N . ASP A 1 374 ? -16.362 24.540 8.266 1.00 66.50 374 ASP A N 1
ATOM 2896 C CA . ASP A 1 374 ? -17.009 23.326 7.759 1.00 66.50 374 ASP A CA 1
ATOM 2897 C C . ASP A 1 374 ? -16.250 22.661 6.601 1.00 66.50 374 ASP A C 1
ATOM 2899 O O . ASP A 1 374 ? -16.234 21.437 6.512 1.00 66.50 374 ASP A O 1
ATOM 2903 N N . ASN A 1 375 ? -15.619 23.443 5.724 1.00 65.19 375 ASN A N 1
ATOM 2904 C CA . ASN A 1 375 ? -15.045 22.936 4.469 1.00 65.19 375 ASN A CA 1
ATOM 2905 C C . ASN A 1 375 ? -13.659 23.499 4.119 1.00 65.19 375 ASN A C 1
ATOM 2907 O O . ASN A 1 375 ? -13.119 23.157 3.067 1.00 65.19 375 ASN A O 1
ATOM 2911 N N . GLY A 1 376 ? -13.094 24.376 4.951 1.00 70.31 376 GLY A N 1
ATOM 2912 C CA . GLY A 1 376 ? -11.752 24.918 4.745 1.00 70.31 376 GLY A CA 1
ATOM 2913 C C . GLY A 1 376 ? -11.631 25.917 3.599 1.00 70.31 376 GLY A C 1
ATOM 2914 O O . GLY A 1 376 ? -10.528 26.386 3.325 1.00 70.31 376 GLY A O 1
ATOM 2915 N N . LEU A 1 377 ? -12.738 26.279 2.941 1.00 72.06 377 LEU A N 1
ATOM 2916 C CA . LEU A 1 377 ? -12.761 27.313 1.905 1.00 72.06 377 LEU A CA 1
ATOM 2917 C C . LEU A 1 377 ? -12.487 28.677 2.531 1.00 72.06 377 LEU A C 1
ATOM 2919 O O . LEU A 1 377 ? -12.953 28.946 3.636 1.00 72.06 377 LEU A O 1
ATOM 2923 N N . CYS A 1 378 ? -11.801 29.582 1.844 1.00 71.00 378 CYS A N 1
ATOM 2924 C CA . CYS A 1 378 ? -11.609 30.926 2.381 1.00 71.00 378 CYS A CA 1
ATOM 2925 C C . CYS A 1 378 ? -12.967 31.620 2.612 1.00 71.00 378 CYS A C 1
ATOM 2927 O O . CYS A 1 378 ? -13.882 31.554 1.788 1.00 71.00 378 CYS A O 1
ATOM 2929 N N . ALA A 1 379 ? -13.124 32.294 3.756 1.00 68.00 379 ALA A N 1
ATOM 2930 C CA . ALA A 1 379 ? -14.329 33.081 4.034 1.00 68.00 379 ALA A CA 1
ATOM 2931 C C . ALA A 1 379 ? -14.419 34.328 3.125 1.00 68.00 379 ALA A C 1
ATOM 2933 O O . ALA A 1 379 ? -15.513 34.835 2.879 1.00 68.00 379 ALA A O 1
ATOM 2934 N N . GLY A 1 380 ? -13.268 34.782 2.611 1.00 68.12 380 GLY A N 1
ATOM 2935 C CA . GLY A 1 380 ? -13.106 35.825 1.595 1.00 68.12 380 GLY A CA 1
ATOM 2936 C C . GLY A 1 380 ? -12.372 35.313 0.347 1.00 68.12 380 GLY A C 1
ATOM 2937 O O . GLY A 1 380 ? -12.547 34.171 -0.062 1.00 68.12 380 GLY A O 1
ATOM 2938 N N . ARG A 1 381 ? -11.544 36.161 -0.273 1.00 68.19 381 ARG A N 1
ATOM 2939 C CA . ARG A 1 381 ? -10.685 35.787 -1.415 1.00 68.19 381 ARG A CA 1
ATOM 2940 C C . ARG A 1 381 ? -9.270 35.439 -0.942 1.00 68.19 381 ARG A C 1
ATOM 2942 O O . ARG A 1 381 ? -8.919 35.681 0.212 1.00 68.19 381 ARG A O 1
ATOM 2949 N N . CYS A 1 382 ? -8.443 34.911 -1.841 1.00 69.75 382 CYS A N 1
ATOM 2950 C CA . CYS A 1 382 ? -7.005 34.815 -1.592 1.00 69.75 382 CYS A CA 1
ATOM 2951 C C . CYS A 1 382 ? -6.407 36.209 -1.438 1.00 69.75 382 CYS A C 1
ATOM 2953 O O . CYS A 1 382 ? -6.753 37.105 -2.206 1.00 69.75 382 CYS A O 1
ATOM 2955 N N . SER A 1 383 ? -5.491 36.371 -0.488 1.00 69.25 383 SER A N 1
ATOM 2956 C CA . SER A 1 383 ? -4.839 37.649 -0.208 1.00 69.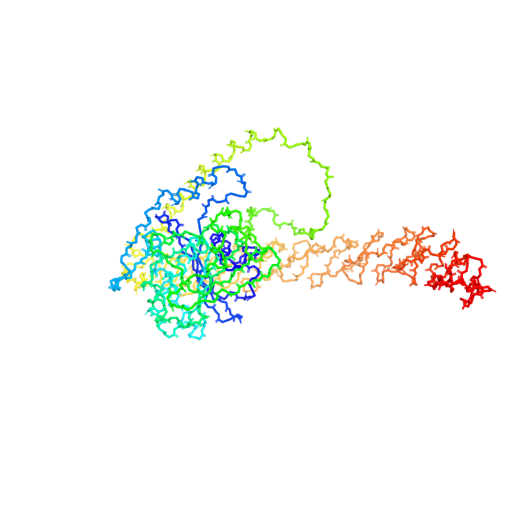25 383 SER A CA 1
ATOM 2957 C C . SER A 1 383 ? -4.159 38.212 -1.460 1.00 69.25 383 SER A C 1
ATOM 2959 O O . SER A 1 383 ? -3.490 37.487 -2.209 1.00 69.25 383 SER A O 1
ATOM 2961 N N . ASP A 1 384 ? -4.333 39.515 -1.688 1.00 61.28 384 ASP A N 1
ATOM 2962 C CA . ASP A 1 384 ? -3.901 40.203 -2.911 1.00 61.28 384 ASP A CA 1
ATOM 2963 C C . ASP A 1 384 ? -2.382 40.122 -3.137 1.00 61.28 384 ASP A C 1
ATOM 2965 O O . ASP A 1 384 ? -1.928 40.046 -4.277 1.00 61.28 384 ASP A O 1
ATOM 2969 N N . ASN A 1 385 ? -1.598 39.997 -2.062 1.00 58.56 385 ASN A N 1
ATOM 2970 C CA . ASN A 1 385 ? -0.135 39.883 -2.109 1.00 58.56 385 ASN A CA 1
ATOM 2971 C C . ASN A 1 385 ? 0.378 38.446 -2.294 1.00 58.56 385 ASN A C 1
ATOM 2973 O O . ASN A 1 385 ? 1.581 38.193 -2.225 1.00 58.56 385 ASN A O 1
ATOM 2977 N N . THR A 1 386 ? -0.518 37.481 -2.486 1.00 62.38 386 THR A N 1
ATOM 2978 C CA . THR A 1 386 ? -0.170 36.061 -2.529 1.00 62.38 386 THR A CA 1
ATOM 2979 C C . THR A 1 386 ? -0.325 35.544 -3.963 1.00 62.38 386 THR A C 1
ATOM 2981 O O . THR A 1 386 ? -1.320 35.824 -4.631 1.00 62.38 386 THR A O 1
ATOM 2984 N N . LYS A 1 387 ? 0.656 34.794 -4.485 1.00 71.25 387 LYS A N 1
ATOM 2985 C CA . LYS A 1 387 ? 0.587 34.157 -5.816 1.00 71.25 387 LYS A CA 1
ATOM 2986 C C . LYS A 1 387 ? -0.331 32.922 -5.800 1.00 71.25 387 LYS A C 1
ATOM 2988 O O . LYS A 1 387 ? 0.020 31.911 -6.383 1.00 71.25 387 LYS A O 1
ATOM 2993 N N . TRP A 1 388 ? -1.477 32.978 -5.122 1.00 73.31 388 TRP A N 1
ATOM 2994 C CA . TRP A 1 388 ? -2.381 31.837 -4.946 1.00 73.31 388 TRP A CA 1
ATOM 2995 C C . TRP A 1 388 ? -3.796 32.137 -5.451 1.00 73.31 388 TRP A C 1
ATOM 2997 O O . TRP A 1 388 ? -4.227 33.296 -5.454 1.00 73.31 388 TRP A O 1
ATOM 3007 N N . TRP A 1 389 ? -4.491 31.093 -5.896 1.00 71.88 389 TRP A N 1
ATOM 3008 C CA . TRP A 1 389 ? -5.839 31.082 -6.464 1.00 71.88 389 TRP A CA 1
ATOM 3009 C C . TRP A 1 389 ? -6.567 29.778 -6.092 1.00 71.88 389 TRP A C 1
ATOM 3011 O O . TRP A 1 389 ? -5.946 28.870 -5.542 1.00 71.88 389 TRP A O 1
ATOM 3021 N N . SER A 1 390 ? -7.854 29.691 -6.448 1.00 69.19 390 SER A N 1
ATOM 3022 C CA . SER A 1 390 ? -8.874 28.717 -6.010 1.00 69.19 390 SER A CA 1
ATOM 3023 C C . SER A 1 390 ? -9.672 29.197 -4.792 1.00 69.19 390 SER A C 1
ATOM 3025 O O . SER A 1 390 ? -9.229 30.070 -4.047 1.00 69.19 390 SER A O 1
ATOM 3027 N N . ASP A 1 391 ? -10.837 28.588 -4.559 1.00 70.69 391 ASP A N 1
ATOM 3028 C CA . ASP A 1 391 ? -11.681 28.865 -3.386 1.00 70.69 391 ASP A CA 1
ATOM 3029 C C . ASP A 1 391 ? -11.001 28.489 -2.048 1.00 70.69 391 ASP A C 1
ATOM 3031 O O . ASP A 1 391 ? -11.439 28.922 -0.981 1.00 70.69 391 ASP A O 1
ATOM 3035 N N . GLN A 1 392 ? -9.921 27.697 -2.099 1.00 68.88 392 GLN A N 1
ATOM 3036 C CA . GLN A 1 392 ? -9.086 27.304 -0.954 1.00 68.88 392 GLN A CA 1
ATOM 3037 C C . GLN A 1 392 ? -7.728 28.016 -0.923 1.00 68.88 392 GLN A C 1
ATOM 3039 O O . GLN A 1 392 ? -6.990 27.874 0.051 1.00 68.88 392 GLN A O 1
ATOM 3044 N N . CYS A 1 393 ? -7.384 28.780 -1.966 1.00 68.50 393 CYS A N 1
ATOM 3045 C CA . CYS A 1 393 ? -6.087 29.445 -2.112 1.00 68.50 393 CYS A CA 1
ATOM 3046 C C . CYS A 1 393 ? -4.892 28.489 -1.995 1.00 68.50 393 CYS A C 1
ATOM 3048 O O . CYS A 1 393 ? -3.843 28.839 -1.454 1.00 68.50 393 CYS A O 1
ATOM 3050 N N . ASP A 1 394 ? -5.072 27.275 -2.510 1.00 70.62 394 ASP A N 1
ATOM 3051 C CA . ASP A 1 394 ? -4.121 26.164 -2.478 1.00 70.62 394 ASP A CA 1
ATOM 3052 C C . ASP A 1 394 ? -3.372 25.982 -3.805 1.00 70.62 394 ASP A C 1
ATOM 3054 O O . ASP A 1 394 ? -2.392 25.241 -3.872 1.00 70.62 394 ASP A O 1
ATOM 3058 N N . LYS A 1 395 ? -3.799 26.675 -4.867 1.00 68.75 395 LYS A N 1
ATOM 3059 C CA . LYS A 1 395 ? -3.148 26.627 -6.178 1.00 68.75 395 LYS A CA 1
ATOM 3060 C C . LYS A 1 395 ? -2.301 27.860 -6.390 1.00 68.75 395 LYS A C 1
ATOM 3062 O O . LYS A 1 395 ? -2.755 28.972 -6.158 1.00 68.75 395 LYS A O 1
ATOM 3067 N N . HIS A 1 396 ? -1.079 27.677 -6.865 1.00 73.62 396 HIS A N 1
ATOM 3068 C CA . HIS A 1 396 ? -0.195 28.792 -7.164 1.00 73.62 396 HIS A CA 1
ATOM 3069 C C . HIS A 1 396 ? -0.482 29.334 -8.577 1.00 73.62 396 HIS A C 1
ATOM 3071 O O . HIS A 1 396 ? -0.813 28.582 -9.495 1.00 73.62 396 HIS A O 1
ATOM 3077 N N . CYS A 1 397 ? -0.376 30.647 -8.760 1.00 70.06 397 CYS A N 1
ATOM 3078 C CA . CYS A 1 397 ? -0.356 31.280 -10.072 1.00 70.06 397 CYS A CA 1
ATOM 3079 C C . CYS A 1 397 ? 0.841 30.745 -10.869 1.00 70.06 397 CYS A C 1
ATOM 3081 O O . CYS A 1 397 ? 1.877 30.429 -10.281 1.00 70.06 397 CYS A O 1
ATOM 3083 N N . GLY A 1 398 ? 0.743 30.699 -12.195 1.00 65.69 398 GLY A N 1
ATOM 3084 C CA . GLY A 1 398 ? 1.893 30.383 -13.041 1.00 65.69 398 GLY A CA 1
ATOM 3085 C C . GLY A 1 398 ? 3.137 31.181 -12.649 1.00 65.69 398 GLY A C 1
ATOM 3086 O O . GLY A 1 398 ? 3.049 32.382 -12.366 1.00 65.69 398 GLY A O 1
ATOM 3087 N N . GLY A 1 399 ? 4.299 30.521 -12.604 1.00 64.69 399 GLY A N 1
ATOM 3088 C CA . GLY A 1 399 ? 5.567 31.141 -12.192 1.00 64.69 399 GLY A CA 1
ATOM 3089 C C . GLY A 1 399 ? 5.949 32.370 -13.027 1.00 64.69 399 GLY A C 1
ATOM 3090 O O . GLY A 1 399 ? 6.652 33.251 -12.529 1.00 64.69 399 GLY A O 1
ATOM 3091 N N . HIS A 1 400 ? 5.401 32.453 -14.242 1.00 70.50 400 HIS A N 1
ATOM 3092 C CA . HIS A 1 400 ? 5.725 33.414 -15.289 1.00 70.50 400 HIS A CA 1
ATOM 3093 C C . HIS A 1 400 ? 4.525 34.293 -15.683 1.00 70.50 400 HIS A C 1
ATOM 3095 O O . HIS A 1 400 ? 4.357 34.614 -16.853 1.00 70.50 400 HIS A O 1
ATOM 3101 N N . CYS A 1 401 ? 3.655 34.682 -14.742 1.00 71.44 401 CYS A N 1
ATOM 3102 C CA . CYS A 1 401 ? 2.735 35.809 -14.972 1.00 71.44 401 CYS A CA 1
ATOM 3103 C C . CYS A 1 401 ? 3.513 37.142 -14.926 1.00 71.44 401 CYS A C 1
ATOM 3105 O O . CYS A 1 401 ? 4.447 37.268 -14.134 1.00 71.44 401 CYS A O 1
ATOM 3107 N N . ASP A 1 402 ? 3.109 38.149 -15.708 1.00 68.56 402 ASP A N 1
ATOM 3108 C CA . ASP A 1 402 ? 3.778 39.457 -15.918 1.00 68.56 402 ASP A CA 1
ATOM 3109 C C . ASP A 1 402 ? 3.890 40.407 -14.696 1.00 68.56 402 ASP A C 1
ATOM 3111 O O . ASP A 1 402 ? 3.975 41.626 -14.828 1.00 68.56 402 ASP A O 1
ATOM 3115 N N . GLY A 1 403 ? 3.907 39.868 -13.479 1.00 61.16 403 GLY A N 1
ATOM 3116 C CA . GLY A 1 403 ? 3.982 40.634 -12.236 1.00 61.16 403 GLY A CA 1
ATOM 3117 C C . GLY A 1 403 ? 2.627 41.127 -11.721 1.00 61.16 403 GLY A C 1
ATOM 3118 O O . GLY A 1 403 ? 2.550 41.525 -10.562 1.00 61.16 403 GLY A O 1
ATOM 3119 N N . SER A 1 404 ? 1.544 41.021 -12.503 1.00 62.28 404 SER A N 1
ATOM 3120 C CA . SER A 1 404 ? 0.171 41.385 -12.093 1.00 62.28 404 SER A CA 1
ATOM 3121 C C . SER A 1 404 ? -0.580 40.295 -11.302 1.00 62.28 404 SER A C 1
ATOM 3123 O O . SER A 1 404 ? -1.751 40.454 -10.941 1.00 62.28 404 SER A O 1
ATOM 3125 N N . GLY A 1 405 ? 0.087 39.168 -11.024 1.00 68.56 405 GLY A N 1
ATOM 3126 C CA . GLY A 1 405 ? -0.526 37.993 -10.406 1.00 68.56 405 GLY A CA 1
ATOM 3127 C C . GLY A 1 405 ? -1.534 37.298 -11.329 1.00 68.56 405 GLY A C 1
ATOM 3128 O O . GLY A 1 405 ? -1.559 37.517 -12.540 1.00 68.56 405 GLY A O 1
ATOM 3129 N N . CYS A 1 406 ? -2.367 36.430 -10.755 1.00 72.56 406 CYS A N 1
ATOM 3130 C CA . CYS A 1 406 ? -3.419 35.734 -11.484 1.00 72.56 406 CYS A CA 1
ATOM 3131 C C . CYS A 1 406 ? -4.798 35.953 -10.854 1.00 72.56 406 CYS A C 1
ATOM 3133 O O . CYS A 1 406 ? -4.924 36.277 -9.670 1.00 72.56 406 CYS A O 1
ATOM 3135 N N . ASN A 1 407 ? -5.840 35.791 -11.662 1.00 75.50 407 ASN A N 1
ATOM 3136 C CA . ASN A 1 407 ? -7.227 35.815 -11.251 1.00 75.50 407 ASN A CA 1
ATOM 3137 C C . ASN A 1 407 ? -7.450 34.767 -10.158 1.00 75.50 407 ASN A C 1
ATOM 3139 O O . ASN A 1 407 ? -7.133 33.593 -10.328 1.00 75.50 407 ASN A O 1
ATOM 3143 N N . LYS A 1 408 ? -8.024 35.191 -9.035 1.00 71.31 408 LYS A N 1
ATOM 3144 C CA . LYS A 1 408 ? -8.129 34.354 -7.836 1.00 71.31 408 LYS A CA 1
ATOM 3145 C C . LYS A 1 408 ? -9.118 33.193 -7.971 1.00 71.31 408 LYS A C 1
ATOM 3147 O O . LYS A 1 408 ? -8.977 32.214 -7.252 1.00 71.31 408 LYS A O 1
ATOM 3152 N N . ALA A 1 409 ? -10.075 33.275 -8.895 1.00 65.81 409 ALA A N 1
ATOM 3153 C CA . ALA A 1 409 ? -11.043 32.209 -9.148 1.00 65.81 409 ALA A CA 1
ATOM 3154 C C . ALA A 1 409 ? -10.558 31.234 -10.229 1.00 65.81 409 ALA A C 1
ATOM 3156 O O . ALA A 1 409 ? -10.728 30.026 -10.097 1.00 65.81 409 ALA A O 1
ATOM 3157 N N . THR A 1 410 ? -9.946 31.746 -11.300 1.00 66.12 410 THR A N 1
ATOM 3158 C CA . THR A 1 410 ? -9.587 30.924 -12.469 1.00 66.12 410 THR A CA 1
ATOM 3159 C C . THR A 1 410 ? -8.108 30.561 -12.556 1.00 66.12 410 THR A C 1
ATOM 3161 O O . THR A 1 410 ? -7.754 29.693 -13.348 1.00 66.12 410 THR A O 1
ATOM 3164 N N . GLY A 1 411 ? -7.240 31.236 -11.800 1.00 69.56 411 GLY A N 1
ATOM 3165 C CA . GLY A 1 411 ? -5.789 31.080 -11.887 1.00 69.56 411 GLY A CA 1
ATOM 3166 C C . GLY A 1 411 ? -5.149 31.777 -13.077 1.00 69.56 411 GLY A C 1
ATOM 3167 O O . GLY A 1 411 ? -3.957 31.596 -13.311 1.00 69.56 411 GLY A O 1
ATOM 3168 N N . PHE A 1 412 ? -5.916 32.574 -13.829 1.00 72.75 412 PHE A N 1
ATOM 3169 C CA . PHE A 1 412 ? -5.445 33.140 -15.093 1.00 72.75 412 PHE A CA 1
ATOM 3170 C C . PHE A 1 412 ? -4.586 34.385 -14.900 1.00 72.75 412 PHE A C 1
ATOM 3172 O O . PHE A 1 412 ? -5.016 35.292 -14.197 1.00 72.75 412 PHE A O 1
ATOM 3179 N N . CYS A 1 413 ? -3.409 34.472 -15.521 1.00 73.38 413 CYS A N 1
ATOM 3180 C CA . CYS A 1 413 ? -2.557 35.662 -15.403 1.00 73.38 413 CYS A CA 1
ATOM 3181 C C . CYS A 1 413 ? -3.312 36.933 -15.845 1.00 73.38 413 CYS A C 1
ATOM 3183 O O . CYS A 1 413 ? -3.851 36.981 -16.951 1.00 73.38 413 CYS A O 1
ATOM 3185 N N . ASN A 1 414 ? -3.350 37.970 -14.999 1.00 71.88 414 ASN A N 1
ATOM 3186 C CA . ASN A 1 414 ? -4.174 39.162 -15.251 1.00 71.88 414 ASN A CA 1
ATOM 3187 C C . ASN A 1 414 ? -3.632 40.040 -16.399 1.00 71.88 414 ASN A C 1
ATOM 3189 O O . ASN A 1 414 ? -4.418 40.690 -17.085 1.00 71.88 414 ASN A O 1
ATOM 3193 N N . GLY A 1 415 ? -2.315 40.036 -16.630 1.00 68.31 415 GLY A N 1
ATOM 3194 C CA . GLY A 1 415 ? -1.639 40.748 -17.726 1.00 68.31 415 GLY A CA 1
ATOM 3195 C C . GLY A 1 415 ? -0.947 39.833 -18.752 1.00 68.31 415 GLY A C 1
ATOM 3196 O O . GLY A 1 415 ? -0.269 40.302 -19.668 1.00 68.31 415 GLY A O 1
ATOM 3197 N N . GLY A 1 416 ? -1.176 38.517 -18.656 1.00 70.00 416 GLY A N 1
ATOM 3198 C CA . GLY A 1 416 ? -0.545 37.502 -19.506 1.00 70.00 416 GLY A CA 1
ATOM 3199 C C . GLY A 1 416 ? 0.834 37.057 -19.002 1.00 70.00 416 GLY A C 1
ATOM 3200 O O . GLY A 1 416 ? 1.171 37.237 -17.829 1.00 70.00 416 GLY A O 1
ATOM 3201 N N . CYS A 1 417 ? 1.616 36.421 -19.878 1.00 70.88 417 CYS A N 1
ATOM 3202 C CA . CYS A 1 417 ? 2.906 35.835 -19.507 1.00 70.88 417 CYS A CA 1
ATOM 3203 C C . CYS A 1 417 ? 4.034 36.875 -19.453 1.00 70.88 417 CYS A C 1
ATOM 3205 O O . CYS A 1 417 ? 4.135 37.722 -20.346 1.00 70.88 417 CYS A O 1
ATOM 3207 N N . SER A 1 418 ? 4.893 36.782 -18.433 1.00 68.12 418 SER A N 1
ATOM 3208 C CA . SER A 1 418 ? 6.149 37.523 -18.318 1.00 68.12 418 SER A CA 1
ATOM 3209 C C . SER A 1 418 ? 7.048 37.150 -19.491 1.00 68.12 418 SER A C 1
ATOM 3211 O O . SER A 1 418 ? 7.228 35.964 -19.755 1.00 68.12 418 SER A O 1
ATOM 3213 N N . ASP A 1 419 ? 7.585 38.151 -20.186 1.00 67.12 419 ASP A N 1
ATOM 3214 C CA . ASP A 1 419 ? 8.349 37.991 -21.425 1.00 67.12 419 ASP A CA 1
ATOM 3215 C C . ASP A 1 419 ? 7.566 37.219 -22.493 1.00 67.12 419 ASP A C 1
ATOM 3217 O O . ASP A 1 419 ? 7.818 36.046 -22.758 1.00 67.12 419 ASP A O 1
ATOM 3221 N N . LYS A 1 420 ? 6.608 37.912 -23.131 1.00 57.88 420 LYS A N 1
ATOM 3222 C CA . LYS A 1 420 ? 5.629 37.388 -24.111 1.00 57.88 420 LYS A CA 1
ATOM 3223 C C . LYS A 1 420 ? 6.193 36.488 -25.227 1.00 57.88 420 LYS A C 1
ATOM 3225 O O . LYS A 1 420 ? 5.411 35.847 -25.915 1.00 57.88 420 LYS A O 1
ATOM 3230 N N . ALA A 1 421 ? 7.512 36.468 -25.414 1.00 58.97 421 ALA A N 1
ATOM 3231 C CA . ALA A 1 421 ? 8.235 35.680 -26.401 1.00 58.97 421 ALA A CA 1
ATOM 3232 C C . ALA A 1 421 ? 8.771 34.327 -25.886 1.00 58.97 421 ALA A C 1
ATOM 3234 O O . ALA A 1 421 ? 9.236 33.532 -26.697 1.00 58.97 421 ALA A O 1
ATOM 3235 N N . ILE A 1 422 ? 8.737 34.069 -24.574 1.00 67.62 422 ILE A N 1
ATOM 3236 C CA . ILE A 1 422 ? 9.406 32.919 -23.938 1.00 67.62 422 ILE A CA 1
ATOM 3237 C C . ILE A 1 422 ? 8.403 31.964 -23.287 1.00 67.62 422 ILE A C 1
ATOM 3239 O O . ILE A 1 422 ? 8.747 30.813 -23.061 1.00 67.62 422 ILE A O 1
ATOM 3243 N N . TRP A 1 423 ? 7.164 32.390 -23.028 1.00 71.31 423 TRP A N 1
ATOM 3244 C CA . TRP A 1 423 ? 6.150 31.561 -22.370 1.00 71.31 423 TRP A CA 1
ATOM 3245 C C . TRP A 1 423 ? 4.788 31.682 -23.049 1.00 71.31 423 TRP A C 1
ATOM 3247 O O . TRP A 1 423 ? 4.348 32.777 -23.413 1.00 71.31 423 TRP A O 1
ATOM 3257 N N . TRP A 1 424 ? 4.099 30.553 -23.174 1.00 67.38 424 TRP A N 1
ATOM 3258 C CA . TRP A 1 424 ? 2.749 30.448 -23.713 1.00 67.38 424 TRP A CA 1
ATOM 3259 C C . TRP A 1 424 ? 1.863 29.598 -22.805 1.00 67.38 424 TRP A C 1
ATOM 3261 O O . TRP A 1 424 ? 2.309 29.107 -21.771 1.00 67.38 424 TRP A O 1
ATOM 3271 N N . GLU A 1 425 ? 0.600 29.453 -23.211 1.00 67.62 425 GLU A N 1
ATOM 3272 C CA . GLU A 1 425 ? -0.554 29.049 -22.405 1.00 67.62 425 GLU A CA 1
ATOM 3273 C C . GLU A 1 425 ? -1.188 30.273 -21.737 1.00 67.62 425 GLU A C 1
ATOM 3275 O O . GLU A 1 425 ? -0.963 30.557 -20.567 1.00 67.62 425 GLU A O 1
ATOM 3280 N N . LEU A 1 426 ? -2.027 30.981 -22.503 1.00 56.44 426 LEU A N 1
ATOM 3281 C CA . LEU A 1 426 ? -2.689 32.270 -22.214 1.00 56.44 426 LEU A CA 1
ATOM 3282 C C . LEU A 1 426 ? -3.311 32.407 -20.814 1.00 56.44 426 LEU A C 1
ATOM 3284 O O . LEU A 1 426 ? -3.629 33.505 -20.369 1.00 56.44 426 LEU A O 1
ATOM 3288 N N . LYS A 1 427 ? -3.537 31.276 -20.155 1.00 61.28 427 LYS A N 1
ATOM 3289 C CA . LYS A 1 427 ? -4.145 31.149 -18.842 1.00 61.28 427 LYS A CA 1
ATOM 3290 C C . LYS A 1 427 ? -3.083 31.019 -17.748 1.00 61.28 427 LYS A C 1
ATOM 3292 O O . LYS A 1 427 ? -3.152 31.762 -16.781 1.00 61.28 427 LYS A O 1
ATOM 3297 N N . CYS A 1 428 ? -2.085 30.155 -17.903 1.00 64.19 428 CYS A N 1
ATOM 3298 C CA . CYS A 1 428 ? -1.194 29.786 -16.800 1.00 64.19 428 CYS A CA 1
ATOM 3299 C C . CYS A 1 428 ? 0.295 30.026 -17.072 1.00 64.19 428 CYS A C 1
ATOM 3301 O O . CYS A 1 428 ? 1.065 30.021 -16.123 1.00 64.19 428 CYS A O 1
ATOM 3303 N N . CYS A 1 429 ? 0.710 30.279 -18.316 1.00 68.69 429 CYS A N 1
ATOM 3304 C CA . CYS A 1 429 ? 2.097 30.591 -18.670 1.00 68.69 429 CYS A CA 1
ATOM 3305 C C . CYS A 1 429 ? 3.109 29.540 -18.184 1.00 68.69 429 CYS A C 1
ATOM 3307 O O . CYS A 1 429 ? 4.205 29.890 -17.746 1.00 68.69 429 CYS A O 1
ATOM 3309 N N . ASN A 1 430 ? 2.728 28.259 -18.214 1.00 70.06 430 ASN A N 1
ATOM 3310 C CA . ASN A 1 430 ? 3.577 27.172 -17.725 1.00 70.06 430 ASN A CA 1
ATOM 3311 C C . ASN A 1 430 ? 4.488 26.596 -18.809 1.00 70.06 430 ASN A C 1
ATOM 3313 O O . ASN A 1 430 ? 5.454 25.908 -18.484 1.00 70.06 430 ASN A O 1
ATOM 3317 N N . ASN A 1 431 ? 4.191 26.857 -20.084 1.00 72.25 431 ASN A N 1
ATOM 3318 C CA . ASN A 1 431 ? 4.913 26.240 -21.185 1.00 72.25 431 ASN A CA 1
ATOM 3319 C C . ASN A 1 431 ? 5.932 27.219 -21.763 1.00 72.25 431 ASN A C 1
ATOM 3321 O O . ASN A 1 431 ? 5.535 28.301 -22.212 1.00 72.25 431 ASN A O 1
ATOM 3325 N N . PRO A 1 432 ? 7.227 26.868 -21.795 1.00 73.25 432 PRO A N 1
ATOM 3326 C CA . PRO A 1 432 ? 8.192 27.682 -22.502 1.00 73.25 432 PRO A CA 1
ATOM 3327 C C . PRO A 1 432 ? 7.902 27.623 -24.009 1.00 73.25 432 PRO A C 1
ATOM 3329 O O . PRO A 1 432 ? 7.517 26.584 -24.554 1.00 73.25 432 PRO A O 1
ATOM 3332 N N . CYS A 1 433 ? 8.081 28.745 -24.698 1.00 70.44 433 CYS A N 1
ATOM 3333 C CA . CYS A 1 433 ? 8.217 28.770 -26.144 1.00 70.44 433 CYS A CA 1
ATOM 3334 C C . CYS A 1 433 ? 9.439 27.925 -26.512 1.00 70.44 433 CYS A C 1
ATOM 3336 O O . CYS A 1 433 ? 10.508 28.075 -25.918 1.00 70.44 433 CYS A O 1
ATOM 3338 N N . ILE A 1 434 ? 9.277 27.026 -27.480 1.00 70.00 434 ILE A N 1
ATOM 3339 C CA . ILE A 1 434 ? 10.363 26.159 -27.938 1.00 70.00 434 ILE A CA 1
ATOM 3340 C C . ILE A 1 434 ? 11.492 27.041 -28.483 1.00 70.00 434 ILE A C 1
ATOM 3342 O O . ILE A 1 434 ? 11.261 27.935 -29.296 1.00 70.00 434 ILE A O 1
ATOM 3346 N N . GLY A 1 435 ? 12.725 26.797 -28.027 1.00 63.97 435 GLY A N 1
ATOM 3347 C CA . GLY A 1 435 ? 13.902 27.631 -28.311 1.00 63.97 435 GLY A CA 1
ATOM 3348 C C . GLY A 1 435 ? 14.377 27.634 -29.771 1.00 63.97 435 GLY A C 1
ATOM 3349 O O . GLY A 1 435 ? 15.455 28.146 -30.057 1.00 63.97 435 GLY A O 1
ATOM 3350 N N . HIS A 1 436 ? 13.600 27.052 -30.686 1.00 70.94 436 HIS A N 1
ATOM 3351 C CA . HIS A 1 436 ? 13.892 26.948 -32.116 1.00 70.94 436 HIS A CA 1
ATOM 3352 C C . HIS A 1 436 ? 13.039 27.900 -32.974 1.00 70.94 436 HIS A C 1
ATOM 3354 O O . HIS A 1 436 ? 13.103 27.831 -34.200 1.00 70.94 436 HIS A O 1
ATOM 3360 N N . CYS A 1 437 ? 12.265 28.805 -32.360 1.00 73.50 437 CYS A N 1
ATOM 3361 C CA . CYS A 1 437 ? 11.635 29.922 -33.072 1.00 73.50 437 CYS A CA 1
ATOM 3362 C C . CYS A 1 437 ? 12.684 30.953 -33.536 1.00 73.50 437 CYS A C 1
ATOM 3364 O O . CYS A 1 437 ? 13.695 31.158 -32.865 1.00 73.50 437 CYS A O 1
ATOM 3366 N N . ASP A 1 438 ? 12.409 31.666 -34.629 1.00 71.69 438 ASP A N 1
ATOM 3367 C CA . ASP A 1 438 ? 13.241 32.711 -35.269 1.00 71.69 438 ASP A CA 1
ATOM 3368 C C . ASP A 1 438 ? 13.548 33.974 -34.424 1.00 71.69 438 ASP A C 1
ATOM 3370 O O . ASP A 1 438 ? 14.002 34.994 -34.941 1.00 71.69 438 ASP A O 1
ATOM 3374 N N . GLY A 1 439 ? 13.306 33.930 -33.112 1.00 67.06 439 GLY A N 1
ATOM 3375 C CA . GLY A 1 439 ? 13.489 35.054 -32.193 1.00 67.06 439 GLY A CA 1
ATOM 3376 C C . GLY A 1 439 ? 12.278 35.986 -32.072 1.00 67.06 439 GLY A C 1
ATOM 3377 O O . GLY A 1 439 ? 12.276 36.845 -31.191 1.00 67.06 439 GLY A O 1
ATOM 3378 N N . SER A 1 440 ? 11.213 35.796 -32.862 1.00 69.88 440 SER A N 1
ATOM 3379 C CA . SER A 1 440 ? 9.940 36.539 -32.730 1.00 69.88 440 SER A CA 1
ATOM 3380 C C . SER A 1 440 ? 9.027 36.031 -31.597 1.00 69.88 440 SER A C 1
ATOM 3382 O O . SER A 1 440 ? 7.913 36.530 -31.388 1.00 69.88 440 SER A O 1
ATOM 3384 N N . GLY A 1 441 ? 9.507 35.037 -30.846 1.00 73.25 441 GLY A N 1
ATOM 3385 C CA . GLY A 1 441 ? 8.763 34.370 -29.786 1.00 73.25 441 GLY A CA 1
ATOM 3386 C C . GLY A 1 441 ? 7.624 33.501 -30.310 1.00 73.25 441 GLY A C 1
ATOM 3387 O O . GLY A 1 441 ? 7.520 33.229 -31.507 1.00 73.25 441 GLY A O 1
ATOM 3388 N N . CYS A 1 442 ? 6.749 33.063 -29.407 1.00 75.88 442 CYS A N 1
ATOM 3389 C CA . CYS A 1 442 ? 5.598 32.247 -29.763 1.00 75.88 442 CYS A CA 1
ATOM 3390 C C . CYS A 1 442 ? 4.267 32.863 -29.313 1.00 75.88 442 CYS A C 1
ATOM 3392 O O . CYS A 1 442 ? 4.198 33.724 -28.436 1.00 75.88 442 CYS A O 1
ATOM 3394 N N . SER A 1 443 ? 3.186 32.454 -29.965 1.00 77.31 443 SER A N 1
ATOM 3395 C CA . SER A 1 443 ? 1.829 32.881 -29.672 1.00 77.31 443 SER A CA 1
ATOM 3396 C C . SER A 1 443 ? 1.423 32.411 -28.282 1.00 77.31 443 SER A C 1
ATOM 3398 O O . SER A 1 443 ? 1.441 31.219 -27.984 1.00 77.31 443 SER A O 1
ATOM 3400 N N . GLN A 1 444 ? 0.965 33.336 -27.441 1.00 70.75 444 GLN A N 1
ATOM 3401 C CA . GLN A 1 444 ? 0.595 33.018 -26.061 1.00 70.75 444 GLN A CA 1
ATOM 3402 C C . GLN A 1 444 ? -0.589 32.042 -25.961 1.00 70.75 444 GLN A C 1
ATOM 3404 O O . GLN A 1 444 ? -0.731 31.356 -24.953 1.00 70.75 444 GLN A O 1
ATOM 3409 N N . SER A 1 445 ? -1.444 31.944 -26.985 1.00 67.88 445 SER A N 1
ATOM 3410 C CA . SER A 1 445 ? -2.606 31.043 -26.983 1.00 67.88 445 SER A CA 1
ATOM 3411 C C . SER A 1 445 ? -2.283 29.626 -27.433 1.00 67.88 445 SER A C 1
ATOM 3413 O O . SER A 1 445 ? -2.905 28.685 -26.951 1.00 67.88 445 SER A O 1
ATOM 3415 N N . THR A 1 446 ? -1.344 29.485 -28.363 1.00 70.62 446 THR A N 1
ATOM 3416 C CA . THR A 1 446 ? -1.134 28.240 -29.117 1.00 70.62 446 THR A CA 1
ATOM 3417 C C . THR A 1 446 ? 0.280 27.698 -28.998 1.00 70.62 446 THR A C 1
ATOM 3419 O O . THR A 1 446 ? 0.489 26.541 -29.326 1.00 70.62 446 THR A O 1
ATOM 3422 N N . GLY A 1 447 ? 1.245 28.503 -28.550 1.00 72.81 447 GLY A N 1
ATOM 3423 C CA . GLY A 1 447 ? 2.661 28.139 -28.519 1.00 72.81 447 GLY A CA 1
ATOM 3424 C C . GLY A 1 447 ? 3.341 28.160 -29.881 1.00 72.81 447 GLY A C 1
ATOM 3425 O O . GLY A 1 447 ? 4.470 27.692 -30.000 1.00 72.81 447 GLY A O 1
ATOM 3426 N N . TYR A 1 448 ? 2.666 28.676 -30.911 1.00 80.62 448 TYR A N 1
ATOM 3427 C CA . TYR A 1 448 ? 3.164 28.685 -32.286 1.00 80.62 448 TYR A CA 1
ATOM 3428 C C . TYR A 1 448 ? 4.191 29.796 -32.482 1.00 80.62 448 TYR A C 1
ATOM 3430 O O . TYR A 1 448 ? 3.916 30.930 -32.102 1.00 80.62 448 TYR A O 1
ATOM 3438 N N . CYS A 1 449 ? 5.342 29.515 -33.086 1.00 77.44 449 CYS A N 1
ATOM 3439 C CA . CYS A 1 449 ? 6.341 30.535 -33.400 1.00 77.44 449 CYS A CA 1
ATOM 3440 C C . CYS A 1 449 ? 5.726 31.621 -34.299 1.00 77.44 449 CYS A C 1
ATOM 3442 O O . CYS A 1 449 ? 5.176 31.310 -35.356 1.00 77.44 449 CYS A O 1
ATOM 3444 N N . ASN A 1 450 ? 5.810 32.891 -33.891 1.00 75.75 450 ASN A N 1
ATOM 3445 C CA . ASN A 1 450 ? 5.126 33.987 -34.591 1.00 75.75 450 ASN A CA 1
ATOM 3446 C C . ASN A 1 450 ? 5.715 34.255 -35.990 1.00 75.75 450 ASN A C 1
ATOM 3448 O O . ASN A 1 450 ? 4.981 34.662 -36.889 1.00 75.75 450 ASN A O 1
ATOM 3452 N N . GLY A 1 451 ? 7.012 34.008 -36.173 1.00 72.44 451 GLY A N 1
ATOM 3453 C CA . GLY A 1 451 ? 7.747 34.138 -37.435 1.00 72.44 451 GLY A CA 1
ATOM 3454 C C . GLY A 1 451 ? 8.256 32.808 -38.007 1.00 72.44 451 GLY A C 1
ATOM 3455 O O . GLY A 1 451 ? 8.896 32.784 -39.053 1.00 72.44 451 GLY A O 1
ATOM 3456 N N . GLY A 1 452 ? 7.893 31.682 -37.380 1.00 74.94 452 GLY A N 1
ATOM 3457 C CA . GLY A 1 452 ? 8.322 30.342 -37.790 1.00 74.94 452 GLY A CA 1
ATOM 3458 C C . GLY A 1 452 ? 9.638 29.891 -37.147 1.00 74.94 452 GLY A C 1
ATOM 3459 O O . GLY A 1 452 ? 10.087 30.449 -36.144 1.00 74.94 452 GLY A O 1
ATOM 3460 N N . CYS A 1 453 ? 10.217 28.818 -37.687 1.00 74.38 453 CYS A N 1
ATOM 3461 C CA . CYS A 1 453 ? 11.444 28.225 -37.153 1.00 74.38 453 CYS A CA 1
ATOM 3462 C C . CYS A 1 453 ? 12.669 29.027 -37.581 1.00 74.38 453 CYS A C 1
ATOM 3464 O O . CYS A 1 453 ? 12.726 29.506 -38.711 1.00 74.38 453 CYS A O 1
ATOM 3466 N N . ALA A 1 454 ? 13.655 29.139 -36.695 1.00 73.44 454 ALA A N 1
ATOM 3467 C CA . ALA A 1 454 ? 14.883 29.870 -36.969 1.00 73.44 454 ALA A CA 1
ATOM 3468 C C . ALA A 1 454 ? 15.661 29.271 -38.156 1.00 73.44 454 ALA A C 1
ATOM 3470 O O . ALA A 1 454 ? 15.785 28.047 -38.295 1.00 73.44 454 ALA A O 1
ATOM 3471 N N . ASP A 1 455 ? 16.231 30.150 -38.982 1.00 65.75 455 ASP A N 1
ATOM 3472 C CA . ASP A 1 455 ? 17.083 29.774 -40.110 1.00 65.75 455 ASP A CA 1
ATOM 3473 C C . ASP A 1 455 ? 18.305 28.965 -39.633 1.00 65.75 455 ASP A C 1
ATOM 3475 O O . ASP A 1 455 ? 18.931 29.291 -38.623 1.00 65.75 455 ASP A O 1
ATOM 3479 N N . ASN A 1 456 ? 18.663 27.908 -40.374 1.00 59.53 456 ASN A N 1
ATOM 3480 C CA . ASN A 1 456 ? 19.772 26.976 -40.087 1.00 59.53 456 ASN A CA 1
ATOM 3481 C C . ASN A 1 456 ? 19.610 26.079 -38.845 1.00 59.53 456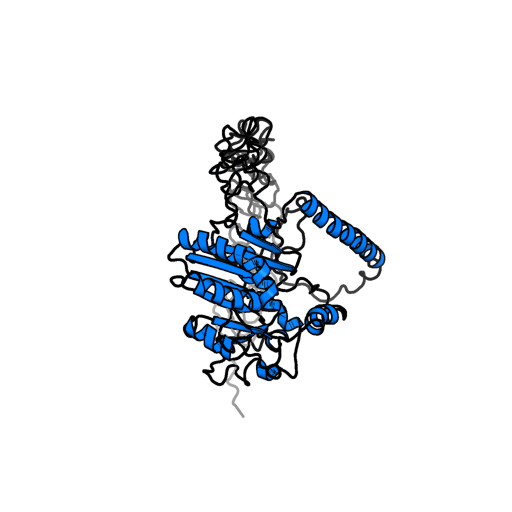 ASN A C 1
ATOM 3483 O O . ASN A 1 456 ? 20.582 25.471 -38.389 1.00 59.53 456 ASN A O 1
ATOM 3487 N N . THR A 1 457 ? 18.404 25.954 -38.294 1.00 62.69 457 THR A N 1
ATOM 3488 C CA . THR A 1 457 ? 18.132 24.944 -37.265 1.00 62.69 457 THR A CA 1
ATOM 3489 C C . THR A 1 457 ? 17.927 23.563 -37.895 1.00 62.69 457 THR A C 1
ATOM 3491 O O . THR A 1 457 ? 17.367 23.436 -38.980 1.00 62.69 457 THR A O 1
ATOM 3494 N N . GLN A 1 458 ? 18.363 22.495 -37.215 1.00 71.06 458 GLN A N 1
ATOM 3495 C CA . GLN A 1 458 ? 18.026 21.109 -37.588 1.00 71.06 458 GLN A CA 1
ATOM 3496 C C . GLN A 1 458 ? 16.567 20.767 -37.231 1.00 71.06 458 GLN A C 1
ATOM 3498 O O . GLN A 1 458 ? 16.268 19.620 -36.920 1.00 71.06 458 GLN A O 1
ATOM 3503 N N . TRP A 1 459 ? 15.673 21.757 -37.200 1.00 72.56 459 TRP A N 1
ATOM 3504 C CA . TRP A 1 459 ? 14.332 21.635 -36.647 1.00 72.56 459 TRP A CA 1
ATOM 3505 C C . TRP A 1 459 ? 13.293 22.200 -37.615 1.00 72.56 459 TRP A C 1
ATOM 3507 O O . TRP A 1 459 ? 13.500 23.227 -38.261 1.00 72.56 459 TRP A O 1
ATOM 3517 N N . TRP A 1 460 ? 12.158 21.523 -37.715 1.00 75.56 460 TRP A N 1
ATOM 3518 C CA . TRP A 1 460 ? 11.039 21.869 -38.573 1.00 75.56 460 TRP A CA 1
ATOM 3519 C C . TRP A 1 460 ? 9.714 21.574 -37.868 1.00 75.56 460 TRP A C 1
ATOM 3521 O O . TRP A 1 460 ? 9.656 21.000 -36.781 1.00 75.56 460 TRP A O 1
ATOM 3531 N N . GLY A 1 461 ? 8.629 22.028 -38.479 1.00 72.38 461 GLY A N 1
ATOM 3532 C CA . GLY A 1 461 ? 7.277 21.864 -37.977 1.00 72.38 461 GLY A CA 1
ATOM 3533 C C . GLY A 1 461 ? 6.499 23.137 -38.248 1.00 72.38 461 GLY A C 1
ATOM 3534 O O . GLY A 1 461 ? 6.915 24.223 -37.857 1.00 72.38 461 GLY A O 1
ATOM 3535 N N . LYS A 1 462 ? 5.342 23.007 -38.901 1.00 61.88 462 LYS A N 1
ATOM 3536 C CA . LYS A 1 462 ? 4.533 24.112 -39.451 1.00 61.88 462 LYS A CA 1
ATOM 3537 C C . LYS A 1 462 ? 4.145 25.216 -38.444 1.00 61.88 462 LYS A C 1
ATOM 3539 O O . LYS A 1 462 ? 3.625 26.244 -38.866 1.00 61.88 462 LYS A O 1
ATOM 3544 N N . ALA A 1 463 ? 4.369 25.011 -37.144 1.00 67.38 463 ALA A N 1
ATOM 3545 C CA . ALA A 1 463 ? 4.010 25.963 -36.101 1.00 67.38 463 ALA A CA 1
ATOM 3546 C C . ALA A 1 463 ? 4.898 25.923 -34.839 1.00 67.38 463 ALA A C 1
ATOM 3548 O O . ALA A 1 463 ? 5.102 26.970 -34.235 1.00 67.38 463 ALA A O 1
ATOM 3549 N N . HIS A 1 464 ? 5.422 24.759 -34.432 1.00 70.62 464 HIS A N 1
ATOM 3550 C CA . HIS A 1 464 ? 6.120 24.597 -33.144 1.00 70.62 464 HIS A CA 1
ATOM 3551 C C . HIS A 1 464 ? 7.630 24.344 -33.231 1.00 70.62 464 HIS A C 1
ATOM 3553 O O . HIS A 1 464 ? 8.311 24.521 -32.225 1.00 70.62 464 HIS A O 1
ATOM 3559 N N . CYS A 1 465 ? 8.160 23.984 -34.406 1.00 73.75 465 CYS A N 1
ATOM 3560 C CA . CYS A 1 465 ? 9.597 23.744 -34.600 1.00 73.75 465 CYS A CA 1
ATOM 3561 C C . CYS A 1 465 ? 10.173 22.678 -33.652 1.00 73.75 465 CYS A C 1
ATOM 3563 O O . CYS A 1 465 ? 11.287 22.809 -33.147 1.00 73.75 465 CYS A O 1
ATOM 3565 N N . ASP A 1 466 ? 9.376 21.649 -33.380 1.00 75.56 466 ASP A N 1
ATOM 3566 C CA . ASP A 1 466 ? 9.614 20.574 -32.418 1.00 75.56 466 ASP A CA 1
ATOM 3567 C C . ASP A 1 466 ? 10.074 19.264 -33.071 1.00 75.56 466 ASP A C 1
ATOM 3569 O O . ASP A 1 466 ? 10.409 18.309 -32.372 1.00 75.56 466 ASP A O 1
ATOM 3573 N N . GLN A 1 467 ? 10.118 19.204 -34.404 1.00 78.06 467 GLN A N 1
ATOM 3574 C CA . GLN A 1 467 ? 10.553 18.021 -35.139 1.00 78.06 467 GLN A CA 1
ATOM 3575 C C . GLN A 1 467 ? 11.976 18.200 -35.627 1.00 78.06 467 GLN A C 1
ATOM 3577 O O . GLN A 1 467 ? 12.306 19.206 -36.244 1.00 78.06 467 GLN A O 1
ATOM 3582 N N . HIS A 1 468 ? 12.833 17.221 -35.365 1.00 74.94 468 HIS A N 1
ATOM 3583 C CA . HIS A 1 468 ? 14.190 17.235 -35.895 1.00 74.94 468 HIS A CA 1
ATOM 3584 C C . HIS A 1 468 ? 14.157 16.868 -37.385 1.00 74.94 468 HIS A C 1
ATOM 3586 O O . HIS A 1 468 ? 13.367 16.018 -37.807 1.00 74.94 468 HIS A O 1
ATOM 3592 N N . CYS A 1 469 ? 14.983 17.519 -38.199 1.00 73.19 469 CYS A N 1
ATOM 3593 C CA . CYS A 1 469 ? 15.211 17.106 -39.578 1.00 73.19 469 CYS A CA 1
ATOM 3594 C C . CYS A 1 469 ? 15.803 15.692 -39.542 1.00 73.19 469 CYS A C 1
ATOM 3596 O O . CYS A 1 469 ? 16.947 15.522 -39.117 1.00 73.19 469 CYS A O 1
ATOM 3598 N N . ILE A 1 470 ? 15.029 14.684 -39.961 1.00 65.12 470 ILE A N 1
ATOM 3599 C CA . ILE A 1 470 ? 15.503 13.297 -40.010 1.00 65.12 470 ILE A CA 1
ATOM 3600 C C . ILE A 1 470 ? 16.763 13.264 -40.886 1.00 65.12 470 ILE A C 1
ATOM 3602 O O . ILE A 1 470 ? 16.821 13.879 -41.950 1.00 65.12 470 ILE A O 1
ATOM 3606 N N . GLY A 1 471 ? 17.819 12.686 -40.311 1.00 63.41 471 GLY A N 1
ATOM 3607 C CA . GLY A 1 471 ? 19.205 12.904 -40.707 1.00 63.41 471 GLY A CA 1
ATOM 3608 C C . GLY A 1 471 ? 19.532 12.471 -42.134 1.00 63.41 471 GLY A C 1
ATOM 3609 O O . GLY A 1 471 ? 18.849 11.640 -42.711 1.00 63.41 471 GLY A O 1
ATOM 3610 N N . HIS A 1 472 ? 20.655 13.005 -42.634 1.00 70.06 472 HIS A N 1
ATOM 3611 C CA . HIS A 1 472 ? 21.316 12.713 -43.920 1.00 70.06 472 HIS A CA 1
ATOM 3612 C C . HIS A 1 472 ? 21.035 13.676 -45.093 1.00 70.06 472 HIS A C 1
ATOM 3614 O O . HIS A 1 472 ? 21.457 13.405 -46.216 1.00 70.06 472 HIS A O 1
ATOM 3620 N N . CYS A 1 473 ? 20.454 14.856 -44.834 1.00 72.00 473 CYS A N 1
ATOM 3621 C CA . CYS A 1 473 ? 20.479 15.980 -45.784 1.00 72.00 473 CYS A CA 1
ATOM 3622 C C . CYS A 1 473 ? 21.916 16.494 -46.042 1.00 72.00 473 CYS A C 1
ATOM 3624 O O . CYS A 1 473 ? 22.750 16.465 -45.133 1.00 72.00 473 CYS A O 1
ATOM 3626 N N . ASP A 1 474 ? 22.189 17.041 -47.234 1.00 70.38 474 ASP A N 1
ATOM 3627 C CA . ASP A 1 474 ? 23.507 17.553 -47.682 1.00 70.38 474 ASP A CA 1
ATOM 3628 C C . ASP A 1 474 ? 23.987 18.860 -46.993 1.00 70.38 474 ASP A C 1
ATOM 3630 O O . ASP A 1 474 ? 24.350 19.854 -47.614 1.00 70.38 474 ASP A O 1
ATOM 3634 N N . GLY A 1 475 ? 23.932 18.918 -45.660 1.00 61.62 475 GLY A N 1
ATOM 3635 C CA . GLY A 1 475 ? 24.476 20.028 -44.865 1.00 61.62 475 GLY A CA 1
ATOM 3636 C C . GLY A 1 475 ? 23.692 21.350 -44.910 1.00 61.62 475 GLY A C 1
ATOM 3637 O O . GLY A 1 475 ? 24.034 22.265 -44.168 1.00 61.62 475 GLY A O 1
ATOM 3638 N N . GLN A 1 476 ? 22.619 21.451 -45.706 1.00 63.47 476 GLN A N 1
ATOM 3639 C CA . GLN A 1 476 ? 21.761 22.649 -45.843 1.00 63.47 476 GLN A CA 1
ATOM 3640 C C . GLN A 1 476 ? 20.490 22.617 -44.965 1.00 63.47 476 GLN A C 1
ATOM 3642 O O . GLN A 1 476 ? 19.564 23.411 -45.159 1.00 63.47 476 GLN A O 1
ATOM 3647 N N . GLY A 1 477 ? 20.417 21.674 -44.018 1.00 68.62 477 GLY A N 1
ATOM 3648 C CA . GLY A 1 477 ? 19.228 21.449 -43.192 1.00 68.62 477 GLY A CA 1
ATOM 3649 C C . GLY A 1 477 ? 18.003 21.017 -44.007 1.00 68.62 477 GLY A C 1
ATOM 3650 O O . GLY A 1 477 ? 18.122 20.551 -45.145 1.00 68.62 477 GLY A O 1
ATOM 3651 N N . CYS A 1 478 ? 16.818 21.169 -43.417 1.00 74.69 478 CYS A N 1
ATOM 3652 C CA . CYS A 1 478 ? 15.550 20.860 -44.063 1.00 74.69 478 CYS A CA 1
ATOM 3653 C C . CYS A 1 478 ? 14.602 22.067 -44.071 1.00 74.69 478 CYS A C 1
ATOM 3655 O O . CYS A 1 478 ? 14.733 23.004 -43.284 1.00 74.69 478 CYS A O 1
ATOM 3657 N N . LYS A 1 479 ? 13.635 22.054 -44.986 1.00 77.00 479 LYS A N 1
ATOM 3658 C CA . LYS A 1 479 ? 12.602 23.067 -45.124 1.00 77.00 479 LYS A CA 1
ATOM 3659 C C . LYS A 1 479 ? 11.720 23.047 -43.885 1.00 77.00 479 LYS A C 1
ATOM 3661 O O . LYS A 1 479 ? 11.006 22.083 -43.626 1.00 77.00 479 LYS A O 1
ATOM 3666 N N . GLN A 1 480 ? 11.688 24.160 -43.169 1.00 73.06 480 GLN A N 1
ATOM 3667 C CA . GLN A 1 480 ? 11.093 24.288 -41.836 1.00 73.06 480 GLN A CA 1
ATOM 3668 C C . GLN A 1 480 ? 9.577 24.018 -41.801 1.00 73.06 480 GLN A C 1
ATOM 3670 O O . GLN A 1 480 ? 9.003 23.762 -40.746 1.00 73.06 480 GLN A O 1
ATOM 3675 N N . THR A 1 481 ? 8.908 24.048 -42.957 1.00 68.56 481 THR A N 1
ATOM 3676 C CA . THR A 1 481 ? 7.467 23.782 -43.083 1.00 68.56 481 THR A CA 1
ATOM 3677 C C . THR A 1 481 ? 7.124 22.332 -43.405 1.00 68.56 481 THR A C 1
ATOM 3679 O O . THR A 1 481 ? 6.023 21.902 -43.063 1.00 68.56 481 THR A O 1
ATOM 3682 N N . THR A 1 482 ? 8.020 21.597 -44.066 1.00 72.44 482 THR A N 1
ATOM 3683 C CA . THR A 1 482 ? 7.728 20.261 -44.611 1.00 72.44 482 THR A CA 1
ATOM 3684 C C . THR A 1 482 ? 8.701 19.178 -44.161 1.00 72.44 482 THR A C 1
ATOM 3686 O O . THR A 1 482 ? 8.376 18.012 -44.319 1.00 72.44 482 THR A O 1
ATOM 3689 N N . GLY A 1 483 ? 9.866 19.538 -43.615 1.00 73.50 483 GLY A N 1
ATOM 3690 C CA . GLY A 1 483 ? 10.905 18.587 -43.217 1.00 73.50 483 GLY A CA 1
ATOM 3691 C C . GLY A 1 483 ? 11.817 18.138 -44.356 1.00 73.50 483 GLY A C 1
ATOM 3692 O O . GLY A 1 483 ? 12.668 17.283 -44.150 1.00 73.50 483 GLY A O 1
ATOM 3693 N N . PHE A 1 484 ? 11.668 18.719 -45.551 1.00 78.75 484 PHE A N 1
ATOM 3694 C CA . PHE A 1 484 ? 12.334 18.242 -46.769 1.00 78.75 484 PHE A CA 1
ATOM 3695 C C . PHE A 1 484 ? 13.764 18.768 -46.867 1.00 78.75 484 PHE A C 1
ATOM 3697 O O . PHE A 1 484 ? 13.983 19.961 -46.670 1.00 78.75 484 PHE A O 1
ATOM 3704 N N . CYS A 1 485 ? 14.738 17.938 -47.213 1.00 76.50 485 CYS A N 1
ATOM 3705 C CA . CYS A 1 485 ? 16.123 18.363 -47.389 1.00 76.50 485 CYS A CA 1
ATOM 3706 C C . CYS A 1 485 ? 16.246 19.428 -48.493 1.00 76.50 485 CYS A C 1
ATOM 3708 O O . CYS A 1 485 ? 15.877 19.187 -49.641 1.00 76.50 485 CYS A O 1
ATOM 3710 N N . ASN A 1 486 ? 16.825 20.593 -48.176 1.00 73.00 486 ASN A N 1
ATOM 3711 C CA . ASN A 1 486 ? 16.951 21.706 -49.134 1.00 73.00 486 ASN A CA 1
ATOM 3712 C C . ASN A 1 486 ? 17.895 21.398 -50.318 1.00 73.00 486 ASN A C 1
ATOM 3714 O O . ASN A 1 486 ? 17.798 22.044 -51.358 1.00 73.00 486 ASN A O 1
ATOM 3718 N N . GLY A 1 487 ? 18.804 20.429 -50.154 1.00 70.69 487 GLY A N 1
ATOM 3719 C CA . GLY A 1 487 ? 19.779 19.992 -51.163 1.00 70.69 487 GLY A CA 1
ATOM 3720 C C . GLY A 1 487 ? 19.689 18.508 -51.535 1.00 70.69 487 GLY A C 1
ATOM 3721 O O . GLY A 1 487 ? 20.595 18.003 -52.184 1.00 70.69 487 GLY A O 1
ATOM 3722 N N . GLY A 1 488 ? 18.627 17.803 -51.122 1.00 73.94 488 GLY A N 1
ATOM 3723 C CA . GLY A 1 488 ? 18.521 16.346 -51.280 1.00 73.94 488 GLY A CA 1
ATOM 3724 C C . GLY A 1 488 ? 19.370 15.546 -50.280 1.00 73.94 488 GLY A C 1
ATOM 3725 O O . GLY A 1 488 ? 19.873 16.091 -49.288 1.00 73.94 488 GLY A O 1
ATOM 3726 N N . CYS A 1 489 ? 19.480 14.235 -50.516 1.00 74.50 489 CYS A N 1
ATOM 3727 C CA . CYS A 1 489 ? 20.243 13.319 -49.662 1.00 74.50 489 CYS A CA 1
ATOM 3728 C C . CYS A 1 489 ? 21.736 13.438 -49.941 1.00 74.50 489 CYS A C 1
ATOM 3730 O O . CYS A 1 489 ? 22.146 13.532 -51.093 1.00 74.50 489 CYS A O 1
ATOM 3732 N N . SER A 1 490 ? 22.551 13.411 -48.890 1.00 71.44 490 SER A N 1
ATOM 3733 C CA . SER A 1 490 ? 23.997 13.573 -49.013 1.00 71.44 490 SER A CA 1
ATOM 3734 C C . SER A 1 490 ? 24.637 12.428 -49.810 1.00 71.44 490 SER A C 1
ATOM 3736 O O . SER A 1 490 ? 24.386 11.250 -49.537 1.00 71.44 490 SER A O 1
ATOM 3738 N N . ASP A 1 491 ? 25.527 12.778 -50.742 1.00 62.31 491 ASP A N 1
ATOM 3739 C CA . ASP A 1 491 ? 26.145 11.879 -51.734 1.00 62.31 491 ASP A CA 1
ATOM 3740 C C . ASP A 1 491 ? 26.942 10.694 -51.145 1.00 62.31 491 ASP A C 1
ATOM 3742 O O . ASP A 1 491 ? 27.213 9.722 -51.846 1.00 62.31 491 ASP A O 1
ATOM 3746 N N . ASN A 1 492 ? 27.292 10.735 -49.853 1.00 59.41 492 ASN A N 1
ATOM 3747 C CA . ASN A 1 492 ? 28.064 9.693 -49.154 1.00 59.41 492 ASN A CA 1
ATOM 3748 C C . ASN A 1 492 ? 27.250 8.886 -48.134 1.00 59.41 492 ASN A C 1
ATOM 3750 O O . ASN A 1 492 ? 27.808 8.125 -47.336 1.00 59.41 492 ASN A O 1
ATOM 3754 N N . THR A 1 493 ? 25.939 9.084 -48.097 1.00 60.69 493 THR A N 1
ATOM 3755 C CA . THR A 1 493 ? 25.081 8.473 -47.087 1.00 60.69 493 THR A CA 1
ATOM 3756 C C . THR A 1 493 ? 24.416 7.234 -47.678 1.00 60.69 493 THR A C 1
ATOM 3758 O O . THR A 1 493 ? 24.021 7.218 -48.839 1.00 60.69 493 THR A O 1
ATOM 3761 N N . ARG A 1 494 ? 24.319 6.147 -46.901 1.00 72.31 494 ARG A N 1
ATOM 3762 C CA . ARG A 1 494 ? 23.575 4.939 -47.295 1.00 72.31 494 ARG A CA 1
ATOM 3763 C C . ARG A 1 494 ? 22.068 5.212 -47.307 1.00 72.31 494 ARG A C 1
ATOM 3765 O O . ARG A 1 494 ? 21.339 4.350 -46.866 1.00 72.31 494 ARG A O 1
ATOM 3772 N N . TRP A 1 495 ? 21.589 6.389 -47.700 1.00 76.06 495 TRP A N 1
ATOM 3773 C CA . TRP A 1 495 ? 20.211 6.810 -47.464 1.00 76.06 495 TRP A CA 1
ATOM 3774 C C . TRP A 1 495 ? 19.580 7.432 -48.715 1.00 76.06 495 TRP A C 1
ATOM 3776 O O . TRP A 1 495 ? 20.249 8.122 -49.482 1.00 76.06 495 TRP A O 1
ATOM 3786 N N . TRP A 1 496 ? 18.294 7.163 -48.931 1.00 79.25 496 TRP A N 1
ATOM 3787 C CA . TRP A 1 496 ? 17.495 7.585 -50.079 1.00 79.25 496 TRP A CA 1
ATOM 3788 C C . TRP A 1 496 ? 16.047 7.885 -49.662 1.00 79.25 496 TRP A C 1
ATOM 3790 O O . TRP A 1 496 ? 15.614 7.546 -48.559 1.00 79.25 496 TRP A O 1
ATOM 3800 N N . GLY A 1 497 ? 15.289 8.520 -50.550 1.00 74.38 497 GLY A N 1
ATOM 3801 C CA . GLY A 1 497 ? 13.872 8.836 -50.378 1.00 74.38 497 GLY A CA 1
ATOM 3802 C C . GLY A 1 497 ? 13.557 10.211 -50.954 1.00 74.38 497 GLY A C 1
ATOM 3803 O O . GLY A 1 497 ? 14.367 11.124 -50.806 1.00 74.38 497 GLY A O 1
ATOM 3804 N N . ASP A 1 498 ? 12.391 10.347 -51.595 1.00 66.38 498 ASP A N 1
ATOM 3805 C CA . ASP A 1 498 ? 11.915 11.563 -52.271 1.00 66.38 498 ASP A CA 1
ATOM 3806 C C . ASP A 1 498 ? 11.769 12.746 -51.290 1.00 66.38 498 ASP A C 1
ATOM 3808 O O . ASP A 1 498 ? 10.667 13.107 -50.897 1.00 66.38 498 ASP A O 1
ATOM 3812 N N . GLU A 1 499 ? 12.890 13.363 -50.905 1.00 69.81 499 GLU A N 1
ATOM 3813 C CA . GLU A 1 499 ? 13.034 14.621 -50.153 1.00 69.81 499 GLU A CA 1
ATOM 3814 C C . GLU A 1 499 ? 13.259 14.507 -48.625 1.00 69.81 499 GLU A C 1
ATOM 3816 O O . GLU A 1 499 ? 13.676 15.500 -48.034 1.00 69.81 499 GLU A O 1
ATOM 3821 N N . HIS A 1 500 ? 13.092 13.341 -47.977 1.00 71.94 500 HIS A N 1
ATOM 3822 C CA . HIS A 1 500 ? 13.345 13.173 -46.518 1.00 71.94 500 HIS A CA 1
ATOM 3823 C C . HIS A 1 500 ? 14.566 12.321 -46.153 1.00 71.94 500 HIS A C 1
ATOM 3825 O O . HIS A 1 500 ? 15.014 12.385 -45.012 1.00 71.94 500 HIS A O 1
ATOM 3831 N N . CYS A 1 501 ? 15.103 11.539 -47.095 1.00 76.06 501 CYS A N 1
ATOM 3832 C CA . CYS A 1 501 ? 16.322 10.743 -46.895 1.00 76.06 501 CYS A CA 1
ATOM 3833 C C . CYS A 1 501 ? 16.265 9.770 -45.703 1.00 76.06 501 CYS A C 1
ATOM 3835 O O . CYS A 1 501 ? 17.258 9.549 -45.015 1.00 76.06 501 CYS A O 1
ATOM 3837 N N . ASP A 1 502 ? 15.097 9.176 -45.465 1.00 77.44 502 ASP A N 1
ATOM 3838 C CA . ASP A 1 502 ? 14.782 8.344 -44.303 1.00 77.44 502 ASP A CA 1
ATOM 3839 C C . ASP A 1 502 ? 14.923 6.830 -44.554 1.00 77.44 502 ASP A C 1
ATOM 3841 O O . ASP A 1 502 ? 14.699 6.032 -43.641 1.00 77.44 502 ASP A O 1
ATOM 3845 N N . ARG A 1 503 ? 15.302 6.399 -45.767 1.00 80.69 503 ARG A N 1
ATOM 3846 C CA . ARG A 1 503 ? 15.413 4.973 -46.133 1.00 80.69 503 ARG A CA 1
ATOM 3847 C C . ARG A 1 503 ? 16.848 4.561 -46.383 1.00 80.69 503 ARG A C 1
ATOM 3849 O O . ARG A 1 503 ? 17.525 5.202 -47.171 1.00 80.69 503 ARG A O 1
ATOM 3856 N N . GLU A 1 504 ? 17.303 3.460 -45.791 1.00 79.56 504 GLU A N 1
ATOM 3857 C CA . GLU A 1 504 ? 18.661 2.969 -46.042 1.00 79.56 504 GLU A CA 1
ATOM 3858 C C . GLU A 1 504 ? 18.761 2.286 -47.427 1.00 79.56 504 GLU A C 1
ATOM 3860 O O . GLU A 1 504 ? 17.878 1.527 -47.838 1.00 79.56 504 GLU A O 1
ATOM 3865 N N . CYS A 1 505 ? 19.842 2.540 -48.162 1.00 78.06 505 CYS A N 1
ATOM 3866 C CA . CYS A 1 505 ? 20.255 1.777 -49.327 1.00 78.06 505 CYS A CA 1
ATOM 3867 C C . CYS A 1 505 ? 20.541 0.337 -48.899 1.00 78.06 505 CYS A C 1
ATOM 3869 O O . CYS A 1 505 ? 21.317 0.091 -47.973 1.00 78.06 505 CYS A O 1
ATOM 3871 N N . VAL A 1 506 ? 19.974 -0.626 -49.623 1.00 74.56 506 VAL A N 1
ATOM 3872 C CA . VAL A 1 506 ? 20.225 -2.049 -49.378 1.00 74.56 506 VAL A CA 1
ATOM 3873 C C . VAL A 1 506 ? 21.723 -2.332 -49.552 1.00 74.56 506 VAL A C 1
ATOM 3875 O O . VAL A 1 506 ? 22.318 -2.011 -50.581 1.00 74.56 506 VAL A O 1
ATOM 3878 N N . GLY A 1 507 ? 22.352 -2.958 -48.552 1.00 73.31 507 GLY A N 1
ATOM 3879 C CA . GLY A 1 507 ? 23.803 -3.215 -48.498 1.00 73.31 507 GLY A CA 1
ATOM 3880 C C . GLY A 1 507 ? 24.351 -4.197 -49.546 1.00 73.31 507 GLY A C 1
ATOM 3881 O O . GLY A 1 507 ? 25.485 -4.658 -49.425 1.00 73.31 507 GLY A O 1
ATOM 3882 N N . HIS A 1 508 ? 23.555 -4.543 -50.556 1.00 83.44 508 HIS A N 1
ATOM 3883 C CA . HIS A 1 508 ? 23.883 -5.487 -51.621 1.00 83.44 508 HIS A CA 1
ATOM 3884 C C . HIS A 1 508 ? 24.112 -4.811 -52.984 1.00 83.44 508 HIS A C 1
ATOM 3886 O O . HIS A 1 508 ? 24.297 -5.509 -53.982 1.00 83.44 508 HIS A O 1
ATOM 3892 N N . CYS A 1 509 ? 24.155 -3.475 -53.034 1.00 82.44 509 CYS A N 1
ATOM 3893 C CA . CYS A 1 509 ? 24.638 -2.734 -54.200 1.00 82.44 509 CYS A CA 1
ATOM 3894 C C . CYS A 1 509 ? 26.156 -2.916 -54.395 1.00 82.44 509 CYS A C 1
ATOM 3896 O O . CYS A 1 509 ? 26.921 -2.935 -53.427 1.00 82.44 509 CYS A O 1
ATOM 3898 N N . ASP A 1 510 ? 26.614 -2.999 -55.642 1.00 77.81 510 ASP A N 1
ATOM 3899 C CA . ASP A 1 510 ? 28.036 -3.117 -55.971 1.00 77.81 510 ASP A CA 1
ATOM 3900 C C . ASP A 1 510 ? 28.748 -1.753 -55.912 1.00 77.81 510 ASP A C 1
ATOM 3902 O O . ASP A 1 510 ? 28.667 -0.955 -56.836 1.00 77.81 510 ASP A O 1
ATOM 3906 N N . GLY A 1 511 ? 29.412 -1.442 -54.795 1.00 68.44 511 GLY A N 1
ATOM 3907 C CA . GLY A 1 511 ? 30.453 -0.402 -54.681 1.00 68.44 511 GLY A CA 1
ATOM 3908 C C . GLY A 1 511 ? 30.081 1.077 -54.913 1.00 68.44 511 GLY A C 1
ATOM 3909 O O . GLY A 1 511 ? 30.875 1.939 -54.549 1.00 68.44 511 GLY A O 1
ATOM 3910 N N . GLN A 1 512 ? 28.913 1.400 -55.478 1.00 68.06 512 GLN A N 1
ATOM 3911 C CA . GLN A 1 512 ? 28.493 2.764 -55.863 1.00 68.06 512 GLN A CA 1
ATOM 3912 C C . GLN A 1 512 ? 27.219 3.244 -55.139 1.00 68.06 512 GLN A C 1
ATOM 3914 O O . GLN A 1 512 ? 26.615 4.243 -55.528 1.00 68.06 512 GLN A O 1
ATOM 3919 N N . GLY A 1 513 ? 26.788 2.521 -54.097 1.00 76.06 513 GLY A N 1
ATOM 3920 C CA . GLY A 1 513 ? 25.570 2.842 -53.348 1.00 76.06 513 GLY A CA 1
ATOM 3921 C C . GLY A 1 513 ? 24.294 2.750 -54.196 1.00 76.06 513 GLY A C 1
ATOM 3922 O O . GLY A 1 513 ? 24.272 2.097 -55.245 1.00 76.06 513 GLY A O 1
ATOM 3923 N N . CYS A 1 514 ? 23.225 3.393 -53.724 1.00 80.62 514 CYS A N 1
ATOM 3924 C CA . CYS A 1 514 ? 21.947 3.463 -54.422 1.00 80.62 514 CYS A CA 1
ATOM 3925 C C . CYS A 1 514 ? 21.589 4.901 -54.819 1.00 80.62 514 CYS A C 1
ATOM 3927 O O . CYS A 1 514 ? 22.099 5.864 -54.249 1.00 80.62 514 CYS A O 1
ATOM 3929 N N . ASN A 1 515 ? 20.735 5.047 -55.826 1.00 83.25 515 ASN A N 1
ATOM 3930 C CA . ASN A 1 515 ? 20.194 6.320 -56.262 1.00 83.25 515 ASN A CA 1
ATOM 3931 C C . ASN A 1 515 ? 19.356 6.933 -55.137 1.00 83.25 515 ASN A C 1
ATOM 3933 O O . ASN A 1 515 ? 18.456 6.290 -54.600 1.00 83.25 515 ASN A O 1
ATOM 3937 N N . GLN A 1 516 ? 19.620 8.196 -54.826 1.00 77.31 516 GLN A N 1
ATOM 3938 C CA . GLN A 1 516 ? 19.049 8.884 -53.671 1.00 77.31 516 GLN A CA 1
ATOM 3939 C C . GLN A 1 516 ? 17.540 9.157 -53.793 1.00 77.31 516 GLN A C 1
ATOM 3941 O O . GLN A 1 516 ? 16.890 9.418 -52.785 1.00 77.31 516 GLN A O 1
ATOM 3946 N N . HIS A 1 517 ? 16.969 9.067 -54.997 1.00 76.19 517 HIS A N 1
ATOM 3947 C CA . HIS A 1 517 ? 15.539 9.275 -55.244 1.00 76.19 517 HIS A CA 1
ATOM 3948 C C . HIS A 1 517 ? 14.800 7.941 -55.373 1.00 76.19 517 HIS A C 1
ATOM 3950 O O . HIS A 1 517 ? 13.752 7.740 -54.770 1.00 76.19 517 HIS A O 1
ATOM 3956 N N . THR A 1 518 ? 15.360 6.986 -56.121 1.00 79.06 518 THR A N 1
ATOM 3957 C CA . THR A 1 518 ? 14.658 5.731 -56.436 1.00 79.06 518 THR A CA 1
ATOM 3958 C C . THR A 1 518 ? 15.039 4.549 -55.545 1.00 79.06 518 THR A C 1
ATOM 3960 O O . THR A 1 518 ? 14.312 3.556 -55.523 1.00 79.06 518 THR A O 1
ATOM 3963 N N . GLY A 1 519 ? 16.173 4.618 -54.841 1.00 78.88 519 GLY A N 1
ATOM 3964 C CA . GLY A 1 519 ? 16.733 3.506 -54.067 1.00 78.88 519 GLY A CA 1
ATOM 3965 C C . GLY A 1 519 ? 17.459 2.455 -54.910 1.00 78.88 519 GLY A C 1
ATOM 3966 O O . GLY A 1 519 ? 17.868 1.422 -54.382 1.00 78.88 519 GLY A O 1
ATOM 3967 N N . TYR A 1 520 ? 17.626 2.703 -56.214 1.00 86.12 520 TYR A N 1
ATOM 3968 C CA . TYR A 1 520 ? 18.126 1.709 -57.171 1.00 86.12 520 TYR A CA 1
ATOM 3969 C C . TYR A 1 520 ? 19.648 1.639 -57.123 1.00 86.12 520 TYR A C 1
ATOM 3971 O O . TYR A 1 520 ? 20.309 2.673 -57.109 1.00 86.12 520 TYR A O 1
ATOM 3979 N N . CYS A 1 521 ? 20.238 0.450 -57.131 1.00 83.50 521 CYS A N 1
ATOM 3980 C CA . CYS A 1 521 ? 21.691 0.317 -57.052 1.00 83.50 521 CYS A CA 1
ATOM 3981 C C . CYS A 1 521 ? 22.378 0.865 -58.314 1.00 83.50 521 CYS A C 1
ATOM 3983 O O . CYS A 1 521 ? 22.147 0.371 -59.418 1.00 83.50 521 CYS A O 1
ATOM 3985 N N . ASN A 1 522 ? 23.271 1.848 -58.150 1.00 81.69 522 ASN A N 1
ATOM 3986 C CA . ASN A 1 522 ? 23.874 2.588 -59.270 1.00 81.69 522 ASN A CA 1
ATOM 3987 C C . ASN A 1 522 ? 24.771 1.718 -60.170 1.00 81.69 522 ASN A C 1
ATOM 3989 O O . ASN A 1 522 ? 24.881 1.972 -61.366 1.00 81.69 522 ASN A O 1
ATOM 3993 N N . ALA A 1 523 ? 25.403 0.689 -59.603 1.00 82.00 523 ALA A N 1
ATOM 3994 C CA . ALA A 1 523 ? 26.280 -0.243 -60.318 1.00 82.00 523 ALA A CA 1
ATOM 3995 C C . ALA A 1 523 ? 25.771 -1.697 -60.274 1.00 82.00 523 ALA A C 1
ATOM 3997 O O . ALA A 1 523 ? 26.518 -2.637 -60.531 1.00 82.00 523 ALA A O 1
ATOM 3998 N N . GLY A 1 524 ? 24.477 -1.889 -59.989 1.00 82.31 524 GLY A N 1
ATOM 3999 C CA . GLY A 1 524 ? 23.858 -3.213 -59.914 1.00 82.31 524 GLY A CA 1
ATOM 4000 C C . GLY A 1 524 ? 24.159 -3.964 -58.613 1.00 82.31 524 GLY A C 1
ATOM 4001 O O . GLY A 1 524 ? 24.565 -3.373 -57.612 1.00 82.31 524 GLY A O 1
ATOM 4002 N N . CYS A 1 525 ? 23.896 -5.274 -58.615 1.00 85.06 525 CYS A N 1
ATOM 4003 C CA . CYS A 1 525 ? 23.863 -6.104 -57.408 1.00 85.06 525 CYS A CA 1
ATOM 4004 C C . CYS A 1 525 ? 25.099 -6.978 -57.229 1.00 85.06 525 CYS A C 1
ATOM 4006 O O . CYS A 1 525 ? 25.472 -7.729 -58.135 1.00 85.06 525 CYS A O 1
ATOM 4008 N N . ASN A 1 526 ? 25.643 -7.005 -56.015 1.00 83.88 526 ASN A N 1
ATOM 4009 C CA . ASN A 1 526 ? 26.753 -7.877 -55.639 1.00 83.88 526 ASN A CA 1
ATOM 4010 C C . ASN A 1 526 ? 26.303 -9.354 -55.515 1.00 83.88 526 ASN A C 1
ATOM 4012 O O . ASN A 1 526 ? 25.160 -9.646 -55.162 1.00 83.88 526 ASN A O 1
ATOM 4016 N N . GLY A 1 527 ? 27.194 -10.304 -55.809 1.00 82.75 527 GLY A N 1
ATOM 4017 C CA . GLY A 1 527 ? 27.044 -11.727 -55.477 1.00 82.75 527 GLY A CA 1
ATOM 4018 C C . GLY A 1 527 ? 25.752 -12.367 -55.988 1.00 82.75 527 GLY A C 1
ATOM 4019 O O . GLY A 1 527 ? 25.454 -12.322 -57.179 1.00 82.75 527 GLY A O 1
ATOM 4020 N N . LYS A 1 528 ? 24.958 -12.947 -55.083 1.00 83.88 528 LYS A N 1
ATOM 4021 C CA . LYS A 1 528 ? 23.690 -13.623 -55.406 1.00 83.88 528 LYS A CA 1
ATOM 4022 C C . LYS A 1 528 ? 22.467 -12.707 -55.356 1.00 83.88 528 LYS A C 1
ATOM 4024 O O . LYS A 1 528 ? 21.357 -13.216 -55.303 1.00 83.88 528 LYS A O 1
ATOM 4029 N N . TRP A 1 529 ? 22.630 -11.390 -55.345 1.00 86.69 529 TRP A N 1
ATOM 4030 C CA . TRP A 1 529 ? 21.499 -10.463 -55.273 1.00 86.69 529 TRP A CA 1
ATOM 4031 C C . TRP A 1 529 ? 21.055 -10.009 -56.668 1.00 86.69 529 TRP A C 1
ATOM 4033 O O . TRP A 1 529 ? 21.875 -9.974 -57.596 1.00 86.69 529 TRP A O 1
ATOM 4043 N N . TRP A 1 530 ? 19.768 -9.700 -56.826 1.00 85.88 530 TRP A N 1
ATOM 4044 C CA . TRP A 1 530 ? 19.139 -9.282 -58.082 1.00 85.88 530 TRP A CA 1
ATOM 4045 C C . TRP A 1 530 ? 17.957 -8.326 -57.842 1.00 85.88 530 TRP A C 1
ATOM 4047 O O . TRP A 1 530 ? 17.497 -8.156 -56.711 1.00 85.88 530 TRP A O 1
ATOM 4057 N N . GLY A 1 531 ? 17.476 -7.701 -58.919 1.00 84.62 531 GLY A N 1
ATOM 4058 C CA . GLY A 1 531 ? 16.451 -6.656 -58.889 1.00 84.62 531 GLY A CA 1
ATOM 4059 C C . GLY A 1 531 ? 17.057 -5.250 -58.836 1.00 84.62 531 GLY A C 1
ATOM 4060 O O . GLY A 1 531 ? 18.231 -5.081 -58.525 1.00 84.62 531 GLY A O 1
ATOM 4061 N N . LEU A 1 532 ? 16.257 -4.221 -59.135 1.00 83.56 532 LEU A N 1
ATOM 4062 C CA . LEU A 1 532 ? 16.738 -2.830 -59.221 1.00 83.56 532 LEU A CA 1
ATOM 4063 C C . LEU A 1 532 ? 17.331 -2.312 -57.893 1.00 83.56 532 LEU A C 1
ATOM 4065 O O . LEU A 1 532 ? 18.235 -1.480 -57.915 1.00 83.56 532 LEU A O 1
ATOM 4069 N N . ASN A 1 533 ? 16.873 -2.857 -56.760 1.00 83.50 533 ASN A N 1
ATOM 4070 C CA . ASN A 1 533 ? 17.326 -2.512 -55.405 1.00 83.50 533 ASN A CA 1
ATOM 4071 C C . ASN A 1 533 ? 18.241 -3.567 -54.773 1.00 83.50 533 ASN A C 1
ATOM 4073 O O . ASN A 1 533 ? 18.686 -3.385 -53.643 1.00 83.50 533 ASN A O 1
ATOM 4077 N N . CYS A 1 534 ? 18.495 -4.684 -55.462 1.00 84.44 534 CYS A N 1
ATOM 4078 C CA . CYS A 1 534 ? 19.297 -5.796 -54.944 1.00 84.44 534 CYS A CA 1
ATOM 4079 C C . CYS A 1 534 ? 18.790 -6.381 -53.615 1.00 84.44 534 CYS A C 1
ATOM 4081 O O . CYS A 1 534 ? 19.566 -6.860 -52.792 1.00 84.44 534 CYS A O 1
ATOM 4083 N N . ASP A 1 535 ? 17.478 -6.355 -53.418 1.00 84.69 535 ASP A N 1
ATOM 4084 C CA . ASP A 1 535 ? 16.750 -6.860 -52.253 1.00 84.69 535 ASP A CA 1
ATOM 4085 C C . ASP A 1 535 ? 16.351 -8.339 -52.384 1.00 84.69 535 ASP A C 1
ATOM 4087 O O . ASP A 1 535 ? 15.951 -8.968 -51.405 1.00 84.69 535 ASP A O 1
ATOM 4091 N N . ASN A 1 536 ? 16.499 -8.925 -53.575 1.00 86.25 536 ASN A N 1
ATOM 4092 C CA . ASN A 1 536 ? 16.145 -10.314 -53.844 1.00 86.25 536 ASN A CA 1
ATOM 4093 C C . ASN A 1 536 ? 17.390 -11.194 -53.987 1.00 86.25 536 ASN A C 1
ATOM 4095 O O . ASN A 1 536 ? 18.359 -10.798 -54.631 1.00 86.25 536 ASN A O 1
ATOM 4099 N N . SER A 1 537 ? 17.362 -12.410 -53.425 1.00 85.81 537 SER A N 1
ATOM 4100 C CA . SER A 1 537 ? 18.493 -13.348 -53.483 1.00 85.81 537 SER A CA 1
ATOM 4101 C C . SER A 1 537 ? 18.228 -14.566 -54.374 1.00 85.81 537 SER A C 1
ATOM 4103 O O . SER A 1 537 ? 17.189 -15.219 -54.317 1.00 85.81 537 SER A O 1
ATOM 4105 N N . CYS A 1 538 ? 19.231 -14.910 -55.169 1.00 81.88 538 CYS A N 1
ATOM 4106 C CA . CYS A 1 538 ? 19.389 -16.129 -55.948 1.00 81.88 538 CYS A CA 1
ATOM 4107 C C . CYS A 1 538 ? 20.056 -17.223 -55.094 1.00 81.88 538 CYS A C 1
ATOM 4109 O O . CYS A 1 538 ? 21.113 -17.743 -55.453 1.00 81.88 538 CYS A O 1
ATOM 4111 N N . ALA A 1 539 ? 19.491 -17.560 -53.931 1.00 73.75 539 ALA A N 1
ATOM 4112 C CA . ALA A 1 539 ? 20.138 -18.449 -52.951 1.00 73.75 539 ALA A CA 1
ATOM 4113 C C . ALA A 1 539 ? 20.582 -19.816 -53.525 1.00 73.75 539 ALA A C 1
ATOM 4115 O O . ALA A 1 539 ? 21.541 -20.413 -53.038 1.00 73.75 539 ALA A O 1
ATOM 4116 N N . GLN A 1 540 ? 19.898 -20.285 -54.572 1.00 74.38 540 GLN A N 1
ATOM 4117 C CA . GLN A 1 540 ? 20.088 -21.587 -55.221 1.00 74.38 540 GLN A CA 1
ATOM 4118 C C . GLN A 1 540 ? 21.122 -21.575 -56.368 1.00 74.38 540 GLN A C 1
ATOM 4120 O O . GLN A 1 540 ? 21.475 -22.642 -56.865 1.00 74.38 540 GLN A O 1
ATOM 4125 N N . CYS A 1 541 ? 21.605 -20.405 -56.801 1.00 76.00 541 CYS A N 1
ATOM 4126 C CA . CYS A 1 541 ? 22.599 -20.299 -57.874 1.00 76.00 541 CYS A CA 1
ATOM 4127 C C . CYS A 1 541 ? 24.028 -20.258 -57.301 1.00 76.00 541 CYS A C 1
ATOM 4129 O O . CYS A 1 541 ? 24.227 -19.925 -56.128 1.00 76.00 541 CYS A O 1
ATOM 4131 N N . ASP A 1 542 ? 25.037 -20.567 -58.116 1.00 72.12 542 ASP A N 1
ATOM 4132 C CA . ASP A 1 542 ? 26.425 -20.204 -57.808 1.00 72.12 542 ASP A CA 1
ATOM 4133 C C . ASP A 1 542 ? 26.642 -18.682 -57.966 1.00 72.12 542 ASP A C 1
ATOM 4135 O O . ASP A 1 542 ? 25.792 -17.967 -58.504 1.00 72.12 542 ASP A O 1
ATOM 4139 N N . ASP A 1 543 ? 27.757 -18.156 -57.445 1.00 65.06 543 ASP A N 1
ATOM 4140 C CA . ASP A 1 543 ? 28.006 -16.702 -57.389 1.00 65.06 543 ASP A CA 1
ATOM 4141 C C . ASP A 1 543 ? 28.092 -16.033 -58.777 1.00 65.06 543 ASP A C 1
ATOM 4143 O O . ASP A 1 543 ? 27.918 -14.821 -58.887 1.00 65.06 543 ASP A O 1
ATOM 4147 N N . PHE A 1 544 ? 28.301 -16.813 -59.842 1.00 66.94 544 PHE A N 1
ATOM 4148 C CA . PHE A 1 544 ? 28.407 -16.336 -61.227 1.00 66.94 544 PHE A CA 1
ATOM 4149 C C . PHE A 1 544 ? 27.151 -16.623 -62.070 1.00 66.94 544 PHE A C 1
ATOM 4151 O O . PHE A 1 544 ? 27.052 -16.179 -63.215 1.00 66.94 544 PHE A O 1
ATOM 4158 N N . GLY A 1 545 ? 26.177 -17.345 -61.513 1.00 71.44 545 GLY A N 1
ATOM 4159 C CA . GLY A 1 545 ? 25.004 -17.836 -62.224 1.00 71.44 545 GLY A CA 1
ATOM 4160 C C . GLY A 1 545 ? 23.735 -17.014 -62.028 1.00 71.44 545 GLY A C 1
ATOM 4161 O O . GLY A 1 545 ? 22.752 -17.311 -62.683 1.00 71.44 545 GLY A O 1
ATOM 4162 N N . CYS A 1 546 ? 23.686 -16.001 -61.165 1.00 81.62 546 CYS A N 1
ATOM 4163 C CA . CYS A 1 546 ? 22.452 -15.239 -60.920 1.00 81.62 546 CYS A CA 1
ATOM 4164 C C . CYS A 1 546 ? 22.228 -14.141 -61.977 1.00 81.62 546 CYS A C 1
ATOM 4166 O O . CYS A 1 546 ? 22.997 -13.179 -62.058 1.00 81.62 546 CYS A O 1
ATOM 4168 N N . ASN A 1 547 ? 21.151 -14.243 -62.763 1.00 84.44 547 ASN A N 1
ATOM 4169 C CA . ASN A 1 547 ? 20.713 -13.168 -63.650 1.00 84.44 547 ASN A CA 1
ATOM 4170 C C . ASN A 1 547 ? 20.198 -11.979 -62.824 1.00 84.44 547 ASN A C 1
ATOM 4172 O O . ASN A 1 547 ? 19.240 -12.099 -62.064 1.00 84.44 547 ASN A O 1
ATOM 4176 N N . LYS A 1 548 ? 20.826 -10.815 -63.004 1.00 82.19 548 LYS A N 1
ATOM 4177 C CA . LYS A 1 548 ? 20.602 -9.630 -62.164 1.00 82.19 548 LYS A CA 1
ATOM 4178 C C . LYS A 1 548 ? 19.256 -8.939 -62.371 1.00 82.19 548 LYS A C 1
ATOM 4180 O O . LYS A 1 548 ? 18.803 -8.241 -61.470 1.00 82.19 548 LYS A O 1
ATOM 4185 N N . GLU A 1 549 ? 18.605 -9.157 -63.508 1.00 79.12 549 GLU A N 1
ATOM 4186 C CA . GLU A 1 549 ? 17.301 -8.560 -63.819 1.00 79.12 549 GLU A CA 1
ATOM 4187 C C . GLU A 1 549 ? 16.135 -9.484 -63.457 1.00 79.12 549 GLU A C 1
ATOM 4189 O O . GLU A 1 549 ? 15.082 -9.013 -63.038 1.00 79.12 549 GLU A O 1
ATOM 4194 N N . THR A 1 550 ? 16.317 -10.798 -63.609 1.00 79.88 550 THR A N 1
ATOM 4195 C CA . THR A 1 550 ? 15.220 -11.781 -63.528 1.00 79.88 550 THR A CA 1
ATOM 4196 C C . THR A 1 550 ? 15.340 -12.771 -62.370 1.00 79.88 550 THR A C 1
ATOM 4198 O O . THR A 1 550 ? 14.387 -13.498 -62.099 1.00 79.88 550 THR A O 1
ATOM 4201 N N . GLY A 1 551 ? 16.501 -12.855 -61.713 1.00 79.38 551 GLY A N 1
ATOM 4202 C CA . GLY A 1 551 ? 16.761 -13.807 -60.629 1.00 79.38 551 GLY A CA 1
ATOM 4203 C C . GLY A 1 551 ? 16.961 -15.257 -61.076 1.00 79.38 551 GLY A C 1
ATOM 4204 O O . GLY A 1 551 ? 17.089 -16.149 -60.239 1.00 79.38 551 GLY A O 1
ATOM 4205 N N . ALA A 1 552 ? 16.979 -15.521 -62.386 1.00 80.31 552 ALA A N 1
ATOM 4206 C CA . ALA A 1 552 ? 17.164 -16.863 -62.927 1.00 80.31 552 ALA A CA 1
ATOM 4207 C C . ALA A 1 552 ? 18.612 -17.356 -62.761 1.00 80.31 552 ALA A C 1
ATOM 4209 O O . ALA A 1 552 ? 19.559 -16.598 -62.979 1.00 80.31 552 ALA A O 1
ATOM 4210 N N . CYS A 1 553 ? 18.792 -18.642 -62.439 1.00 78.12 553 CYS A N 1
ATOM 4211 C CA . CYS A 1 553 ? 20.109 -19.276 -62.475 1.00 78.12 553 CYS A CA 1
ATOM 4212 C C . CYS A 1 553 ? 20.504 -19.605 -63.925 1.00 78.12 553 CYS A C 1
ATOM 4214 O O . CYS A 1 553 ? 19.877 -20.446 -64.567 1.00 78.12 553 CYS A O 1
ATOM 4216 N N . ASN A 1 554 ? 21.578 -18.997 -64.421 1.00 71.06 554 ASN A N 1
ATOM 4217 C CA . ASN A 1 554 ? 22.224 -19.305 -65.696 1.00 71.06 554 ASN A CA 1
ATOM 4218 C C . ASN A 1 554 ? 22.799 -20.736 -65.706 1.00 71.06 554 ASN A C 1
ATOM 4220 O O . ASN A 1 554 ? 22.849 -21.373 -66.756 1.00 71.06 554 ASN A O 1
ATOM 4224 N N . HIS A 1 555 ? 23.175 -21.259 -64.531 1.00 65.00 555 HIS A N 1
ATOM 4225 C CA . HIS A 1 555 ? 23.536 -22.656 -64.305 1.00 65.00 555 HIS A CA 1
ATOM 4226 C C . HIS A 1 555 ? 22.883 -23.169 -63.016 1.00 65.00 555 HIS A C 1
ATOM 4228 O O . HIS A 1 555 ? 23.011 -22.557 -61.959 1.00 65.00 555 HIS A O 1
ATOM 4234 N N . ILE A 1 556 ? 22.176 -24.297 -63.103 1.00 59.00 556 ILE A N 1
ATOM 4235 C CA . ILE A 1 556 ? 21.702 -25.034 -61.927 1.00 59.00 556 ILE A CA 1
ATOM 4236 C C . ILE A 1 556 ? 22.807 -26.043 -61.581 1.00 59.00 556 ILE A C 1
ATOM 4238 O O . ILE A 1 556 ? 23.166 -26.834 -62.460 1.00 59.00 556 ILE A O 1
ATOM 4242 N N . PRO A 1 557 ? 23.379 -26.040 -60.363 1.00 54.78 557 PRO A N 1
ATOM 4243 C CA . PRO A 1 557 ? 24.356 -27.054 -59.986 1.00 54.78 557 PRO A CA 1
ATOM 4244 C C . PRO A 1 557 ? 23.717 -28.447 -60.088 1.00 54.78 557 PRO A C 1
ATOM 4246 O O . PRO A 1 557 ? 22.601 -28.668 -59.616 1.00 54.78 557 PRO A O 1
ATOM 4249 N N . ALA A 1 558 ? 24.406 -29.379 -60.756 1.00 57.56 558 ALA A N 1
ATOM 4250 C CA . ALA A 1 558 ? 23.931 -30.752 -60.916 1.00 57.56 558 ALA A CA 1
ATOM 4251 C C . ALA A 1 558 ? 23.654 -31.385 -59.536 1.00 57.56 558 ALA A C 1
ATOM 4253 O O . ALA A 1 558 ? 24.428 -31.144 -58.605 1.00 57.56 558 ALA A O 1
ATOM 4254 N N . PRO A 1 559 ? 22.581 -32.187 -59.381 1.00 50.16 559 PRO A N 1
ATOM 4255 C CA . PRO A 1 559 ? 22.227 -32.761 -58.090 1.00 50.16 559 PRO A CA 1
ATOM 4256 C C . PRO A 1 559 ? 23.382 -33.619 -57.573 1.00 50.16 559 PRO A C 1
ATOM 4258 O O . PRO A 1 559 ? 23.803 -34.575 -58.226 1.00 50.16 559 PRO A O 1
ATOM 4261 N N . THR A 1 560 ? 23.897 -33.270 -56.397 1.00 49.09 560 THR A N 1
ATOM 4262 C CA . THR A 1 560 ? 24.850 -34.093 -55.659 1.00 49.09 560 THR A CA 1
ATOM 4263 C C . THR A 1 560 ? 24.163 -35.406 -55.299 1.00 49.09 560 THR A C 1
ATOM 4265 O O . THR A 1 560 ? 23.292 -35.472 -54.435 1.00 49.09 560 THR A O 1
ATOM 4268 N N . SER A 1 561 ? 24.529 -36.468 -56.012 1.00 42.78 561 SER A N 1
ATOM 4269 C CA . SER A 1 561 ? 24.162 -37.838 -55.678 1.00 42.78 561 SER A CA 1
ATOM 4270 C C . SER A 1 561 ? 24.662 -38.164 -54.272 1.00 42.78 561 SER A C 1
ATOM 4272 O O . SER A 1 561 ? 25.866 -38.124 -54.022 1.00 42.78 561 SER A O 1
ATOM 4274 N N . ALA A 1 562 ? 23.726 -38.473 -53.376 1.00 44.44 562 ALA A N 1
ATOM 4275 C CA . ALA A 1 562 ? 24.007 -39.024 -52.061 1.00 44.44 562 ALA A CA 1
ATOM 4276 C C . ALA A 1 562 ? 24.752 -40.361 -52.198 1.00 44.44 562 ALA A C 1
ATOM 4278 O O . ALA A 1 562 ? 24.234 -41.289 -52.824 1.00 44.44 562 ALA A O 1
ATOM 4279 N N . ILE A 1 563 ? 25.943 -40.440 -51.602 1.00 39.78 563 ILE A N 1
ATOM 4280 C CA . ILE A 1 563 ? 26.594 -41.673 -51.141 1.00 39.78 563 ILE A CA 1
ATOM 4281 C C . ILE A 1 563 ? 27.145 -41.383 -49.751 1.00 39.78 563 ILE A C 1
ATOM 4283 O O . ILE A 1 563 ? 27.844 -40.352 -49.618 1.00 39.78 563 ILE A O 1
#

Foldseek 3Di:
DLQQLLQLADPVCQQVLNQFQSRVVPPFDFPDRWDWDQDPVLRWIWTWTAGPVQLAIETYTEDDPQDPPDPDPVSVVVVCVCVVPPPVDWDADPPDPPWTWGPSLVVSLVSCVLVLLVVVVVSCVVRVPHAYEQEHAQSRLLSSLVNQVSNCVVPVSHHYAYEYELYAFTIAPSNQVVVCVRDPAPRHEYEYEAQAPRNCPPHVVSRTADHHWYWYHNDLPQDTDTQDDDPPDRDRCPGSVVNNVPHDNVRSQADNRDRSNPSGDDDDDPPDPDDDDDDDDDDDDDDPDDPPPPPPVVVVVVVVVVVVVVVVVVVVVVVPPDDPFAAQPFACPCGADRSSSFRPRFGHQPLQAADRRRPHGQPPQAPPRHADRHPSFRPHFGDQPAQAADSSSPHGAAPFQCPNHADRHQSARPRAGHPQQFFADRGRRNDGQPPQACSCGADNNPSFRPRAGHQPALFADQTRRPHGLQDFAQSRHADRHPSFRPRAGHLPAQFADDGRRNHGQDPFADPRHADRHPSFRPRFGAFQFADRRSPDGLPQEGRPQADRHPRDGVDGPDDDDDD

Mean predicted aligned error: 20.96 Å

Solvent-accessible surface area (backbone atoms only — not comparable to full-atom values): 30520 Å² total; per-residue (Å²): 104,43,64,25,22,35,33,63,35,57,70,67,36,44,46,68,59,66,27,44,59,16,35,72,71,47,84,51,62,64,82,44,69,43,51,74,48,78,41,87,90,60,69,37,38,27,36,38,37,38,31,65,72,71,42,29,34,40,36,23,18,23,40,81,93,65,76,68,96,66,94,48,85,67,45,57,54,53,53,40,50,55,64,72,64,53,63,77,50,61,38,74,44,90,80,45,82,86,15,25,28,35,42,66,50,49,52,36,37,58,77,45,41,66,61,53,52,54,54,50,48,56,48,41,72,75,39,73,84,33,37,35,39,26,19,7,29,33,62,4,14,33,35,24,53,57,47,48,54,54,48,41,71,76,36,69,88,55,51,64,36,38,45,26,35,34,29,36,38,47,21,20,61,48,33,39,56,52,49,54,75,79,42,62,93,87,33,34,39,31,37,39,32,41,31,30,43,48,54,59,30,62,42,63,92,73,54,32,38,54,66,56,42,39,40,30,22,72,53,88,81,76,53,72,45,79,45,84,68,63,84,91,44,60,70,53,66,87,46,57,62,58,30,73,89,59,62,33,70,71,39,58,41,42,52,94,89,36,52,44,75,68,36,35,72,83,75,80,64,100,80,67,93,74,78,87,84,78,82,97,76,90,85,80,94,83,82,91,83,82,86,85,81,66,68,76,62,53,62,58,49,56,58,53,50,51,55,49,51,61,47,50,55,49,54,48,64,75,65,68,80,74,73,78,94,63,56,44,96,34,33,52,76,69,45,40,41,93,87,79,36,35,25,74,67,30,41,25,94,57,44,48,28,12,39,64,43,21,77,41,66,29,60,95,36,33,34,100,55,22,22,35,47,84,77,42,32,31,68,52,54,40,27,89,92,46,62,31,9,38,69,51,28,79,40,69,33,36,94,31,30,54,78,69,41,37,37,41,76,78,30,28,25,68,73,29,35,38,61,57,45,48,21,12,40,60,44,39,20,78,40,66,32,57,91,42,31,56,75,67,15,19,36,35,78,76,38,28,25,69,72,33,47,28,86,91,38,61,32,13,39,83,38,55,25,80,39,68,40,61,63,53,40,52,82,67,36,32,38,38,67,76,40,30,26,71,66,33,45,26,95,88,50,64,31,13,35,86,38,46,18,81,38,73,38,54,92,31,29,37,94,60,47,41,36,42,63,81,38,32,24,69,61,38,42,37,63,40,24,11,43,67,43,19,83,41,73,24,83,81,30,54,69,88,19,40,36,49,81,77,50,46,54,78,44,72,77,76,83,80,77,89,126

Organism: NCBI:txid1234261

pLDDT: mean 70.44, std 19.52, range [21.42, 98.25]

InterPro domains:
  IPR002921 Fungal lipase-type domain [PF01764] (71-204)
  IPR029058 Alpha/Beta hydrolase fold [G3DSA:3.40.50.1820] (1-273)
  IPR029058 Alpha/Beta hydrolase fold [SSF53474] (2-264)
  IPR051218 Secreted Mono/Diacylglycerol Lipase [PTHR45856] (3-262)

Nearest PDB structures (foldseek):
  3tgl-assembly1_A  TM=8.872E-01  e=2.260E-21  Rhizomucor miehei
  3g7n-assembly2_B  TM=8.476E-01  e=9.104E-16  Penicillium expansum
  3g7n-assembly1_A  TM=8.382E-01  e=1.664E-15  Penicillium expansum
  4zrd-assembly1_A  TM=6.876E-01  e=9.566E-15  Malassezia globosa CBS 7966
  7spr-assembly1_A  TM=6.454E-01  e=4.589E-14  Malassezia globosa CBS 7966

Sequence (563 aa):
MFYSSAAYCDPLSLLLWNCGIACSSNDGILTVRPVVYVTTKSFTYGYATYNTITNTIIVAFRGTDGIPSDITFRTLESFLNWETNLEFTMIDYNGVPNTKVHIGFYHAYDAIKTQVRSSVYALVQTFPQATVLVTGHSLGGALATLAAIDLKQQYEAAIIQLYTFGSPRVGNAAFVDYMYTFFPQGSIYRIVHSNDIVPQVPTFMENYVHVGIEIWYPNNDLTYRQCLLAPPVYEDPTCSFSQVLNLDIAAHMLYLGYSITNLCPIECPLSECTGCPVNLEKMNDGDLGAATKTNTVLARRTRKLRIQHLLYNNVLLRKGLLMDGICPGHCDGSGCDEVTGICKGGCSNSNLWWGQLCDQPCLGHCDGMGCRKDNGLCAGRCSDNTKWWSDQCDKHCGGHCDGSGCNKATGFCNGGCSDKAIWWELKCCNNPCIGHCDGSGCSQSTGYCNGGCADNTQWWGKAHCDQHCIGHCDGQGCKQTTGFCNGGCSDNTRWWGDEHCDRECVGHCDGQGCNQHTGYCNAGCNGKWWGLNCDNSCAQCDDFGCNKETGACNHIPAPTSAI